Protein AF-A0A6J2VGI8-F1 (afdb_monomer_lite)

Organism: Chanos chanos (NCBI:txid29144)

Radius of gyration: 40.85 Å; chains: 1; bounding box: 92×42×126 Å

Secondary structure (DSSP, 8-state):
-----PPP-SS-----S--TTTSSS--S--------TT-HHHHHHHHT--GGGGGG-SS--EEEEEETTTTEEEEEEEEE-STTEEEEEETTEEEEEEEEEEEE--SSS-TT-S-EEEEEEEEE--GGGTTSPPPP-EEEESEEEEE-S-SSEEE------TT-SS--SS-HHHHHHHHHHHHHHHHHHHHHHT-GGG-SHHHHHHHHTTSPPTTTS-GGGHHHHHHHHHHHHTS--EEBPP-TTS---EE-GGGEEE---HHHHHHS-HHHHHHHHS-EEBPHHHHHHS-HHHHHHHTPEEPPHHHHHHHHHHHHHHHHHSTTTTSHHHHHHHHHHHHHHHHHHHT-SS-HHHHHHHHHHS--EEBTTS-EE-TTTS--EE-SS-TT---TT-HHHHHHTTBBPTTTTTSS-HHHHHHHHHHHHHTTPEE--HHHIIIIIIHHHHHHTGGGGS-HHHHHHHHHHHHHH--TTTTTT----EEEBTEEE-TTTS-----GGGT---HHHHSTT-TTTS-S--

InterPro domains:
  IPR052957 Auxin-regulated embryogenesis mediator [PTHR32387] (1-512)

Structure (mmCIF, N/CA/C/O backbone):
data_AF-A0A6J2VGI8-F1
#
_entry.id   AF-A0A6J2VGI8-F1
#
loop_
_atom_site.group_PDB
_atom_site.id
_atom_site.type_symbol
_atom_site.label_atom_id
_atom_site.label_alt_id
_atom_site.label_comp_id
_atom_site.label_asym_id
_atom_site.label_entity_id
_atom_site.label_seq_id
_atom_site.pdbx_PDB_ins_code
_atom_site.Cartn_x
_atom_site.Cartn_y
_atom_site.Cartn_z
_atom_site.occupancy
_atom_site.B_iso_or_equiv
_atom_site.auth_seq_id
_atom_site.auth_comp_id
_atom_site.auth_asym_id
_atom_site.auth_atom_id
_atom_site.pdbx_PDB_model_num
ATOM 1 N N . MET A 1 1 ? 33.008 16.713 -32.965 1.00 37.06 1 MET A N 1
ATOM 2 C CA . MET A 1 1 ? 33.249 15.259 -33.072 1.00 37.06 1 MET A CA 1
ATOM 3 C C . MET A 1 1 ? 33.773 14.981 -34.468 1.00 37.06 1 MET A C 1
ATOM 5 O O . MET A 1 1 ? 33.041 15.206 -35.422 1.00 37.06 1 MET A O 1
ATOM 9 N N . GLY A 1 2 ? 35.049 14.614 -34.609 1.00 40.81 2 GLY A N 1
ATOM 10 C CA . GLY A 1 2 ? 35.564 14.155 -35.898 1.00 40.81 2 GLY A CA 1
ATOM 11 C C . GLY A 1 2 ? 34.885 12.834 -36.244 1.00 40.81 2 GLY A C 1
ATOM 12 O O . GLY A 1 2 ? 34.924 11.906 -35.441 1.00 40.81 2 GLY A O 1
ATOM 13 N N . TYR A 1 3 ? 34.212 12.763 -37.388 1.00 45.50 3 TYR A N 1
ATOM 14 C CA . TYR A 1 3 ? 33.682 11.498 -37.880 1.00 45.50 3 TYR A CA 1
ATOM 15 C C . TYR A 1 3 ? 34.864 10.596 -38.240 1.00 45.50 3 TYR A C 1
ATOM 17 O O . TYR A 1 3 ? 35.732 10.992 -39.018 1.00 45.50 3 TYR A O 1
ATOM 25 N N . ILE A 1 4 ? 34.909 9.391 -37.673 1.00 58.66 4 ILE A N 1
ATOM 26 C CA . ILE A 1 4 ? 35.810 8.351 -38.167 1.00 58.66 4 ILE A CA 1
ATOM 27 C C . ILE A 1 4 ? 35.185 7.857 -39.468 1.00 58.66 4 ILE A C 1
ATOM 29 O O . ILE A 1 4 ? 34.190 7.137 -39.444 1.00 58.66 4 ILE A O 1
ATOM 33 N N . LEU A 1 5 ? 35.729 8.298 -40.600 1.00 62.12 5 LEU A N 1
ATOM 34 C CA . LEU A 1 5 ? 35.356 7.774 -41.908 1.00 62.12 5 LEU A CA 1
ATOM 35 C C . LEU A 1 5 ? 36.138 6.475 -42.130 1.00 62.12 5 LEU A C 1
ATOM 37 O O . LEU A 1 5 ? 37.365 6.526 -42.247 1.00 62.12 5 LEU A O 1
ATOM 41 N N . PRO A 1 6 ? 35.475 5.305 -42.143 1.00 68.44 6 PRO A N 1
ATOM 42 C CA . PRO A 1 6 ? 36.164 4.064 -42.440 1.00 68.44 6 PRO A CA 1
ATOM 43 C C . PRO A 1 6 ? 36.609 4.076 -43.904 1.00 68.44 6 PRO A C 1
ATOM 45 O O . PRO A 1 6 ? 35.840 4.420 -44.801 1.00 68.44 6 PRO A O 1
ATOM 48 N N . HIS A 1 7 ? 37.849 3.664 -44.147 1.00 71.25 7 HIS A N 1
ATOM 49 C CA . HIS A 1 7 ? 38.319 3.357 -45.490 1.00 71.25 7 HIS A CA 1
ATOM 50 C C . HIS A 1 7 ? 38.152 1.859 -45.728 1.00 71.25 7 HIS A C 1
ATOM 52 O O . HIS A 1 7 ? 38.711 1.045 -44.991 1.00 71.25 7 HIS A O 1
ATOM 58 N N . TRP A 1 8 ? 37.373 1.499 -46.747 1.00 73.75 8 TRP A N 1
ATOM 59 C CA . TRP A 1 8 ? 37.275 0.118 -47.203 1.00 73.75 8 TRP A CA 1
ATOM 60 C C . TRP A 1 8 ? 38.607 -0.290 -47.831 1.00 73.75 8 TRP A C 1
ATOM 62 O O . TRP A 1 8 ? 39.154 0.435 -48.661 1.00 73.75 8 TRP A O 1
ATOM 72 N N . VAL A 1 9 ? 39.143 -1.430 -47.406 1.00 72.25 9 VAL A N 1
ATOM 73 C CA . VAL A 1 9 ? 40.380 -1.998 -47.947 1.00 72.25 9 VAL A CA 1
ATOM 74 C C . VAL A 1 9 ? 39.981 -3.205 -48.792 1.00 72.25 9 VAL A C 1
ATOM 76 O O . VAL A 1 9 ? 39.314 -4.100 -48.280 1.00 72.25 9 VAL A O 1
ATOM 79 N N . GLU A 1 10 ? 40.333 -3.198 -50.080 1.00 60.44 10 GLU A N 1
ATOM 80 C CA . GLU A 1 10 ? 39.949 -4.246 -51.047 1.00 60.44 10 GLU A CA 1
ATOM 81 C C . GLU A 1 10 ? 40.722 -5.558 -50.845 1.00 60.44 10 GLU A C 1
ATOM 83 O O . GLU A 1 10 ? 40.227 -6.635 -51.168 1.00 60.44 10 GLU A O 1
ATOM 88 N N . GLU A 1 11 ? 41.923 -5.479 -50.274 1.00 61.22 11 GLU A N 1
ATOM 89 C CA . GLU A 1 11 ? 42.750 -6.641 -49.962 1.00 61.22 11 GLU A CA 1
ATOM 90 C C . GLU A 1 11 ? 42.474 -7.125 -48.535 1.00 61.22 11 GLU A C 1
ATOM 92 O O . GLU A 1 11 ? 42.557 -6.347 -47.576 1.00 61.22 11 GLU A O 1
ATOM 97 N N . GLU A 1 12 ? 42.207 -8.427 -48.373 1.00 56.72 12 GLU A N 1
ATOM 98 C CA . GLU A 1 12 ? 42.261 -9.084 -47.067 1.00 56.72 12 GLU A CA 1
ATOM 99 C C . GLU A 1 12 ? 43.681 -8.941 -46.512 1.00 56.72 12 GLU A C 1
ATOM 101 O O . GLU A 1 12 ? 44.559 -9.763 -46.768 1.00 56.72 12 GLU A O 1
ATOM 106 N N . ARG A 1 13 ? 43.938 -7.881 -45.740 1.00 54.84 13 ARG A N 1
ATOM 107 C CA . ARG A 1 13 ? 45.163 -7.805 -44.949 1.00 54.84 13 ARG A CA 1
ATOM 108 C C . ARG A 1 13 ? 45.086 -8.931 -43.924 1.00 54.84 13 ARG A C 1
ATOM 110 O O . ARG A 1 13 ? 44.183 -8.894 -43.080 1.00 54.84 13 ARG A O 1
ATOM 117 N N . PRO A 1 14 ? 45.995 -9.921 -43.957 1.00 52.78 14 PRO A N 1
ATOM 118 C CA . PRO A 1 14 ? 46.040 -10.918 -42.911 1.00 52.78 14 PRO A CA 1
ATOM 119 C C . PRO A 1 14 ? 46.369 -10.172 -41.621 1.00 52.78 14 PRO A C 1
ATOM 121 O O . PRO A 1 14 ? 47.486 -9.690 -41.432 1.00 52.78 14 PRO A O 1
ATOM 124 N N . LEU A 1 15 ? 45.375 -10.033 -40.741 1.00 53.75 15 LEU A N 1
ATOM 125 C CA . LEU A 1 15 ? 45.639 -9.712 -39.348 1.00 53.75 15 LEU A CA 1
ATOM 126 C C . LEU A 1 15 ? 46.616 -10.794 -38.893 1.00 53.75 15 LEU A C 1
ATOM 128 O O . LEU A 1 15 ? 46.275 -11.980 -38.953 1.00 53.75 15 LEU A O 1
ATOM 132 N N . GLN A 1 16 ? 47.851 -10.407 -38.549 1.00 50.97 16 GLN A N 1
ATOM 133 C CA . GLN A 1 16 ? 48.819 -11.349 -37.994 1.00 50.97 16 GLN A CA 1
ATOM 134 C C . GLN A 1 16 ? 48.104 -12.140 -36.898 1.00 50.97 16 GLN A C 1
ATOM 136 O O . GLN A 1 16 ? 47.260 -11.601 -36.189 1.00 50.97 16 GLN A O 1
ATOM 141 N N . ALA A 1 17 ? 48.316 -13.451 -36.862 1.00 50.34 17 ALA A N 1
ATOM 142 C CA . ALA A 1 17 ? 47.503 -14.378 -36.089 1.00 50.34 17 ALA A CA 1
ATOM 143 C C . ALA A 1 17 ? 47.626 -14.129 -34.571 1.00 50.34 17 ALA A C 1
ATOM 145 O O . ALA A 1 17 ? 48.386 -14.821 -33.901 1.00 50.34 17 ALA A O 1
ATOM 146 N N . VAL A 1 18 ? 46.899 -13.151 -34.019 1.00 53.88 18 VAL A N 1
ATOM 147 C CA . VAL A 1 18 ? 47.047 -12.767 -32.601 1.00 53.88 18 VAL A CA 1
ATOM 148 C C . VAL A 1 18 ? 45.954 -13.375 -31.708 1.00 53.88 18 VAL A C 1
ATOM 150 O O . VAL A 1 18 ? 46.166 -13.555 -30.514 1.00 53.88 18 VAL A O 1
ATOM 153 N N . ALA A 1 19 ? 44.846 -13.870 -32.275 1.00 55.66 19 ALA A N 1
ATOM 154 C CA . ALA A 1 19 ? 43.896 -14.713 -31.542 1.00 55.66 19 ALA A CA 1
ATOM 155 C C . ALA A 1 19 ? 43.343 -15.851 -32.419 1.00 55.66 19 ALA A C 1
ATOM 157 O O . ALA A 1 19 ? 42.628 -15.624 -33.400 1.00 55.66 19 ALA A O 1
ATOM 158 N N . LYS A 1 20 ? 43.634 -17.104 -32.037 1.00 57.78 20 LYS A N 1
ATOM 159 C CA . LYS A 1 20 ? 43.048 -18.320 -32.647 1.00 57.78 20 LYS A CA 1
ATOM 160 C C . LYS A 1 20 ? 41.512 -18.345 -32.567 1.00 57.78 20 LYS A C 1
ATOM 162 O O . LYS A 1 20 ? 40.869 -19.074 -33.314 1.00 57.78 20 LYS A O 1
ATOM 167 N N . GLU A 1 21 ? 40.933 -17.559 -31.665 1.00 57.75 21 GLU A N 1
ATOM 168 C CA . GLU A 1 21 ? 39.490 -17.449 -31.427 1.00 57.75 21 GLU A CA 1
ATOM 169 C C . GLU A 1 21 ? 38.782 -16.607 -32.500 1.00 57.75 21 GLU A C 1
ATOM 171 O O . GLU A 1 21 ? 37.702 -16.972 -32.951 1.00 57.75 21 GLU A O 1
ATOM 176 N N . ILE A 1 22 ? 39.421 -15.546 -33.008 1.00 61.28 22 ILE A N 1
ATOM 177 C CA . ILE A 1 22 ? 38.845 -14.664 -34.043 1.00 61.28 22 ILE A CA 1
ATOM 178 C C . ILE A 1 22 ? 38.941 -15.309 -35.433 1.00 61.28 22 ILE A C 1
ATOM 180 O O . ILE A 1 22 ? 38.117 -15.063 -36.308 1.00 61.28 22 ILE A O 1
ATOM 184 N N . THR A 1 23 ? 39.931 -16.170 -35.655 1.00 56.84 23 THR A N 1
ATOM 185 C CA . THR A 1 23 ? 40.162 -16.832 -36.951 1.00 56.84 23 THR A CA 1
ATOM 186 C C . THR A 1 23 ? 39.219 -18.005 -37.226 1.00 56.84 23 THR A C 1
ATOM 188 O O . THR A 1 23 ? 39.087 -18.402 -38.379 1.00 56.84 23 THR A O 1
ATOM 191 N N . ARG A 1 24 ? 38.541 -18.547 -36.204 1.00 55.66 24 ARG A N 1
ATOM 192 C CA . ARG A 1 24 ? 37.625 -19.696 -36.342 1.00 55.66 24 ARG A CA 1
ATOM 193 C C . ARG A 1 24 ? 36.223 -19.335 -36.834 1.00 55.66 24 ARG A C 1
ATOM 195 O O . ARG A 1 24 ? 35.546 -20.202 -37.376 1.00 55.66 24 ARG A O 1
ATOM 202 N N . ASN A 1 25 ? 35.802 -18.082 -36.675 1.00 59.34 25 ASN A N 1
ATOM 203 C CA . ASN A 1 25 ? 34.451 -17.648 -37.022 1.00 59.34 25 ASN A CA 1
ATOM 204 C C . ASN A 1 25 ? 34.425 -16.920 -38.375 1.00 59.34 25 ASN A C 1
ATOM 206 O O . ASN A 1 25 ? 35.329 -16.152 -38.708 1.00 59.34 25 ASN A O 1
ATOM 210 N N . SER A 1 26 ? 33.363 -17.133 -39.154 1.00 63.41 26 SER A N 1
ATOM 211 C CA . SER A 1 26 ? 33.058 -16.338 -40.346 1.00 63.41 26 SER A CA 1
ATOM 212 C C . SER A 1 26 ? 32.413 -15.016 -39.919 1.00 63.41 26 SER A C 1
ATOM 214 O O . SER A 1 26 ? 31.290 -15.011 -39.414 1.00 63.41 26 SER A O 1
ATOM 216 N N . TRP A 1 27 ? 33.114 -13.896 -40.102 1.00 66.00 27 TRP A N 1
ATOM 217 C CA . TRP A 1 27 ? 32.639 -12.568 -39.697 1.00 66.00 27 TRP A CA 1
ATOM 218 C C . TRP A 1 27 ? 32.083 -11.799 -40.890 1.00 66.00 27 TRP A C 1
ATOM 220 O O . TRP A 1 27 ? 32.706 -11.769 -41.947 1.00 66.00 27 TRP A O 1
ATOM 230 N N . THR A 1 28 ? 30.960 -11.109 -40.699 1.00 69.19 28 THR A N 1
ATOM 231 C CA . THR A 1 28 ? 30.359 -10.247 -41.729 1.00 69.19 28 THR A CA 1
ATOM 232 C C . THR A 1 28 ? 31.068 -8.902 -41.868 1.00 69.19 28 THR A C 1
ATOM 234 O O . THR A 1 28 ? 30.986 -8.263 -42.912 1.00 69.19 28 THR A O 1
ATOM 237 N N . THR A 1 29 ? 31.738 -8.419 -40.818 1.00 80.50 29 THR A N 1
ATOM 238 C CA . THR A 1 29 ? 32.459 -7.137 -40.819 1.00 80.50 29 THR A CA 1
ATOM 239 C C . THR A 1 29 ? 33.605 -7.192 -39.815 1.00 80.50 29 THR A C 1
ATOM 241 O O . THR A 1 29 ? 33.414 -7.638 -38.686 1.00 80.50 29 THR A O 1
ATOM 244 N N . LYS A 1 30 ? 34.793 -6.734 -40.221 1.00 79.12 30 LYS A N 1
ATOM 245 C CA . LYS A 1 30 ? 35.978 -6.613 -39.363 1.00 79.12 30 LYS A CA 1
ATOM 246 C C . LYS A 1 30 ? 36.476 -5.176 -39.423 1.00 79.12 30 LYS A C 1
ATOM 248 O O . LYS A 1 30 ? 36.698 -4.654 -40.510 1.00 79.12 30 LYS A O 1
ATOM 253 N N . ILE A 1 31 ? 36.653 -4.549 -38.263 1.00 80.81 31 ILE A N 1
ATOM 254 C CA . ILE A 1 31 ? 37.195 -3.193 -38.155 1.00 80.81 31 ILE A CA 1
ATOM 255 C C . ILE A 1 31 ? 38.553 -3.300 -37.466 1.00 80.81 31 ILE A C 1
ATOM 257 O O . ILE A 1 31 ? 38.641 -3.779 -36.339 1.00 80.81 31 ILE A O 1
ATOM 261 N N . SER A 1 32 ? 39.610 -2.873 -38.153 1.00 78.19 32 SER A N 1
ATOM 262 C CA . SER A 1 32 ? 40.948 -2.754 -37.573 1.00 78.19 32 SER A CA 1
ATOM 263 C C . SER A 1 32 ? 41.195 -1.293 -37.216 1.00 78.19 32 SER A C 1
ATOM 265 O O . SER A 1 32 ? 41.103 -0.421 -38.080 1.00 78.19 32 SER A O 1
ATOM 267 N N . LEU A 1 33 ? 41.474 -1.027 -35.940 1.00 78.12 33 LEU A N 1
ATOM 268 C CA . LEU A 1 33 ? 41.701 0.319 -35.416 1.00 78.12 33 LEU A CA 1
ATOM 269 C C . LEU A 1 33 ? 43.152 0.441 -34.931 1.00 78.12 33 LEU A C 1
ATOM 271 O O . LEU A 1 33 ? 43.426 0.185 -33.759 1.00 78.12 33 LEU A O 1
ATOM 275 N N . PRO A 1 34 ? 44.101 0.808 -35.811 1.00 76.81 34 PRO A N 1
ATOM 276 C CA . PRO A 1 34 ? 45.481 1.039 -35.406 1.00 76.81 34 PRO A CA 1
ATOM 277 C C . PRO A 1 34 ? 45.564 2.327 -34.577 1.00 76.81 34 PRO A C 1
ATOM 279 O O . PRO A 1 34 ? 45.467 3.436 -35.104 1.00 76.81 34 PRO A O 1
ATOM 282 N N . LEU A 1 35 ? 45.729 2.182 -33.264 1.00 73.31 35 LEU A N 1
ATOM 283 C CA . LEU A 1 35 ? 45.909 3.304 -32.344 1.00 73.31 35 LEU A CA 1
ATOM 284 C C . LEU A 1 35 ? 47.395 3.667 -32.231 1.00 73.31 35 LEU A C 1
ATOM 286 O O . LEU A 1 35 ? 48.260 2.793 -32.214 1.00 73.31 35 LEU A O 1
ATOM 290 N N . ARG A 1 36 ? 47.705 4.964 -32.109 1.00 76.06 36 ARG A N 1
ATOM 291 C CA . ARG A 1 36 ? 49.069 5.412 -31.787 1.00 76.06 36 ARG A CA 1
ATOM 292 C C . ARG A 1 36 ? 49.402 5.033 -30.342 1.00 76.06 36 ARG A C 1
ATOM 294 O O . ARG A 1 36 ? 48.524 5.005 -29.478 1.00 76.06 36 ARG A O 1
ATOM 301 N N . SER A 1 37 ? 50.679 4.805 -30.055 1.00 67.19 37 SER A N 1
ATOM 302 C CA . SER A 1 37 ? 51.168 4.403 -28.727 1.00 67.19 37 SER A CA 1
ATOM 303 C C . SER A 1 37 ? 50.783 5.383 -27.605 1.00 67.19 37 SER A C 1
ATOM 305 O O . SER A 1 37 ? 50.666 4.980 -26.453 1.00 67.19 37 SER A O 1
ATOM 307 N N . GLU A 1 38 ? 50.562 6.655 -27.947 1.00 66.94 38 GLU A N 1
ATOM 308 C CA . GLU A 1 38 ? 50.270 7.765 -27.027 1.00 66.94 38 GLU A CA 1
ATOM 309 C C . GLU A 1 38 ? 48.765 7.948 -26.727 1.00 66.94 38 GLU A C 1
ATOM 311 O O . GLU A 1 38 ? 48.397 8.662 -25.796 1.00 66.94 38 GLU A O 1
ATOM 316 N N . SER A 1 39 ? 47.868 7.284 -27.468 1.00 65.00 39 SER A N 1
ATOM 317 C CA . SER A 1 39 ? 46.403 7.420 -27.330 1.00 65.00 39 SER A CA 1
ATOM 318 C C . SER A 1 39 ? 45.805 6.513 -26.238 1.00 65.00 39 SER A C 1
ATOM 320 O O . SER A 1 39 ? 44.916 5.702 -26.492 1.00 65.00 39 SER A O 1
ATOM 322 N N . TYR A 1 40 ? 46.280 6.656 -24.996 1.00 62.22 40 TYR A N 1
ATOM 323 C CA . TYR A 1 40 ? 45.790 5.882 -23.841 1.00 62.22 40 TYR A CA 1
ATOM 324 C C . TYR A 1 40 ? 44.299 6.115 -23.546 1.00 62.22 40 TYR A C 1
ATOM 326 O O . TYR A 1 40 ? 43.589 5.172 -23.215 1.00 62.22 40 TYR A O 1
ATOM 334 N N . GLN A 1 41 ? 43.799 7.344 -23.724 1.00 59.97 41 GLN A N 1
ATOM 335 C CA . GLN A 1 41 ? 42.395 7.694 -23.456 1.00 59.97 41 GLN A CA 1
ATOM 336 C C . GLN A 1 41 ? 41.405 6.919 -24.343 1.00 59.97 41 GLN A C 1
ATOM 338 O O . GLN A 1 41 ? 40.325 6.556 -23.890 1.00 59.97 41 GLN A O 1
ATOM 343 N N . THR A 1 42 ? 41.785 6.605 -25.586 1.00 63.97 42 THR A N 1
ATOM 344 C CA . THR A 1 42 ? 40.937 5.861 -26.532 1.00 63.97 42 THR A CA 1
ATOM 345 C C . THR A 1 42 ? 40.766 4.391 -26.139 1.00 63.97 42 THR A C 1
ATOM 347 O O . THR A 1 42 ? 39.789 3.767 -26.541 1.00 63.97 42 THR A O 1
ATOM 350 N N . ARG A 1 43 ? 41.673 3.833 -25.324 1.00 62.78 43 ARG A N 1
ATOM 351 C CA . ARG A 1 43 ? 41.590 2.441 -24.846 1.00 62.78 43 ARG A CA 1
ATOM 352 C C . ARG A 1 43 ? 40.434 2.237 -23.865 1.00 62.78 43 ARG A C 1
ATOM 354 O O . ARG A 1 43 ? 39.750 1.218 -23.920 1.00 62.78 43 ARG A O 1
ATOM 361 N N . ASN A 1 44 ? 40.173 3.228 -23.016 1.00 63.44 44 ASN A N 1
ATOM 362 C CA . ASN A 1 44 ? 39.096 3.153 -22.027 1.00 63.44 44 ASN A CA 1
ATOM 363 C C . ASN A 1 44 ? 37.707 3.198 -22.684 1.00 63.44 44 ASN A C 1
ATOM 365 O O . ASN A 1 44 ? 36.802 2.526 -22.211 1.00 63.44 44 ASN A O 1
ATOM 369 N N . LEU A 1 45 ? 37.565 3.860 -23.840 1.00 70.69 45 LEU A N 1
ATOM 370 C CA . LEU A 1 45 ? 36.283 3.974 -24.553 1.00 70.69 45 LEU A CA 1
ATOM 371 C C . LEU A 1 45 ? 35.690 2.623 -24.994 1.00 70.69 45 LEU A C 1
ATOM 373 O O . LEU A 1 45 ? 34.480 2.516 -25.165 1.00 70.69 45 LEU A O 1
ATOM 377 N N . PHE A 1 46 ? 36.516 1.589 -25.194 1.00 73.50 46 PHE A N 1
ATOM 378 C CA . PHE A 1 46 ? 36.021 0.249 -25.539 1.00 73.50 46 PHE A CA 1
ATOM 379 C C . PHE A 1 46 ? 35.499 -0.527 -24.330 1.00 73.50 46 PHE A C 1
ATOM 381 O O . PHE A 1 46 ? 34.651 -1.400 -24.501 1.00 73.50 46 PHE A O 1
ATOM 388 N N . HIS A 1 47 ? 35.962 -0.187 -23.126 1.00 68.94 47 HIS A N 1
ATOM 389 C CA . HIS A 1 47 ? 35.427 -0.742 -21.884 1.00 68.94 47 HIS A CA 1
ATOM 390 C C . HIS A 1 47 ? 34.027 -0.185 -21.582 1.00 68.94 47 HIS A C 1
ATOM 392 O O . HIS A 1 47 ? 33.232 -0.849 -20.927 1.00 68.94 47 HIS A O 1
ATOM 398 N N . ASP A 1 48 ? 33.695 0.989 -22.127 1.00 71.50 48 ASP A N 1
ATOM 399 C CA . ASP A 1 48 ? 32.382 1.625 -21.974 1.00 71.50 48 ASP A CA 1
ATOM 400 C C . ASP A 1 48 ? 31.300 1.024 -22.900 1.00 71.50 48 ASP A C 1
ATOM 402 O O . ASP A 1 48 ? 30.127 1.407 -22.832 1.00 71.50 48 ASP A O 1
ATOM 406 N N . VAL A 1 49 ? 31.654 0.076 -23.783 1.00 80.69 49 VAL A N 1
ATOM 407 C CA . VAL A 1 49 ? 30.686 -0.601 -24.661 1.00 80.69 49 VAL A CA 1
ATOM 408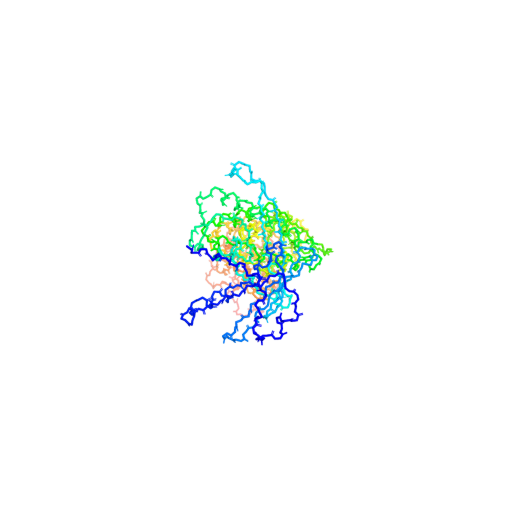 C C . VAL A 1 49 ? 29.865 -1.597 -23.844 1.00 80.69 49 VAL A C 1
ATOM 410 O O . VAL A 1 49 ? 30.267 -2.735 -23.615 1.00 80.69 49 VAL A O 1
ATOM 413 N N . HIS A 1 50 ? 28.682 -1.164 -23.419 1.00 83.00 50 HIS A N 1
ATOM 414 C CA . HIS A 1 50 ? 27.805 -1.970 -22.576 1.00 83.00 50 HIS A CA 1
ATOM 415 C C . HIS A 1 50 ? 27.063 -3.069 -23.376 1.00 83.00 50 HIS A C 1
ATOM 417 O O . HIS A 1 50 ? 26.491 -2.757 -24.428 1.00 83.00 50 HIS A O 1
ATOM 423 N N . PRO A 1 51 ? 26.960 -4.322 -22.876 1.00 87.94 51 PRO A N 1
ATOM 424 C CA . PRO A 1 51 ? 26.262 -5.419 -23.564 1.00 87.94 51 PRO A CA 1
ATOM 425 C C . PRO A 1 51 ? 24.804 -5.106 -23.940 1.00 87.94 51 PRO A C 1
ATOM 427 O O . PRO A 1 51 ? 24.326 -5.504 -25.006 1.00 87.94 51 PRO A O 1
ATOM 430 N N . SER A 1 52 ? 24.106 -4.323 -23.108 1.00 89.50 52 SER A N 1
ATOM 431 C CA . SER A 1 52 ? 22.718 -3.897 -23.358 1.00 89.50 52 SER A CA 1
ATOM 432 C C . SER A 1 52 ? 22.530 -3.047 -24.624 1.00 89.50 52 SER A C 1
ATOM 434 O O . SER A 1 52 ? 21.402 -2.909 -25.098 1.00 89.50 52 SER A O 1
ATOM 436 N N . LEU A 1 53 ? 23.612 -2.549 -25.241 1.00 89.06 53 LEU A N 1
ATOM 437 C CA . LEU A 1 53 ? 23.573 -1.935 -26.570 1.00 89.06 53 LEU A CA 1
ATOM 438 C C . LEU A 1 53 ? 22.914 -2.861 -27.599 1.00 89.06 53 LEU A C 1
ATOM 440 O O . LEU A 1 53 ? 22.130 -2.406 -28.432 1.00 89.06 53 LEU A O 1
ATOM 444 N N . LEU A 1 54 ? 23.194 -4.166 -27.526 1.00 92.62 54 LEU A N 1
ATOM 445 C CA . LEU A 1 54 ? 22.679 -5.134 -28.489 1.00 92.62 54 LEU A CA 1
ATOM 446 C C . LEU A 1 54 ? 21.153 -5.271 -28.447 1.00 92.62 54 LEU A C 1
ATOM 448 O O . LEU A 1 54 ? 20.581 -5.675 -29.456 1.00 92.62 54 LEU A O 1
ATOM 452 N N . LEU A 1 55 ? 20.486 -4.913 -27.341 1.00 93.25 55 LEU A N 1
ATOM 453 C CA . LEU A 1 55 ? 19.035 -5.073 -27.171 1.00 93.25 55 LEU A CA 1
ATOM 454 C C . LEU A 1 55 ? 18.234 -4.351 -28.262 1.00 93.25 55 LEU A C 1
ATOM 456 O O . LEU A 1 55 ? 17.228 -4.873 -28.747 1.00 93.25 55 LEU A O 1
ATOM 460 N N . PHE A 1 56 ? 18.709 -3.181 -28.689 1.00 91.69 56 PHE A N 1
ATOM 461 C CA . PHE A 1 56 ? 17.967 -2.286 -29.580 1.00 91.69 56 PHE A CA 1
ATOM 462 C C . PHE A 1 56 ? 18.476 -2.296 -31.022 1.00 91.69 56 PHE A C 1
ATOM 464 O O . PHE A 1 56 ? 17.846 -1.720 -31.900 1.00 91.69 56 PHE A O 1
ATOM 471 N N . LEU A 1 57 ? 19.587 -2.980 -31.311 1.00 90.19 57 LEU A N 1
ATOM 472 C CA . LEU A 1 57 ? 20.107 -3.068 -32.676 1.00 90.19 57 LEU A CA 1
ATOM 473 C C . LEU A 1 57 ? 19.282 -4.052 -33.509 1.00 90.19 57 LEU A C 1
ATOM 475 O O . LEU A 1 57 ? 18.851 -5.093 -33.026 1.00 90.19 57 LEU A O 1
ATOM 479 N N . HIS A 1 58 ? 19.065 -3.757 -34.790 1.00 85.75 58 HIS A N 1
ATOM 480 C CA . HIS A 1 58 ? 18.189 -4.584 -35.634 1.00 85.75 58 HIS A CA 1
ATOM 481 C C . HIS A 1 58 ? 18.960 -5.742 -36.284 1.00 85.75 58 HIS A C 1
ATOM 483 O O . HIS A 1 58 ? 18.472 -6.869 -36.371 1.00 85.75 58 HIS A O 1
ATOM 489 N N . ARG A 1 59 ? 20.189 -5.459 -36.738 1.00 87.44 59 ARG A N 1
ATOM 490 C CA . ARG A 1 59 ? 21.016 -6.392 -37.521 1.00 87.44 59 ARG A CA 1
ATOM 491 C C . ARG A 1 59 ? 22.196 -6.959 -36.743 1.00 87.44 59 ARG A C 1
ATOM 493 O O . ARG A 1 59 ? 22.527 -8.126 -36.917 1.00 87.44 59 ARG A O 1
ATOM 500 N N . LEU A 1 60 ? 22.822 -6.152 -35.888 1.00 89.25 60 LEU A N 1
ATOM 501 C CA . LEU A 1 60 ? 23.977 -6.584 -35.109 1.00 89.25 60 LEU A CA 1
ATOM 502 C C . LEU A 1 60 ? 23.518 -7.499 -33.966 1.00 89.25 60 LEU A C 1
ATOM 504 O O . LEU A 1 60 ? 22.652 -7.135 -33.167 1.00 89.25 60 LEU A O 1
ATOM 508 N N . ARG A 1 61 ? 24.072 -8.712 -33.932 1.00 90.06 61 ARG A N 1
ATOM 509 C CA . ARG A 1 61 ? 23.751 -9.744 -32.932 1.00 90.06 61 ARG A CA 1
ATOM 510 C C . ARG A 1 61 ? 24.936 -10.094 -32.048 1.00 90.06 61 ARG A C 1
ATOM 512 O O . ARG A 1 61 ? 24.719 -10.489 -30.915 1.00 90.06 61 ARG A O 1
ATOM 519 N N . SER A 1 62 ? 26.159 -9.939 -32.540 1.00 90.12 62 SER A N 1
ATOM 520 C CA . SER A 1 62 ? 27.372 -10.217 -31.780 1.00 90.12 62 SER A CA 1
ATOM 521 C C . SER A 1 62 ? 28.408 -9.137 -32.059 1.00 90.12 62 SER A C 1
ATOM 523 O O . SER A 1 62 ? 28.516 -8.650 -33.188 1.00 90.12 62 SER A O 1
ATOM 525 N N . VAL A 1 63 ? 29.135 -8.755 -31.016 1.00 89.00 63 VAL A N 1
ATOM 526 C CA . VAL A 1 63 ? 30.295 -7.869 -31.066 1.00 89.00 63 VAL A CA 1
ATOM 527 C C . VAL A 1 63 ? 31.415 -8.563 -30.310 1.00 89.00 63 VAL A C 1
ATOM 529 O O . VAL A 1 63 ? 31.241 -8.991 -29.171 1.00 89.00 63 VAL A O 1
ATOM 532 N N . THR A 1 64 ? 32.574 -8.642 -30.949 1.00 86.81 64 THR A N 1
ATOM 533 C CA . THR A 1 64 ? 33.790 -9.166 -30.340 1.00 86.81 64 THR A CA 1
ATOM 534 C C . THR A 1 64 ? 34.883 -8.123 -30.487 1.00 86.81 64 THR A C 1
ATOM 536 O O . THR A 1 64 ? 35.225 -7.720 -31.599 1.00 86.81 64 THR A O 1
ATOM 539 N N . ILE A 1 65 ? 35.405 -7.670 -29.353 1.00 86.38 65 ILE A N 1
ATOM 540 C CA . ILE A 1 65 ? 36.463 -6.672 -29.247 1.00 86.38 65 ILE A CA 1
ATOM 541 C C . ILE A 1 65 ? 37.701 -7.385 -28.727 1.00 86.38 65 ILE A C 1
ATOM 543 O O . ILE A 1 65 ? 37.676 -8.016 -27.673 1.00 86.38 65 ILE A O 1
ATOM 547 N N . TYR A 1 66 ? 38.791 -7.278 -29.476 1.00 83.06 66 TYR A N 1
ATOM 548 C CA . TYR A 1 66 ? 40.081 -7.819 -29.082 1.00 83.06 66 TYR A CA 1
ATOM 549 C C . TYR A 1 66 ? 41.086 -6.686 -28.912 1.00 83.06 66 TYR A C 1
ATOM 551 O O . TYR A 1 66 ? 41.349 -5.946 -29.862 1.00 83.06 66 TYR A O 1
ATOM 559 N N . SER A 1 67 ? 41.650 -6.567 -27.710 1.00 79.88 67 SER A N 1
ATOM 560 C CA . SER A 1 67 ? 42.761 -5.658 -27.428 1.00 79.88 67 SER A CA 1
ATOM 561 C C . SER A 1 67 ? 44.068 -6.440 -27.487 1.00 79.88 67 SER A C 1
ATOM 563 O O . SER A 1 67 ? 44.344 -7.270 -26.623 1.00 79.88 67 SER A O 1
ATOM 565 N N . GLU A 1 68 ? 44.902 -6.162 -28.490 1.00 74.88 68 GLU A N 1
ATOM 566 C CA . GLU A 1 68 ? 46.241 -6.757 -28.598 1.00 74.88 68 GLU A CA 1
ATOM 567 C C . GLU A 1 68 ? 47.163 -6.306 -27.454 1.00 74.88 68 GLU A C 1
ATOM 569 O O . GLU A 1 68 ? 48.000 -7.076 -26.984 1.00 74.88 68 GLU A O 1
ATOM 574 N N . THR A 1 69 ? 46.985 -5.071 -26.970 1.00 73.75 69 THR A N 1
ATOM 575 C CA . THR A 1 69 ? 47.802 -4.509 -25.883 1.00 73.75 69 THR A CA 1
ATOM 576 C C . THR A 1 69 ? 47.511 -5.202 -24.553 1.00 73.75 69 THR A C 1
ATOM 578 O O . THR A 1 69 ? 48.442 -5.599 -23.856 1.00 73.75 69 THR A O 1
ATOM 581 N N . ASP A 1 70 ? 46.229 -5.396 -24.236 1.00 74.44 70 ASP A N 1
ATOM 582 C CA . ASP A 1 70 ? 45.795 -5.991 -22.964 1.00 74.44 70 ASP A CA 1
ATOM 583 C C . ASP A 1 70 ? 45.670 -7.519 -23.051 1.00 74.44 70 ASP A C 1
ATOM 585 O O . ASP A 1 70 ? 45.470 -8.196 -22.044 1.00 74.44 70 ASP A O 1
ATOM 589 N N . LYS A 1 71 ? 45.785 -8.072 -24.269 1.00 78.00 71 LYS A N 1
ATOM 590 C CA . LYS A 1 71 ? 45.517 -9.479 -24.607 1.00 78.00 71 LYS A CA 1
ATOM 591 C C . LYS A 1 71 ? 44.155 -9.960 -24.098 1.00 78.00 71 LYS A C 1
ATOM 593 O O . LYS A 1 71 ? 43.999 -11.129 -23.752 1.00 78.00 71 LYS A O 1
ATOM 598 N N . GLN A 1 72 ? 43.174 -9.061 -24.066 1.00 80.19 72 GLN A N 1
ATOM 599 C CA . GLN A 1 72 ? 41.811 -9.349 -23.637 1.00 80.19 72 GLN A CA 1
ATOM 600 C C . GLN A 1 72 ? 40.871 -9.473 -24.833 1.00 80.19 72 GLN A C 1
ATOM 602 O O . GLN A 1 72 ? 40.953 -8.709 -25.799 1.00 80.19 72 GLN A O 1
ATOM 607 N N . LEU A 1 73 ? 39.961 -10.439 -24.731 1.00 83.38 73 LEU A N 1
ATOM 608 C CA . LEU A 1 73 ? 38.868 -10.655 -25.664 1.00 83.38 73 LEU A CA 1
ATOM 609 C C . LEU A 1 73 ? 37.551 -10.417 -24.928 1.00 83.38 73 LEU A C 1
ATOM 611 O O . LEU A 1 73 ? 37.200 -11.178 -24.031 1.00 83.38 73 LEU A O 1
ATOM 615 N N . VAL A 1 74 ? 36.813 -9.392 -25.339 1.00 86.31 74 VAL A N 1
ATOM 616 C CA . VAL A 1 74 ? 35.450 -9.138 -24.872 1.00 86.31 74 VAL A CA 1
ATOM 617 C C . VAL A 1 74 ? 34.495 -9.565 -25.972 1.00 86.31 74 VAL A C 1
ATOM 619 O O . VAL A 1 74 ? 34.562 -9.059 -27.090 1.00 86.31 74 VAL A O 1
ATOM 622 N N . THR A 1 75 ? 33.612 -10.510 -25.676 1.00 87.88 75 THR A N 1
ATOM 623 C CA . THR A 1 75 ? 32.546 -10.935 -26.587 1.00 87.88 75 THR A CA 1
ATOM 624 C C . THR A 1 75 ? 31.208 -10.661 -25.938 1.00 87.88 75 THR A C 1
ATOM 626 O O . THR A 1 75 ? 31.040 -10.908 -24.750 1.00 87.88 75 THR A O 1
ATOM 629 N N . MET A 1 76 ? 30.266 -10.165 -26.730 1.00 92.12 76 MET A N 1
ATOM 630 C CA . MET A 1 76 ? 28.872 -9.993 -26.350 1.00 92.12 76 MET A CA 1
ATOM 631 C C . MET A 1 76 ? 27.984 -10.479 -27.491 1.00 92.12 76 MET A C 1
ATOM 633 O O . MET A 1 76 ? 28.199 -10.112 -28.647 1.00 92.12 76 MET A O 1
ATOM 637 N N . THR A 1 77 ? 26.998 -11.312 -27.182 1.00 93.19 77 THR A N 1
ATOM 638 C CA . THR A 1 77 ? 26.104 -11.921 -28.168 1.00 93.19 77 THR A CA 1
ATOM 639 C C . THR A 1 77 ? 24.676 -11.901 -27.653 1.00 93.19 77 THR A C 1
ATOM 641 O O . THR A 1 77 ? 24.385 -12.414 -26.578 1.00 93.19 77 THR A O 1
ATOM 644 N N . ARG A 1 78 ? 23.768 -11.330 -28.444 1.00 95.31 78 ARG A N 1
ATOM 645 C CA . ARG A 1 78 ? 22.332 -11.330 -28.181 1.00 95.31 78 ARG A CA 1
ATOM 646 C C . ARG A 1 78 ? 21.666 -12.521 -28.861 1.00 95.31 78 ARG A C 1
ATOM 648 O O . ARG A 1 78 ? 21.819 -12.715 -30.070 1.00 95.31 78 ARG A O 1
ATOM 655 N N . ARG A 1 79 ? 20.849 -13.237 -28.096 1.00 94.62 79 ARG A N 1
ATOM 656 C CA . ARG A 1 79 ? 19.903 -14.254 -28.553 1.00 94.62 79 ARG A CA 1
ATOM 657 C C . ARG A 1 79 ? 18.480 -13.781 -28.261 1.00 94.62 79 ARG A C 1
ATOM 659 O O . ARG A 1 79 ? 18.176 -13.363 -27.147 1.00 94.62 79 ARG A O 1
ATOM 666 N N . ASP A 1 80 ? 17.617 -13.852 -29.267 1.00 93.88 80 ASP A N 1
ATOM 667 C CA . ASP A 1 80 ? 16.212 -13.477 -29.126 1.00 93.88 80 ASP A CA 1
ATOM 668 C C . ASP A 1 80 ? 15.418 -14.732 -28.770 1.00 93.88 80 ASP A C 1
ATOM 670 O O . ASP A 1 80 ? 15.417 -15.709 -29.522 1.00 93.88 80 ASP A O 1
ATOM 674 N N . LEU A 1 81 ? 14.781 -14.718 -27.604 1.00 92.50 81 LEU A N 1
ATOM 675 C CA . LEU A 1 81 ? 13.940 -15.799 -27.113 1.00 92.50 81 LEU A CA 1
ATOM 676 C C . LEU A 1 81 ? 12.459 -15.457 -27.359 1.00 92.50 81 LEU A C 1
ATOM 678 O O . LEU A 1 81 ? 12.101 -14.387 -27.854 1.00 92.50 81 LEU A O 1
ATOM 682 N N . SER A 1 82 ? 11.569 -16.393 -27.033 1.00 89.12 82 SER A N 1
ATOM 683 C CA . SER A 1 82 ? 10.119 -16.175 -27.119 1.00 89.12 82 SER A CA 1
ATOM 684 C C . SER A 1 82 ? 9.617 -15.133 -26.105 1.00 89.12 82 SER A C 1
ATOM 686 O O . SER A 1 82 ? 10.303 -14.845 -25.127 1.00 89.12 82 SER A O 1
ATOM 688 N N . HIS A 1 83 ? 8.389 -14.636 -26.297 1.00 89.25 83 HIS A N 1
ATOM 689 C CA . HIS A 1 83 ? 7.674 -13.785 -25.328 1.00 89.25 83 HIS A CA 1
ATOM 690 C C . HIS A 1 83 ? 8.418 -12.494 -24.939 1.00 89.25 83 HIS A C 1
ATOM 692 O O . HIS A 1 83 ? 8.383 -12.069 -23.788 1.00 89.25 83 HIS A O 1
ATOM 698 N N . ASN A 1 84 ? 9.071 -11.849 -25.912 1.00 92.38 84 ASN A N 1
ATOM 699 C CA . ASN A 1 84 ? 9.795 -10.583 -25.733 1.00 92.38 84 ASN A CA 1
ATOM 700 C C . ASN A 1 84 ? 11.027 -10.668 -24.814 1.00 92.38 84 ASN A C 1
ATOM 702 O O . ASN A 1 84 ? 11.521 -9.637 -24.353 1.00 92.38 84 ASN A O 1
ATOM 706 N N . ILE A 1 85 ? 11.547 -11.873 -24.564 1.00 94.38 85 ILE A N 1
ATOM 707 C CA . ILE A 1 85 ? 12.780 -12.058 -23.800 1.00 94.38 85 ILE A CA 1
ATOM 708 C C . ILE A 1 85 ? 13.993 -12.011 -24.728 1.00 94.38 85 ILE A C 1
ATOM 710 O O . ILE A 1 85 ? 14.074 -12.730 -25.720 1.00 94.38 85 ILE A O 1
ATOM 714 N N . LEU A 1 86 ? 14.970 -11.184 -24.376 1.00 94.88 86 LEU A N 1
ATOM 715 C CA . LEU A 1 86 ? 16.288 -11.131 -24.994 1.00 94.88 86 LEU A CA 1
ATOM 716 C C . LEU A 1 86 ? 17.331 -11.601 -23.986 1.00 94.88 86 LEU A C 1
ATOM 718 O O . LEU A 1 86 ? 17.324 -11.175 -22.833 1.00 94.88 86 LEU A O 1
ATOM 722 N N . GLU A 1 87 ? 18.243 -12.453 -24.429 1.00 95.06 87 GLU A N 1
ATOM 723 C CA . GLU A 1 87 ? 19.387 -12.896 -23.643 1.00 95.06 87 GLU A CA 1
ATOM 724 C C . GLU A 1 87 ? 20.661 -12.300 -24.235 1.00 95.06 87 GLU A C 1
ATOM 726 O O . GLU A 1 87 ? 20.899 -12.412 -25.438 1.00 95.06 87 GLU A O 1
ATOM 731 N N . VAL A 1 88 ? 21.470 -11.647 -23.408 1.00 94.56 88 VAL A N 1
ATOM 732 C CA . VAL A 1 88 ? 22.771 -11.104 -23.793 1.00 94.56 88 VAL A CA 1
ATOM 733 C C . VAL A 1 88 ? 23.840 -11.849 -23.012 1.00 94.56 88 VAL A C 1
ATOM 735 O O . VAL A 1 88 ? 23.995 -11.668 -21.809 1.00 94.56 88 VAL A O 1
ATOM 738 N N . GLU A 1 89 ? 24.570 -12.703 -23.714 1.00 93.38 89 GLU A N 1
ATOM 739 C CA . GLU A 1 89 ? 25.726 -13.422 -23.190 1.00 93.38 89 GLU A CA 1
ATOM 740 C C . GLU A 1 89 ? 26.974 -12.569 -23.404 1.00 93.38 89 GLU A C 1
ATOM 742 O O . GLU A 1 89 ? 27.258 -12.165 -24.533 1.00 93.38 89 GLU A O 1
ATOM 747 N N . HIS A 1 90 ? 27.701 -12.272 -22.331 1.00 90.69 90 HIS A N 1
ATOM 748 C CA . HIS A 1 90 ? 28.955 -11.526 -22.356 1.00 90.69 90 HIS A CA 1
ATOM 749 C C . HIS A 1 90 ? 30.019 -12.208 -21.487 1.00 90.69 90 HIS A C 1
ATOM 751 O O . HIS A 1 90 ? 29.770 -13.230 -20.854 1.00 90.69 90 HIS A O 1
ATOM 757 N N . THR A 1 91 ? 31.235 -11.662 -21.463 1.00 84.62 91 THR A N 1
ATOM 758 C CA . THR A 1 91 ? 32.379 -12.265 -20.755 1.00 84.62 91 THR A CA 1
ATOM 759 C C . THR A 1 91 ? 32.163 -12.498 -19.264 1.00 84.62 91 THR A C 1
ATOM 761 O O . THR A 1 91 ? 32.763 -13.416 -18.712 1.00 84.62 91 THR A O 1
ATOM 764 N N . ASP A 1 92 ? 31.310 -11.699 -18.623 1.00 83.62 92 ASP A N 1
ATOM 765 C CA . ASP A 1 92 ? 31.086 -11.743 -17.173 1.00 83.62 92 ASP A CA 1
ATOM 766 C C . ASP A 1 92 ? 29.816 -12.512 -16.785 1.00 83.62 92 ASP A C 1
ATOM 768 O O . ASP A 1 92 ? 29.536 -12.678 -15.598 1.00 83.62 92 ASP A O 1
ATOM 772 N N . GLY A 1 93 ? 29.040 -12.991 -17.763 1.00 88.62 93 GLY A N 1
ATOM 773 C CA . GLY A 1 93 ? 27.824 -13.751 -17.507 1.00 88.62 93 GLY A CA 1
ATOM 774 C C . GLY A 1 93 ? 26.760 -13.613 -18.588 1.00 88.62 93 GLY A C 1
ATOM 775 O O . GLY A 1 93 ? 27.017 -13.245 -19.733 1.00 88.62 93 GLY A O 1
ATOM 776 N N . VAL A 1 94 ? 25.534 -13.955 -18.203 1.00 91.62 94 VAL A N 1
ATOM 777 C CA . VAL A 1 94 ? 24.359 -13.925 -19.071 1.00 91.62 94 VAL A CA 1
ATOM 778 C C . VAL A 1 94 ? 23.305 -13.037 -18.430 1.00 91.62 94 VAL A C 1
ATOM 780 O O . VAL A 1 94 ? 22.916 -13.255 -17.284 1.00 91.62 94 VAL A O 1
ATOM 783 N N . GLU A 1 95 ? 22.817 -12.055 -19.179 1.00 92.12 95 GLU A N 1
ATOM 784 C CA . GLU A 1 95 ? 21.732 -11.182 -18.746 1.00 92.12 95 GLU A CA 1
ATOM 785 C C . GLU A 1 95 ? 20.468 -11.451 -19.554 1.00 92.12 95 GLU A C 1
ATOM 787 O O . GLU A 1 95 ? 20.497 -11.491 -20.785 1.00 92.12 95 GLU A O 1
ATOM 792 N N . ARG A 1 96 ? 19.331 -11.567 -18.868 1.00 93.31 96 ARG A N 1
ATOM 793 C CA . ARG A 1 96 ? 18.017 -11.697 -19.500 1.00 93.31 96 ARG A CA 1
ATOM 794 C C . ARG A 1 96 ? 17.253 -10.388 -19.369 1.00 93.31 96 ARG A C 1
ATOM 796 O O . ARG A 1 96 ? 17.292 -9.738 -18.329 1.00 93.31 96 ARG A O 1
ATOM 803 N N . TRP A 1 97 ? 16.542 -10.006 -20.419 1.00 94.88 97 TRP A N 1
ATOM 804 C CA . TRP A 1 97 ? 15.826 -8.739 -20.504 1.00 94.88 97 TRP A CA 1
ATOM 805 C C . TRP A 1 97 ? 14.447 -8.960 -21.113 1.00 94.88 97 TRP A C 1
ATOM 807 O O . TRP A 1 97 ? 14.342 -9.547 -22.185 1.00 94.88 97 TRP A O 1
ATOM 817 N N . 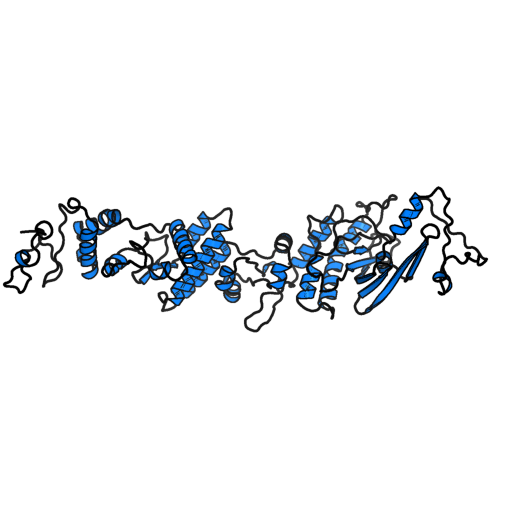LEU A 1 98 ? 13.395 -8.448 -20.478 1.00 95.19 98 LEU A N 1
ATOM 818 C CA . LEU A 1 98 ? 12.103 -8.277 -21.140 1.00 95.19 98 LEU A CA 1
ATOM 819 C C . LEU A 1 98 ? 12.148 -6.967 -21.927 1.00 95.19 98 LEU A C 1
ATOM 821 O O . LEU A 1 98 ? 12.289 -5.903 -21.321 1.00 95.19 98 LEU A O 1
ATOM 825 N N . VAL A 1 99 ? 12.021 -7.027 -23.253 1.00 96.44 99 VAL A N 1
ATOM 826 C CA . VAL A 1 99 ? 12.097 -5.847 -24.127 1.00 96.44 99 VAL A CA 1
ATOM 827 C C . VAL A 1 99 ? 10.791 -5.639 -24.870 1.00 96.44 99 VAL A C 1
ATOM 829 O O . VAL A 1 99 ? 10.423 -6.410 -25.749 1.00 96.44 99 VAL A O 1
ATOM 832 N N . VAL A 1 100 ? 10.103 -4.553 -24.536 1.00 97.00 100 VAL A N 1
ATOM 833 C CA . VAL A 1 100 ? 8.806 -4.197 -25.111 1.00 97.00 100 VAL A CA 1
ATOM 834 C C . VAL A 1 100 ? 8.989 -2.992 -26.018 1.00 97.00 100 VAL A C 1
ATOM 836 O O . VAL A 1 100 ? 9.514 -1.962 -25.598 1.00 97.00 100 VAL A O 1
ATOM 839 N N . LYS A 1 101 ? 8.559 -3.130 -27.271 1.00 95.75 101 LYS A N 1
ATOM 840 C CA . LYS A 1 101 ? 8.748 -2.136 -28.330 1.00 95.75 101 LYS A CA 1
ATOM 841 C C . LYS A 1 101 ? 7.409 -1.650 -28.857 1.00 95.75 101 LYS A C 1
ATOM 843 O O . LYS A 1 101 ? 6.447 -2.413 -28.921 1.00 95.75 101 LYS A O 1
ATOM 848 N N . ARG A 1 102 ? 7.355 -0.393 -29.283 1.00 96.44 102 ARG A N 1
ATOM 849 C CA . ARG A 1 102 ? 6.197 0.191 -29.958 1.00 96.44 102 ARG A CA 1
ATOM 850 C C . ARG A 1 102 ? 6.657 1.135 -31.056 1.00 96.44 102 ARG A C 1
ATOM 852 O O . ARG A 1 102 ? 7.465 2.028 -30.816 1.00 96.44 102 ARG A O 1
ATOM 859 N N . ILE A 1 103 ? 6.096 0.947 -32.247 1.00 96.00 103 ILE A N 1
ATOM 860 C CA . ILE A 1 103 ? 6.239 1.897 -33.348 1.00 96.00 103 ILE A CA 1
ATOM 861 C C . ILE A 1 103 ? 5.242 3.033 -33.117 1.00 96.00 103 ILE A C 1
ATOM 863 O O . ILE A 1 103 ? 4.049 2.795 -32.912 1.00 96.00 103 ILE A O 1
ATOM 867 N N . LEU A 1 104 ? 5.745 4.260 -33.121 1.00 94.38 104 LEU A N 1
ATOM 868 C CA . LEU A 1 104 ? 4.989 5.487 -32.930 1.00 94.38 104 LEU A CA 1
ATOM 869 C C . LEU A 1 104 ? 4.934 6.264 -34.244 1.00 94.38 104 LEU A C 1
ATOM 871 O O . LEU A 1 104 ? 5.919 6.325 -34.979 1.00 94.38 104 LEU A O 1
ATOM 875 N N . TYR A 1 105 ? 3.792 6.894 -34.507 1.00 92.12 105 TYR A N 1
ATOM 876 C CA . TYR A 1 105 ? 3.543 7.658 -35.728 1.00 92.12 105 TYR A CA 1
ATOM 877 C C . TYR A 1 105 ? 3.294 9.130 -35.369 1.00 92.12 105 TYR A C 1
ATOM 879 O O . TYR A 1 105 ? 2.217 9.458 -34.854 1.00 92.12 105 TYR A O 1
ATOM 887 N N . PRO A 1 106 ? 4.271 10.027 -35.587 1.00 88.19 106 PRO A N 1
ATOM 888 C CA . PRO A 1 106 ? 4.147 11.429 -35.214 1.00 88.19 106 PRO A CA 1
ATOM 889 C C . PRO A 1 106 ? 3.143 12.154 -36.115 1.00 88.19 106 PRO A C 1
ATOM 891 O O . PRO A 1 106 ? 3.227 12.130 -37.341 1.00 88.19 106 PRO A O 1
ATOM 894 N N . LYS A 1 107 ? 2.198 12.880 -35.515 1.00 80.31 107 LYS A N 1
ATOM 895 C CA . LYS A 1 107 ? 1.256 13.722 -36.265 1.00 80.31 107 LYS A CA 1
ATOM 896 C C . LYS A 1 107 ? 1.807 15.146 -36.365 1.00 80.31 107 LYS A C 1
ATOM 898 O O . LYS A 1 107 ? 1.542 15.958 -35.487 1.00 80.31 107 LYS A O 1
ATOM 903 N N . LYS A 1 108 ? 2.531 15.448 -37.452 1.00 74.50 108 LYS A N 1
ATOM 904 C CA . LYS A 1 108 ? 3.034 16.800 -37.803 1.00 74.50 108 LYS A CA 1
ATOM 905 C C . LYS A 1 108 ? 4.067 17.408 -36.834 1.00 74.50 108 LYS A C 1
ATOM 907 O O . LYS A 1 108 ? 4.102 18.621 -36.666 1.00 74.50 108 LYS A O 1
ATOM 912 N N . ILE A 1 109 ? 4.893 16.585 -36.188 1.00 78.25 109 ILE A N 1
ATOM 913 C CA . ILE A 1 109 ? 5.944 17.070 -35.267 1.00 78.25 109 ILE A CA 1
ATOM 914 C C . ILE A 1 109 ? 7.280 17.265 -36.000 1.00 78.25 109 ILE A C 1
ATOM 916 O O . ILE A 1 109 ? 8.018 18.196 -35.695 1.00 78.25 109 ILE A O 1
ATOM 920 N N . LYS A 1 110 ? 7.571 16.411 -36.988 1.00 80.81 110 LYS A N 1
ATOM 921 C CA . LYS A 1 110 ? 8.784 16.442 -37.813 1.00 80.81 110 LYS A CA 1
ATOM 922 C C . LYS A 1 110 ? 8.389 16.056 -39.240 1.00 80.81 110 LYS A C 1
ATOM 924 O O . LYS A 1 110 ? 7.724 15.039 -39.417 1.00 80.81 110 LYS A O 1
ATOM 929 N N . GLU A 1 111 ? 8.715 16.893 -40.223 1.00 67.69 111 GLU A N 1
ATOM 930 C CA . GLU A 1 111 ? 8.181 16.769 -41.594 1.00 67.69 111 GLU A CA 1
ATOM 931 C C . GLU A 1 111 ? 8.730 15.544 -42.351 1.00 67.69 111 GLU A C 1
ATOM 933 O O . GLU A 1 111 ? 8.021 14.983 -43.181 1.00 67.69 111 GLU A O 1
ATOM 938 N N . ASP A 1 112 ? 9.920 15.058 -41.980 1.00 79.56 112 ASP A N 1
ATOM 939 C CA . ASP A 1 112 ? 10.625 13.967 -42.676 1.00 79.56 112 ASP A CA 1
ATOM 940 C C . ASP A 1 112 ? 10.612 12.616 -41.932 1.00 79.56 112 ASP A C 1
ATOM 942 O O . ASP A 1 112 ? 11.382 11.713 -42.263 1.00 79.56 112 ASP A O 1
ATOM 946 N N . VAL A 1 113 ? 9.779 12.455 -40.896 1.00 84.75 113 VAL A N 1
ATOM 947 C CA . VAL A 1 113 ? 9.737 11.220 -40.090 1.00 84.75 113 VAL A CA 1
ATOM 948 C C . VAL A 1 113 ? 8.347 10.597 -40.121 1.00 84.75 113 VAL A C 1
ATOM 950 O O . VAL A 1 113 ? 7.412 11.108 -39.512 1.00 84.75 113 VAL A O 1
ATOM 953 N N . GLU A 1 114 ? 8.224 9.454 -40.801 1.00 87.88 114 GLU A N 1
ATOM 954 C CA . GLU A 1 114 ? 6.971 8.690 -40.889 1.00 87.88 114 GLU A CA 1
ATOM 955 C C . GLU A 1 114 ? 6.667 7.923 -39.595 1.00 87.88 114 GLU A C 1
ATOM 957 O O . GLU A 1 114 ? 5.520 7.863 -39.150 1.00 87.88 114 GLU A O 1
ATOM 962 N N . SER A 1 115 ? 7.691 7.330 -38.978 1.00 91.44 115 SER A N 1
ATOM 963 C CA . SER A 1 115 ? 7.556 6.576 -37.732 1.00 91.44 115 SER A CA 1
ATOM 964 C C . SER A 1 115 ? 8.866 6.527 -36.949 1.00 91.44 115 SER A C 1
ATOM 966 O O . SER A 1 115 ? 9.942 6.775 -37.491 1.00 91.44 115 SER A O 1
ATOM 968 N N . THR A 1 116 ? 8.770 6.208 -35.661 1.00 94.06 116 THR A N 1
ATOM 969 C CA . THR A 1 116 ? 9.919 6.008 -34.770 1.00 94.06 116 THR A CA 1
ATOM 970 C C . THR A 1 116 ? 9.655 4.851 -33.806 1.00 94.06 116 THR A C 1
ATOM 972 O O . THR A 1 116 ? 8.502 4.551 -33.496 1.00 94.06 116 THR A O 1
ATOM 975 N N . GLU A 1 117 ? 10.706 4.174 -33.344 1.00 95.38 117 GLU A N 1
ATOM 976 C CA . GLU A 1 117 ? 10.605 3.077 -32.374 1.00 95.38 117 GLU A CA 1
ATOM 977 C C . GLU A 1 117 ? 10.904 3.594 -30.962 1.00 95.38 117 GLU A C 1
ATOM 979 O O . GLU A 1 117 ? 11.962 4.175 -30.711 1.00 95.38 117 GLU A O 1
ATOM 984 N N . LEU A 1 118 ? 9.975 3.341 -30.040 1.00 97.44 118 LEU A N 1
ATOM 985 C CA . LEU A 1 1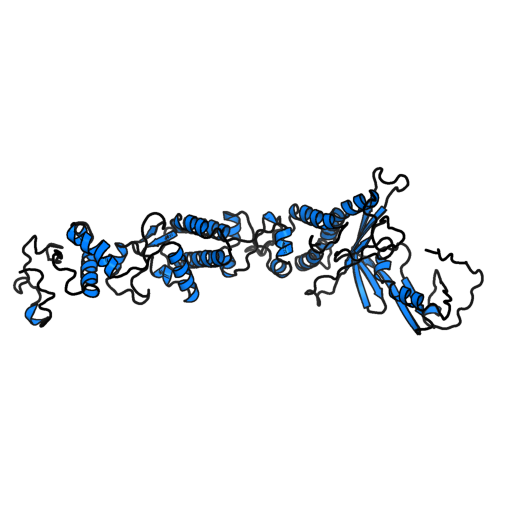18 ? 10.175 3.491 -28.603 1.00 97.44 118 LEU A CA 1
ATOM 986 C C . LEU A 1 118 ? 10.253 2.098 -27.974 1.00 97.44 118 LEU A C 1
ATOM 988 O O . LEU A 1 118 ? 9.361 1.270 -28.179 1.00 97.44 118 LEU A O 1
ATOM 992 N N . ALA A 1 119 ? 11.286 1.850 -27.175 1.00 97.44 119 ALA A N 1
ATOM 993 C CA . ALA A 1 119 ? 11.489 0.574 -26.503 1.00 97.44 119 ALA A CA 1
ATOM 994 C C . ALA A 1 119 ? 11.789 0.746 -25.012 1.00 97.44 119 ALA A C 1
ATOM 996 O O . ALA A 1 119 ? 12.535 1.640 -24.609 1.00 97.44 119 ALA A O 1
ATOM 997 N N . LEU A 1 120 ? 11.238 -0.155 -24.198 1.00 98.06 120 LEU A N 1
ATOM 998 C CA . LEU A 1 120 ? 11.563 -0.307 -22.782 1.00 98.06 120 LEU A CA 1
ATOM 999 C C . LEU A 1 120 ? 12.201 -1.674 -22.554 1.00 98.06 120 LEU A C 1
ATOM 1001 O O . LEU A 1 120 ? 11.668 -2.675 -23.032 1.00 98.06 120 LEU A O 1
ATOM 1005 N N . ALA A 1 121 ? 13.306 -1.730 -21.811 1.00 97.00 121 ALA A N 1
ATOM 1006 C CA . ALA A 1 121 ? 13.938 -2.994 -21.434 1.00 97.00 121 ALA A CA 1
ATOM 1007 C C . ALA A 1 121 ? 14.078 -3.136 -19.915 1.00 97.00 121 ALA A C 1
ATOM 1009 O O . ALA A 1 121 ? 14.689 -2.297 -19.249 1.00 97.00 121 ALA A O 1
ATOM 1010 N N . PHE A 1 122 ? 13.540 -4.229 -19.382 1.00 95.50 122 PHE A N 1
ATOM 1011 C CA . PHE A 1 122 ? 13.535 -4.565 -17.962 1.00 95.50 122 PHE A CA 1
ATOM 1012 C C . PHE A 1 122 ? 14.484 -5.735 -17.727 1.00 95.50 122 PHE A C 1
ATOM 1014 O O . PHE A 1 122 ? 14.276 -6.817 -18.276 1.00 95.50 122 PHE A O 1
ATOM 1021 N N . GLN A 1 123 ? 15.533 -5.520 -16.935 1.00 93.06 123 GLN A N 1
ATOM 1022 C CA . GLN A 1 123 ? 16.484 -6.580 -16.607 1.00 93.06 123 GLN A CA 1
ATOM 1023 C C . GLN A 1 123 ? 15.791 -7.618 -15.725 1.00 93.06 123 GLN A C 1
ATOM 1025 O O . GLN A 1 123 ? 15.265 -7.267 -14.673 1.00 93.06 123 GLN A O 1
ATOM 1030 N N . LEU A 1 124 ? 15.810 -8.879 -16.141 1.00 89.44 124 LEU A N 1
ATOM 1031 C CA . LEU A 1 124 ? 15.271 -10.009 -15.398 1.00 89.44 124 LEU A CA 1
ATOM 1032 C C . LEU A 1 124 ? 16.395 -10.635 -14.574 1.00 89.44 124 LEU A C 1
ATOM 1034 O O . LEU A 1 124 ? 17.490 -10.874 -15.082 1.00 89.44 124 LEU A O 1
ATOM 1038 N N . ARG A 1 125 ? 16.130 -10.894 -13.295 1.00 78.06 125 ARG A N 1
ATOM 1039 C CA . ARG A 1 125 ? 17.072 -11.553 -12.383 1.00 78.06 125 ARG A CA 1
ATOM 1040 C C . ARG A 1 125 ? 16.509 -12.889 -11.931 1.00 78.06 125 ARG A C 1
ATOM 1042 O O . ARG A 1 125 ? 15.296 -13.030 -11.789 1.00 78.06 125 ARG A O 1
ATOM 1049 N N . ASP A 1 126 ? 17.400 -13.837 -11.666 1.00 63.72 126 ASP A N 1
ATOM 1050 C CA . ASP A 1 126 ? 17.009 -15.128 -11.116 1.00 63.72 126 ASP A CA 1
ATOM 1051 C C . ASP A 1 126 ? 16.380 -14.977 -9.728 1.00 63.72 126 ASP A C 1
ATOM 1053 O O . ASP A 1 126 ? 16.812 -14.177 -8.890 1.00 63.72 126 ASP A O 1
ATOM 1057 N N . ALA A 1 127 ? 15.358 -15.795 -9.478 1.00 50.28 127 ALA A N 1
ATOM 1058 C CA . ALA A 1 127 ? 14.527 -15.756 -8.276 1.00 50.28 127 ALA A CA 1
ATOM 1059 C C . ALA A 1 127 ? 15.302 -15.966 -6.957 1.00 50.28 127 ALA A C 1
ATOM 1061 O O . ALA A 1 127 ? 14.771 -15.675 -5.888 1.00 50.28 127 ALA A O 1
ATOM 1062 N N . SER A 1 128 ? 16.550 -16.444 -7.005 1.00 47.09 128 SER A N 1
ATOM 1063 C CA . SER A 1 128 ? 17.420 -16.606 -5.831 1.00 47.09 128 SER A CA 1
ATOM 1064 C C . SER A 1 128 ? 17.953 -15.280 -5.269 1.00 47.09 128 SER A C 1
ATOM 1066 O O . SER A 1 128 ? 18.383 -15.248 -4.120 1.00 47.09 128 SER A O 1
ATOM 1068 N N . VAL A 1 129 ? 17.896 -14.183 -6.039 1.00 49.69 129 VAL A N 1
ATOM 1069 C CA . VAL A 1 129 ? 18.401 -12.843 -5.662 1.00 49.69 129 VAL A CA 1
ATOM 1070 C C . VAL A 1 129 ? 17.248 -11.832 -5.492 1.00 49.69 129 VAL A C 1
ATOM 1072 O O . VAL A 1 129 ? 17.426 -10.622 -5.646 1.00 49.69 129 VAL A O 1
ATOM 1075 N N . SER A 1 130 ? 16.040 -12.333 -5.199 1.00 50.81 130 SER A N 1
ATOM 1076 C CA . SER A 1 130 ? 14.754 -11.609 -5.236 1.00 50.81 130 SER A CA 1
ATOM 1077 C C . SER A 1 130 ? 14.624 -10.411 -4.277 1.00 50.81 130 SER A C 1
ATOM 1079 O O . SER A 1 130 ? 13.672 -9.641 -4.416 1.00 50.81 130 SER A O 1
ATOM 1081 N N . ASP A 1 131 ? 15.553 -10.218 -3.340 1.00 53.00 131 ASP A N 1
ATOM 1082 C CA . ASP A 1 131 ? 15.443 -9.186 -2.296 1.00 53.00 131 ASP A CA 1
ATOM 1083 C C . ASP A 1 131 ? 16.122 -7.854 -2.658 1.00 53.00 131 ASP A C 1
ATOM 1085 O O . ASP A 1 131 ? 16.081 -6.893 -1.889 1.00 53.00 131 ASP A O 1
ATOM 1089 N N . MET A 1 132 ? 16.752 -7.759 -3.835 1.00 63.50 132 MET A N 1
ATOM 1090 C CA . MET A 1 132 ? 17.470 -6.553 -4.253 1.00 63.50 132 MET A CA 1
ATOM 1091 C C . MET A 1 132 ? 16.715 -5.760 -5.322 1.00 63.50 132 MET A C 1
ATOM 1093 O O . MET A 1 132 ? 16.497 -6.224 -6.440 1.00 63.50 132 MET A O 1
ATOM 1097 N N . LYS A 1 133 ? 16.400 -4.503 -4.987 1.00 74.50 133 LYS A N 1
ATOM 1098 C CA . LYS A 1 133 ? 15.739 -3.530 -5.869 1.00 74.50 133 LYS A CA 1
ATOM 1099 C C . LYS A 1 133 ? 16.535 -3.377 -7.192 1.00 74.50 133 LYS A C 1
ATOM 1101 O O . LYS A 1 133 ? 17.744 -3.136 -7.115 1.00 74.50 133 LYS A O 1
ATOM 1106 N N . PRO A 1 134 ? 15.915 -3.419 -8.396 1.00 85.38 134 PRO A N 1
ATOM 1107 C CA . PRO A 1 134 ? 16.636 -3.439 -9.681 1.00 85.38 134 PRO A CA 1
ATOM 1108 C C . PRO A 1 134 ? 17.593 -2.255 -9.857 1.00 85.38 134 PRO A C 1
ATOM 1110 O O . PRO A 1 134 ? 17.291 -1.165 -9.391 1.00 85.38 134 PRO A O 1
ATOM 1113 N N . GLN A 1 135 ? 18.746 -2.409 -10.501 1.00 89.12 135 GLN A N 1
ATOM 1114 C CA . GLN A 1 135 ? 19.704 -1.298 -10.629 1.00 89.12 135 GLN A CA 1
ATOM 1115 C C . GLN A 1 135 ? 19.180 -0.171 -11.526 1.00 89.12 135 GLN A C 1
ATOM 1117 O O . GLN A 1 135 ? 18.344 -0.393 -12.400 1.00 89.12 135 GLN A O 1
ATOM 1122 N N . LYS A 1 136 ? 19.676 1.053 -11.302 1.00 92.19 136 LYS A N 1
ATOM 1123 C CA . LYS A 1 136 ? 19.347 2.182 -12.174 1.00 92.19 136 LYS A CA 1
ATOM 1124 C C . LYS A 1 136 ? 20.008 1.989 -13.541 1.00 92.19 136 LYS A C 1
ATOM 1126 O O . LYS A 1 136 ? 21.188 1.663 -13.596 1.00 92.19 136 LYS A O 1
ATOM 1131 N N . GLN A 1 137 ? 19.271 2.259 -14.608 1.00 93.25 137 GLN A N 1
ATOM 1132 C CA . GLN A 1 137 ? 19.666 2.014 -15.991 1.00 93.25 137 GLN A CA 1
ATOM 1133 C C . GLN A 1 137 ? 19.820 3.331 -16.772 1.00 93.25 137 GLN A C 1
ATOM 1135 O O . GLN A 1 137 ? 19.138 4.314 -16.458 1.00 93.25 137 GLN A O 1
ATOM 1140 N N . PRO A 1 138 ? 20.708 3.384 -17.781 1.00 91.62 138 PRO A N 1
ATOM 1141 C CA . PRO A 1 138 ? 20.836 4.552 -18.640 1.00 91.62 138 PRO A CA 1
ATOM 1142 C C . PRO A 1 138 ? 19.681 4.652 -19.645 1.00 91.62 138 PRO A C 1
ATOM 1144 O O . PRO A 1 138 ? 19.036 3.662 -19.997 1.00 91.62 138 PRO A O 1
ATOM 1147 N N . VAL A 1 139 ? 19.437 5.871 -20.127 1.00 92.94 139 VAL A N 1
ATOM 1148 C CA . VAL A 1 139 ? 18.556 6.129 -21.278 1.00 92.94 139 VAL A CA 1
ATOM 1149 C C . VAL A 1 139 ? 19.381 6.033 -22.560 1.00 92.94 139 VAL A C 1
ATOM 1151 O O . VAL A 1 139 ? 20.559 6.366 -22.556 1.00 92.94 139 VAL A O 1
ATOM 1154 N N . PHE A 1 140 ? 18.790 5.569 -23.656 1.00 92.25 140 PHE A N 1
ATOM 1155 C CA . PHE A 1 140 ? 19.473 5.315 -24.920 1.00 92.25 140 PHE A CA 1
ATOM 1156 C C . PHE A 1 140 ? 18.932 6.204 -26.035 1.00 92.25 140 PHE A C 1
ATOM 1158 O O . PHE A 1 140 ? 17.721 6.326 -26.224 1.00 92.25 140 PHE A O 1
ATOM 1165 N N . ALA A 1 141 ? 19.865 6.723 -26.830 1.00 90.19 141 ALA A N 1
ATOM 1166 C CA . ALA A 1 141 ? 19.636 7.280 -28.159 1.00 90.19 141 ALA A CA 1
ATOM 1167 C C . ALA A 1 141 ? 20.654 6.630 -29.106 1.00 90.19 141 ALA A C 1
ATOM 1169 O O . ALA A 1 141 ? 21.739 7.167 -29.363 1.00 90.19 141 ALA A O 1
ATOM 1170 N N . PHE A 1 142 ? 20.340 5.397 -29.516 1.00 83.38 142 PHE A N 1
ATOM 1171 C CA . PHE A 1 142 ? 21.244 4.394 -30.105 1.00 83.38 142 PHE A CA 1
ATOM 1172 C C . PHE A 1 142 ? 22.380 3.938 -29.176 1.00 83.38 142 PHE A C 1
ATOM 1174 O O . PHE A 1 142 ? 22.539 2.742 -28.967 1.00 83.38 142 PHE A O 1
ATOM 1181 N N . LEU A 1 143 ? 23.133 4.870 -28.592 1.00 85.44 143 LEU A N 1
ATOM 1182 C CA . LEU A 1 143 ? 24.145 4.624 -27.564 1.00 85.44 143 LEU A CA 1
ATOM 1183 C C . LEU A 1 143 ? 23.616 5.030 -26.177 1.00 85.44 143 LEU A C 1
ATOM 1185 O O . LEU A 1 143 ? 22.720 5.885 -26.109 1.00 85.44 143 LEU A O 1
ATOM 1189 N N . PRO A 1 144 ? 24.167 4.459 -25.089 1.00 85.94 144 PRO A N 1
ATOM 1190 C CA . PRO A 1 144 ? 23.845 4.882 -23.731 1.00 85.94 144 PRO A CA 1
ATOM 1191 C C . PRO A 1 144 ? 24.122 6.378 -23.519 1.00 85.94 144 PRO A C 1
ATOM 1193 O O . PRO A 1 144 ? 25.144 6.904 -23.960 1.00 85.94 144 PRO A O 1
ATOM 1196 N N . LEU A 1 145 ? 23.203 7.048 -22.833 1.00 87.62 145 LEU A N 1
ATOM 1197 C CA . LEU A 1 145 ? 23.332 8.400 -22.290 1.00 87.62 145 LEU A CA 1
ATOM 1198 C C . LEU A 1 145 ? 23.487 8.315 -20.759 1.00 87.62 145 LEU A C 1
ATOM 1200 O O . LEU A 1 145 ? 23.732 7.250 -20.188 1.00 87.62 145 LEU A O 1
ATOM 1204 N N . CYS A 1 146 ? 23.297 9.441 -20.072 1.00 84.19 146 CYS A N 1
ATOM 1205 C CA . CYS A 1 146 ? 23.275 9.507 -18.615 1.00 84.19 146 CYS A CA 1
ATOM 1206 C C . CYS A 1 146 ? 22.124 8.707 -17.976 1.00 84.19 146 CYS A C 1
ATOM 1208 O O . CYS A 1 146 ? 21.110 8.366 -18.592 1.00 84.19 146 CYS A O 1
ATOM 1210 N N . ASN A 1 147 ? 22.286 8.440 -16.682 1.00 88.19 147 ASN A N 1
ATOM 1211 C CA . ASN A 1 147 ? 21.270 7.819 -15.847 1.00 88.19 147 ASN A CA 1
ATOM 1212 C C . ASN A 1 147 ? 20.290 8.875 -15.319 1.00 88.19 147 ASN A C 1
ATOM 1214 O O . ASN A 1 147 ? 20.692 9.794 -14.609 1.00 88.19 147 ASN A O 1
ATOM 1218 N N . PHE A 1 148 ? 19.003 8.716 -15.630 1.00 90.75 148 PHE A N 1
ATOM 1219 C CA . PHE A 1 148 ? 17.941 9.643 -15.213 1.00 90.75 148 PHE A CA 1
ATOM 1220 C C . PHE A 1 148 ? 17.113 9.137 -14.023 1.00 90.75 148 PHE A C 1
ATOM 1222 O O . PHE A 1 148 ? 16.091 9.731 -13.690 1.00 90.75 148 PHE A O 1
ATOM 1229 N N . GLY A 1 149 ? 17.543 8.049 -13.376 1.00 92.62 149 GLY A N 1
ATOM 1230 C CA . GLY A 1 149 ? 16.895 7.476 -12.193 1.00 92.62 149 GLY A CA 1
ATOM 1231 C C . GLY A 1 149 ? 16.002 6.265 -12.467 1.00 92.62 149 GLY A C 1
ATOM 1232 O O . GLY A 1 149 ? 15.596 5.597 -11.516 1.00 92.62 149 GLY A O 1
ATOM 1233 N N . PHE A 1 150 ? 15.726 5.945 -13.733 1.00 95.06 150 PHE A N 1
ATOM 1234 C CA . PHE A 1 150 ? 14.938 4.769 -14.102 1.00 95.06 150 PHE A CA 1
ATOM 1235 C C . PHE A 1 150 ? 15.659 3.473 -13.759 1.00 95.06 150 PHE A C 1
ATOM 1237 O O . PHE A 1 150 ? 16.883 3.403 -13.767 1.00 95.06 150 PHE A O 1
ATOM 1244 N N . ARG A 1 151 ? 14.882 2.427 -13.484 1.00 94.50 151 ARG A N 1
ATOM 1245 C CA . ARG A 1 151 ? 15.383 1.077 -13.174 1.00 94.50 151 ARG A CA 1
ATOM 1246 C C . ARG A 1 151 ? 15.211 0.103 -14.343 1.00 94.50 151 ARG A C 1
ATOM 1248 O O . ARG A 1 151 ? 15.389 -1.099 -14.199 1.00 94.50 151 ARG A O 1
ATOM 1255 N N . PHE A 1 152 ? 14.840 0.653 -15.491 1.00 95.94 152 PHE A N 1
ATOM 1256 C CA . PHE A 1 152 ? 14.663 0.004 -16.779 1.00 95.94 152 PHE A CA 1
ATOM 1257 C C . PHE A 1 152 ? 15.250 0.931 -17.843 1.00 95.94 152 PHE A C 1
ATOM 1259 O O . PHE A 1 152 ? 15.328 2.146 -17.637 1.00 95.94 152 PHE A O 1
ATOM 1266 N N . ILE A 1 153 ? 15.688 0.366 -18.962 1.00 96.38 153 ILE A N 1
ATOM 1267 C CA . ILE A 1 153 ? 16.228 1.149 -20.070 1.00 96.38 153 ILE A CA 1
ATOM 1268 C C . ILE A 1 153 ? 15.067 1.742 -20.863 1.00 96.38 153 ILE A C 1
ATOM 1270 O O . ILE A 1 153 ? 14.096 1.047 -21.156 1.00 96.38 153 ILE A O 1
ATOM 1274 N N . ILE A 1 154 ? 15.203 3.007 -21.249 1.00 96.81 154 ILE A N 1
ATOM 1275 C CA . ILE A 1 154 ? 14.354 3.659 -22.247 1.00 96.81 154 ILE A CA 1
ATOM 1276 C C . ILE A 1 154 ? 15.219 3.883 -23.478 1.00 96.81 154 ILE A C 1
ATOM 1278 O O . ILE A 1 154 ? 16.247 4.546 -23.370 1.00 96.81 154 ILE A O 1
ATOM 1282 N N . GLN A 1 155 ? 14.806 3.374 -24.631 1.00 95.50 155 GLN A N 1
ATOM 1283 C CA . GLN A 1 155 ? 15.429 3.678 -25.913 1.00 95.50 155 GLN A CA 1
ATOM 1284 C C . GLN A 1 155 ? 14.424 4.396 -26.807 1.00 95.50 155 GLN A C 1
ATOM 1286 O O . GLN A 1 155 ? 13.315 3.910 -27.011 1.00 95.50 155 GLN A O 1
ATOM 1291 N N . ALA A 1 156 ? 14.833 5.541 -27.347 1.00 95.12 156 ALA A N 1
ATOM 1292 C CA . ALA A 1 156 ? 14.097 6.254 -28.383 1.00 95.12 156 ALA A CA 1
ATOM 1293 C C . ALA A 1 156 ? 15.063 7.062 -29.259 1.00 95.12 156 ALA A C 1
ATOM 1295 O O . ALA A 1 156 ? 16.234 7.240 -28.914 1.00 95.12 156 ALA A O 1
ATOM 1296 N N . ASP A 1 157 ? 14.571 7.572 -30.383 1.00 93.06 157 ASP A N 1
ATOM 1297 C CA . ASP A 1 157 ? 15.307 8.496 -31.249 1.00 93.06 157 ASP A CA 1
ATOM 1298 C C . ASP A 1 157 ? 15.270 9.928 -30.685 1.00 93.06 157 ASP A C 1
ATOM 1300 O O . ASP A 1 157 ? 14.603 10.803 -31.229 1.00 93.06 157 ASP A O 1
ATOM 1304 N N . PHE A 1 158 ? 15.896 10.156 -29.526 1.00 94.00 158 PHE A N 1
ATOM 1305 C CA . PHE A 1 158 ? 15.921 11.479 -28.896 1.00 94.00 158 PHE A CA 1
ATOM 1306 C C . PHE A 1 158 ? 16.867 12.441 -29.628 1.00 94.00 158 PHE A C 1
ATOM 1308 O O . PHE A 1 158 ? 18.015 12.094 -29.913 1.00 94.00 158 PHE A O 1
ATOM 1315 N N . ASP A 1 159 ? 16.433 13.688 -29.820 1.00 92.31 159 ASP A N 1
ATOM 1316 C CA . ASP A 1 159 ? 17.321 14.777 -30.223 1.00 92.31 159 ASP A CA 1
ATOM 1317 C C . ASP A 1 159 ? 18.282 15.086 -29.058 1.00 92.31 159 ASP A C 1
ATOM 1319 O O . ASP A 1 159 ? 17.860 15.345 -27.924 1.00 92.31 159 ASP A O 1
ATOM 1323 N N . ILE A 1 160 ? 19.588 15.038 -29.319 1.00 90.69 160 ILE A N 1
ATOM 1324 C CA . ILE A 1 160 ? 20.636 15.219 -28.306 1.00 90.69 160 ILE A CA 1
ATOM 1325 C C . ILE A 1 160 ? 21.616 16.328 -28.716 1.00 90.69 160 ILE A C 1
ATOM 1327 O O . ILE A 1 160 ? 21.926 16.467 -29.901 1.00 90.69 160 ILE A O 1
ATOM 1331 N N . PRO A 1 161 ? 22.154 17.103 -27.755 1.00 85.00 161 PRO A N 1
ATOM 1332 C CA . PRO A 1 161 ? 23.200 18.079 -28.021 1.00 85.00 161 PRO A CA 1
ATOM 1333 C C . PRO A 1 161 ? 24.504 17.390 -28.444 1.00 85.00 161 PRO A C 1
ATOM 1335 O O . PRO A 1 161 ? 24.746 16.220 -28.142 1.00 85.00 161 PRO A O 1
ATOM 1338 N N . SER A 1 162 ? 25.406 18.152 -29.068 1.00 78.94 162 SER A N 1
ATOM 1339 C CA . SER A 1 162 ? 26.697 17.655 -29.569 1.00 78.94 162 SER A CA 1
ATOM 1340 C C . SER A 1 162 ? 27.574 16.965 -28.516 1.00 78.94 162 SER A C 1
ATOM 1342 O O . SER A 1 162 ? 28.382 16.113 -28.882 1.00 78.94 162 SER A O 1
ATOM 1344 N N . SER A 1 163 ? 27.439 17.321 -27.231 1.00 77.88 163 SER A N 1
ATOM 1345 C CA . SER A 1 163 ? 28.167 16.671 -26.131 1.00 77.88 163 SER A CA 1
ATOM 1346 C C . SER A 1 163 ? 27.668 15.254 -25.837 1.00 77.88 163 SER A C 1
ATOM 1348 O O . SER A 1 163 ? 28.420 14.457 -25.292 1.00 77.88 163 SER A O 1
ATOM 1350 N N . ARG A 1 164 ? 26.418 14.923 -26.206 1.00 78.94 164 ARG A N 1
ATOM 1351 C CA . ARG A 1 164 ? 25.714 13.670 -25.867 1.00 78.94 164 ARG A CA 1
ATOM 1352 C C . ARG A 1 164 ? 25.609 13.378 -24.363 1.00 78.94 164 ARG A C 1
ATOM 1354 O O . ARG A 1 164 ? 25.306 12.256 -23.974 1.00 78.94 164 ARG A O 1
ATOM 1361 N N . GLU A 1 165 ? 25.812 14.387 -23.521 1.00 75.19 165 GLU A N 1
ATOM 1362 C CA . GLU A 1 165 ? 25.740 14.254 -22.059 1.00 75.19 165 GLU A CA 1
ATOM 1363 C C . GLU A 1 165 ? 24.305 14.378 -21.518 1.00 75.19 165 GLU A C 1
ATOM 1365 O O . GLU A 1 165 ? 24.035 14.027 -20.372 1.00 75.19 165 GLU A O 1
ATOM 1370 N N . ASN A 1 166 ? 23.362 14.893 -22.311 1.00 80.56 166 ASN A N 1
ATOM 1371 C CA . ASN A 1 166 ? 21.969 15.075 -21.898 1.00 80.56 166 ASN A CA 1
ATOM 1372 C C . ASN A 1 166 ? 21.016 14.968 -23.102 1.00 80.56 166 ASN A C 1
ATOM 1374 O O . ASN A 1 166 ? 21.446 14.661 -24.210 1.00 80.56 166 ASN A O 1
ATOM 1378 N N . ILE A 1 167 ? 19.730 15.216 -22.875 1.00 87.62 167 ILE A N 1
ATOM 1379 C CA . ILE A 1 167 ? 18.677 15.283 -23.894 1.00 87.62 167 ILE A CA 1
ATOM 1380 C C . ILE A 1 167 ? 18.299 16.748 -24.120 1.00 87.62 167 ILE A C 1
ATOM 1382 O O . ILE A 1 167 ? 18.286 17.535 -23.167 1.00 87.62 167 ILE A O 1
ATOM 1386 N N . ASP A 1 168 ? 17.986 17.114 -25.365 1.00 88.56 168 ASP A N 1
ATOM 1387 C CA . ASP A 1 168 ? 17.444 18.439 -25.674 1.00 88.56 168 ASP A CA 1
ATOM 1388 C C . ASP A 1 168 ? 16.025 18.578 -25.095 1.00 88.56 168 ASP A C 1
ATOM 1390 O O . ASP A 1 168 ? 15.092 17.880 -25.498 1.00 88.56 168 ASP A O 1
ATOM 1394 N N . ARG A 1 169 ? 15.868 19.463 -24.106 1.00 86.81 169 ARG A N 1
ATOM 1395 C CA . ARG A 1 169 ? 14.618 19.643 -23.351 1.00 86.81 169 ARG A CA 1
ATOM 1396 C C . ARG A 1 169 ? 13.592 20.478 -24.116 1.00 86.81 169 ARG A C 1
ATOM 1398 O O . ARG A 1 169 ? 12.391 20.318 -23.885 1.00 86.81 169 ARG A O 1
ATOM 1405 N N . ASP A 1 170 ? 14.065 21.339 -25.010 1.00 87.69 170 ASP A N 1
ATOM 1406 C CA . ASP A 1 170 ? 13.238 22.290 -25.750 1.00 87.69 170 ASP A CA 1
ATOM 1407 C C . ASP A 1 170 ? 12.711 21.682 -27.059 1.00 87.69 170 ASP A C 1
ATOM 1409 O O . ASP A 1 170 ? 11.755 22.194 -27.643 1.00 87.69 170 ASP A O 1
ATOM 1413 N N . SER A 1 171 ? 13.262 20.536 -27.479 1.00 91.81 171 SER A N 1
ATOM 1414 C CA . SER A 1 171 ? 12.756 19.762 -28.614 1.00 91.81 171 SER A CA 1
ATOM 1415 C C . SER A 1 171 ? 11.319 19.272 -28.373 1.00 91.81 171 SER A C 1
ATOM 1417 O O . SER A 1 171 ? 11.038 18.457 -27.485 1.00 91.81 171 SER A O 1
ATOM 1419 N N . SER A 1 172 ? 10.395 19.726 -29.226 1.00 92.56 172 SER A N 1
ATOM 1420 C CA . SER A 1 172 ? 9.002 19.260 -29.263 1.00 92.56 172 SER A CA 1
ATOM 1421 C C . SER A 1 172 ? 8.903 17.758 -29.549 1.00 92.56 172 SER A C 1
ATOM 1423 O O . SER A 1 172 ? 8.025 17.079 -29.013 1.00 92.56 172 SER A O 1
ATOM 1425 N N . TRP A 1 173 ? 9.843 17.227 -30.334 1.00 94.12 173 TRP A N 1
ATOM 1426 C CA . TRP A 1 173 ? 9.974 15.805 -30.626 1.00 94.12 173 TRP A CA 1
ATOM 1427 C C . TRP A 1 173 ? 10.265 14.991 -29.363 1.00 94.12 173 TRP A C 1
ATOM 1429 O O . TRP A 1 173 ? 9.540 14.043 -29.055 1.00 94.12 173 TRP A O 1
ATOM 1439 N N . ASN A 1 174 ? 11.249 15.414 -28.567 1.00 95.00 174 ASN A N 1
ATOM 1440 C CA . ASN A 1 174 ? 11.580 14.749 -27.309 1.00 95.00 174 ASN A CA 1
ATOM 1441 C C . ASN A 1 174 ? 10.430 14.830 -26.305 1.00 95.00 174 ASN A C 1
ATOM 1443 O O . ASN A 1 174 ? 10.129 13.846 -25.623 1.00 95.00 174 ASN A O 1
ATOM 1447 N N . GLN A 1 175 ? 9.772 15.988 -26.200 1.00 94.50 175 GLN A N 1
ATOM 1448 C CA . GLN A 1 175 ? 8.626 16.164 -25.306 1.00 94.50 175 GLN A CA 1
ATOM 1449 C C . GLN A 1 175 ? 7.471 15.223 -25.664 1.00 94.50 175 GLN A C 1
ATOM 1451 O O . GLN A 1 175 ? 6.853 14.658 -24.755 1.00 94.50 175 GLN A O 1
ATOM 1456 N N . TRP A 1 176 ? 7.220 15.018 -26.961 1.00 95.31 176 TRP A N 1
ATOM 1457 C CA . TRP A 1 176 ? 6.245 14.048 -27.447 1.00 95.31 176 TRP A CA 1
ATOM 1458 C C . TRP A 1 176 ? 6.671 12.606 -27.154 1.00 95.31 176 TRP A C 1
ATOM 1460 O O . TRP A 1 176 ? 5.913 11.893 -26.499 1.00 95.31 176 TRP A O 1
ATOM 1470 N N . LEU A 1 177 ? 7.891 12.193 -27.519 1.00 96.12 177 LEU A N 1
ATOM 1471 C CA . LEU A 1 177 ? 8.413 10.852 -27.208 1.00 96.12 177 LEU A CA 1
ATOM 1472 C C . LEU A 1 177 ? 8.288 10.526 -25.717 1.00 96.12 177 LEU A C 1
ATOM 1474 O O . LEU A 1 177 ? 7.822 9.454 -25.336 1.00 96.12 177 LEU A O 1
ATOM 1478 N N . ARG A 1 178 ? 8.644 11.487 -24.858 1.00 96.19 178 ARG A N 1
ATOM 1479 C CA . ARG A 1 178 ? 8.513 11.365 -23.406 1.00 96.19 178 ARG A CA 1
ATOM 1480 C C . ARG A 1 178 ? 7.070 11.092 -22.972 1.00 96.19 178 ARG A C 1
ATOM 1482 O O . ARG A 1 178 ? 6.864 10.315 -22.043 1.00 96.19 178 ARG A O 1
ATOM 1489 N N . SER A 1 179 ? 6.088 11.722 -23.618 1.00 95.94 179 SER A N 1
ATOM 1490 C CA . SER A 1 179 ? 4.664 11.552 -23.297 1.00 95.94 179 SER A CA 1
ATOM 1491 C C . SER A 1 179 ? 4.107 10.169 -23.663 1.00 95.94 179 SER A C 1
ATOM 1493 O O . SER A 1 179 ? 3.113 9.742 -23.081 1.00 95.94 179 SER A O 1
ATOM 1495 N N . GLU A 1 180 ? 4.779 9.436 -24.555 1.00 97.12 180 GLU A N 1
ATOM 1496 C CA . GLU A 1 180 ? 4.394 8.079 -24.973 1.00 97.12 180 GLU A CA 1
ATOM 1497 C C . GLU A 1 180 ? 4.946 6.987 -24.031 1.00 97.12 180 GLU A C 1
ATOM 1499 O O . GLU A 1 180 ? 4.411 5.875 -23.966 1.00 97.12 180 GLU A O 1
ATOM 1504 N N . ILE A 1 181 ? 5.981 7.303 -23.238 1.00 98.00 181 ILE A N 1
ATOM 1505 C CA . ILE A 1 181 ? 6.637 6.361 -22.311 1.00 98.00 181 ILE A CA 1
ATOM 1506 C C . ILE A 1 181 ? 5.660 5.738 -21.296 1.00 98.00 181 ILE A C 1
ATOM 1508 O O . ILE A 1 181 ? 5.683 4.513 -21.150 1.00 98.00 181 ILE A O 1
ATOM 1512 N N . PRO A 1 182 ? 4.781 6.495 -20.603 1.00 97.81 182 PRO A N 1
ATOM 1513 C CA . PRO A 1 182 ? 3.873 5.915 -19.611 1.00 97.81 182 PRO A CA 1
ATOM 1514 C C . PRO A 1 182 ? 2.925 4.853 -20.180 1.00 97.81 182 PRO A C 1
ATOM 1516 O O . PRO A 1 182 ? 2.656 3.845 -19.527 1.00 97.81 182 PRO A O 1
ATOM 1519 N N . GLN A 1 183 ? 2.445 5.049 -21.412 1.00 97.12 183 GLN A N 1
ATOM 1520 C CA . GLN A 1 183 ? 1.553 4.098 -22.079 1.00 97.12 183 GLN A CA 1
ATOM 1521 C C . GLN A 1 183 ? 2.283 2.812 -22.473 1.00 97.12 183 GLN A C 1
ATOM 1523 O O . GLN A 1 183 ? 1.712 1.722 -22.403 1.00 97.12 183 GLN A O 1
ATOM 1528 N N . LEU A 1 184 ? 3.552 2.920 -22.875 1.00 97.81 184 LEU A N 1
ATOM 1529 C CA . LEU A 1 184 ? 4.377 1.746 -23.141 1.00 97.81 184 LEU A CA 1
ATOM 1530 C C . LEU A 1 184 ? 4.737 1.002 -21.848 1.00 97.81 184 LEU A C 1
ATOM 1532 O O . LEU A 1 184 ? 4.751 -0.225 -21.847 1.00 97.81 184 LEU A O 1
ATOM 1536 N N . PHE A 1 185 ? 4.951 1.718 -20.740 1.00 97.94 185 PHE A N 1
ATOM 1537 C CA . PHE A 1 185 ? 5.197 1.107 -19.432 1.00 97.94 185 PHE A CA 1
ATOM 1538 C C . PHE A 1 185 ? 4.007 0.260 -18.960 1.00 97.94 185 PHE A C 1
ATOM 1540 O O . PHE A 1 185 ? 4.198 -0.874 -18.528 1.00 97.94 185 PHE A O 1
ATOM 1547 N N . LEU A 1 186 ? 2.773 0.763 -19.088 1.00 95.94 186 LEU A N 1
ATOM 1548 C CA . LEU A 1 186 ? 1.577 -0.028 -18.773 1.00 95.94 186 LEU A CA 1
ATOM 1549 C C . LEU A 1 186 ? 1.456 -1.276 -19.649 1.00 95.94 186 LEU A C 1
ATOM 1551 O O . LEU A 1 186 ? 1.143 -2.349 -19.147 1.00 95.94 186 LEU A O 1
ATOM 1555 N N . HIS A 1 187 ? 1.735 -1.145 -20.944 1.00 96.00 187 HIS A N 1
ATOM 1556 C CA . HIS A 1 187 ? 1.726 -2.293 -21.845 1.00 96.00 187 HIS A CA 1
ATOM 1557 C C . HIS A 1 187 ? 2.808 -3.319 -21.484 1.00 96.00 187 HIS A C 1
ATOM 1559 O O . HIS A 1 187 ? 2.577 -4.523 -21.588 1.00 96.00 187 HIS A O 1
ATOM 1565 N N . ALA A 1 188 ? 3.967 -2.860 -21.009 1.00 95.69 188 ALA A N 1
ATOM 1566 C CA . ALA A 1 188 ? 4.995 -3.747 -20.490 1.00 95.69 188 ALA A CA 1
ATOM 1567 C C . ALA A 1 188 ? 4.544 -4.469 -19.214 1.00 95.69 188 ALA A C 1
ATOM 1569 O O . ALA A 1 188 ? 4.840 -5.650 -19.070 1.00 95.69 188 ALA A O 1
ATOM 1570 N N . MET A 1 189 ? 3.779 -3.810 -18.337 1.00 93.81 189 MET A N 1
ATOM 1571 C CA . MET A 1 189 ? 3.172 -4.451 -17.163 1.00 93.81 189 MET A CA 1
ATOM 1572 C C . MET A 1 189 ? 2.208 -5.574 -17.556 1.00 93.81 189 MET A C 1
ATOM 1574 O O . MET A 1 189 ? 2.235 -6.643 -16.947 1.00 93.81 189 MET A O 1
ATOM 1578 N N . ASP A 1 190 ? 1.383 -5.348 -18.579 1.00 92.06 190 ASP A N 1
ATOM 1579 C CA . ASP A 1 190 ? 0.453 -6.359 -19.097 1.00 92.06 190 ASP A CA 1
ATOM 1580 C C . ASP A 1 190 ? 1.212 -7.536 -19.713 1.00 92.06 190 ASP A C 1
ATOM 1582 O O . ASP A 1 190 ? 1.009 -8.682 -19.318 1.00 92.06 190 ASP A O 1
ATOM 1586 N N . THR A 1 191 ? 2.195 -7.236 -20.567 1.00 92.31 191 THR A N 1
ATOM 1587 C CA . THR A 1 191 ? 3.090 -8.239 -21.167 1.00 92.31 191 THR A CA 1
ATOM 1588 C C . THR A 1 191 ? 3.794 -9.078 -20.098 1.00 92.31 191 THR A C 1
ATOM 1590 O O . THR A 1 191 ? 3.944 -10.287 -20.248 1.00 92.31 191 THR A O 1
ATOM 1593 N N . PHE A 1 192 ? 4.234 -8.442 -19.010 1.00 90.81 192 PHE A N 1
ATOM 1594 C CA . PHE A 1 192 ? 4.895 -9.116 -17.900 1.00 90.81 192 PHE A CA 1
ATOM 1595 C C . PHE A 1 192 ? 3.920 -10.010 -17.117 1.00 90.81 192 PHE A C 1
ATOM 1597 O O . PHE A 1 192 ? 4.266 -11.135 -16.770 1.00 90.81 192 PHE A O 1
ATOM 1604 N N . SER A 1 193 ? 2.699 -9.531 -16.863 1.00 87.00 193 SER A N 1
ATOM 1605 C CA . SER A 1 193 ? 1.677 -10.259 -16.094 1.00 87.00 193 SER A CA 1
ATOM 1606 C C . SER A 1 193 ? 1.162 -11.505 -16.823 1.00 87.00 193 SER A C 1
ATOM 1608 O O . SER A 1 193 ? 0.820 -12.499 -16.186 1.00 87.00 193 SER A O 1
ATOM 1610 N N . GLU A 1 194 ? 1.137 -11.464 -18.156 1.00 88.62 194 GLU A N 1
ATOM 1611 C CA . GLU A 1 194 ? 0.757 -12.582 -19.028 1.00 88.62 194 GLU A CA 1
ATOM 1612 C C . GLU A 1 194 ? 1.918 -13.560 -19.289 1.00 88.62 194 GLU A C 1
ATOM 1614 O O . GLU A 1 194 ? 1.715 -14.635 -19.857 1.00 88.62 194 GLU A O 1
ATOM 1619 N N . HIS A 1 195 ? 3.145 -13.218 -18.877 1.00 89.00 195 HIS A N 1
ATOM 1620 C CA . HIS A 1 195 ? 4.326 -14.017 -19.176 1.00 89.00 195 HIS A CA 1
ATOM 1621 C C . HIS A 1 195 ? 4.333 -15.341 -18.384 1.00 89.00 195 HIS A C 1
ATOM 1623 O O . HIS A 1 195 ? 4.237 -15.312 -17.154 1.00 89.00 195 HIS A O 1
ATOM 1629 N N . PRO A 1 196 ? 4.557 -16.508 -19.024 1.00 86.56 196 PRO A N 1
ATOM 1630 C CA . PRO A 1 196 ? 4.519 -17.806 -18.343 1.00 86.56 196 PRO A CA 1
ATOM 1631 C C . PRO A 1 196 ? 5.472 -17.912 -17.142 1.00 86.56 196 PRO A C 1
ATOM 1633 O O . PRO A 1 196 ? 5.070 -18.381 -16.079 1.00 86.56 196 PRO A O 1
ATOM 1636 N N . GLU A 1 197 ? 6.712 -17.423 -17.283 1.00 83.44 197 GLU A N 1
ATOM 1637 C CA . GLU A 1 197 ? 7.738 -17.471 -16.220 1.00 83.44 197 GLU A CA 1
ATOM 1638 C C . GLU A 1 197 ? 7.448 -16.546 -15.027 1.00 83.44 197 GLU A C 1
ATOM 1640 O O . GLU A 1 197 ? 7.973 -16.771 -13.938 1.00 83.44 197 GLU A O 1
ATOM 1645 N N . PHE A 1 198 ? 6.630 -15.508 -15.220 1.00 81.88 198 PHE A N 1
ATOM 1646 C CA . PHE A 1 198 ? 6.383 -14.472 -14.213 1.00 81.88 198 PHE A CA 1
ATOM 1647 C C . PHE A 1 198 ? 4.900 -14.329 -13.868 1.00 81.88 198 PHE A C 1
ATOM 1649 O O . PHE A 1 198 ? 4.478 -13.328 -13.291 1.00 81.88 198 PHE A O 1
ATOM 1656 N N . SER A 1 199 ? 4.108 -15.343 -14.199 1.00 77.50 199 SER A N 1
ATOM 1657 C CA . SER A 1 199 ? 2.687 -15.357 -13.897 1.00 77.50 199 SER A CA 1
ATOM 1658 C C . SER A 1 199 ? 2.442 -15.368 -12.380 1.00 77.50 199 SER A C 1
ATOM 1660 O O . SER A 1 199 ? 3.180 -15.965 -11.588 1.00 77.50 199 SER A O 1
ATOM 1662 N N . GLY A 1 200 ? 1.392 -14.665 -11.957 1.00 83.81 200 GLY A N 1
ATOM 1663 C CA . GLY A 1 200 ? 0.973 -14.589 -10.558 1.00 83.81 200 GLY A CA 1
ATOM 1664 C C . GLY A 1 200 ? 1.686 -13.523 -9.715 1.00 83.81 200 GLY A C 1
ATOM 1665 O O . GLY A 1 200 ? 2.321 -12.590 -10.205 1.00 83.81 200 GLY A O 1
ATOM 1666 N N . LEU A 1 201 ? 1.540 -13.648 -8.392 1.00 83.94 201 LEU A N 1
ATOM 1667 C CA . LEU A 1 201 ? 1.862 -12.579 -7.437 1.00 83.94 201 LEU A CA 1
ATOM 1668 C C . LEU A 1 201 ? 3.356 -12.252 -7.345 1.00 83.94 201 LEU A C 1
ATOM 1670 O O . LEU A 1 201 ? 3.715 -11.089 -7.179 1.00 83.94 201 LEU A O 1
ATOM 1674 N N . LYS A 1 202 ? 4.236 -13.256 -7.459 1.00 83.81 202 LYS A N 1
ATOM 1675 C CA . LYS A 1 202 ? 5.693 -13.046 -7.376 1.00 83.81 202 LYS A CA 1
ATOM 1676 C C . LYS A 1 202 ? 6.200 -12.183 -8.525 1.00 83.81 202 LYS A C 1
ATOM 1678 O O . LYS A 1 202 ? 6.979 -11.261 -8.295 1.00 83.81 202 LYS A O 1
ATOM 1683 N N . GLY A 1 203 ? 5.733 -12.460 -9.741 1.00 85.88 203 GLY A N 1
ATOM 1684 C CA . GLY A 1 203 ? 6.089 -11.656 -10.898 1.00 85.88 203 GLY A CA 1
ATOM 1685 C C . GLY A 1 203 ? 5.547 -10.238 -10.784 1.00 85.88 203 GLY A C 1
ATOM 1686 O O . GLY A 1 203 ? 6.301 -9.290 -10.987 1.00 85.88 203 GLY A O 1
ATOM 1687 N N . LEU A 1 204 ? 4.292 -10.071 -10.359 1.00 88.50 204 LEU A N 1
ATOM 1688 C CA . LEU A 1 204 ? 3.751 -8.737 -10.108 1.00 88.50 204 LEU A CA 1
ATOM 1689 C C . LEU A 1 204 ? 4.602 -7.969 -9.082 1.00 88.50 204 LEU A C 1
ATOM 1691 O O . LEU A 1 204 ? 5.028 -6.854 -9.371 1.00 88.50 204 LEU A O 1
ATOM 1695 N N . CYS A 1 205 ? 4.930 -8.570 -7.929 1.00 87.38 205 CYS A N 1
ATOM 1696 C CA . CYS A 1 205 ? 5.825 -7.957 -6.938 1.00 87.38 205 CYS A CA 1
ATOM 1697 C C . CYS A 1 205 ? 7.149 -7.507 -7.555 1.00 87.38 205 CYS A C 1
ATOM 1699 O O . CYS A 1 205 ? 7.628 -6.421 -7.240 1.00 87.38 205 CYS A O 1
ATOM 1701 N N . TYR A 1 206 ? 7.736 -8.332 -8.422 1.00 87.50 206 TYR A N 1
ATOM 1702 C CA . TYR A 1 206 ? 8.977 -8.005 -9.109 1.00 87.50 206 TYR A CA 1
ATOM 1703 C C . TYR A 1 206 ? 8.805 -6.815 -10.058 1.00 87.50 206 TYR A C 1
ATOM 1705 O O . TYR A 1 206 ? 9.568 -5.851 -9.979 1.00 87.50 206 TYR A O 1
ATOM 1713 N N . PHE A 1 207 ? 7.763 -6.827 -10.895 1.00 91.62 207 PHE A N 1
ATOM 1714 C CA . PHE A 1 207 ? 7.518 -5.759 -11.859 1.00 91.62 207 PHE A CA 1
ATOM 1715 C C . PHE A 1 207 ? 7.272 -4.403 -11.182 1.00 91.62 207 PHE A C 1
ATOM 1717 O O . PHE A 1 207 ? 7.784 -3.373 -11.623 1.00 91.62 207 PHE A O 1
ATOM 1724 N N . LEU A 1 208 ? 6.539 -4.386 -10.066 1.00 91.38 208 LEU A N 1
ATOM 1725 C CA . LEU A 1 208 ? 6.237 -3.151 -9.337 1.00 91.38 208 LEU A CA 1
ATOM 1726 C C . LEU A 1 208 ? 7.491 -2.447 -8.790 1.00 91.38 208 LEU A C 1
ATOM 1728 O O . LEU A 1 208 ? 7.459 -1.235 -8.571 1.00 91.38 208 LEU A O 1
ATOM 1732 N N . GLN A 1 209 ? 8.621 -3.151 -8.645 1.00 90.12 209 GLN A N 1
ATOM 1733 C CA . GLN A 1 209 ? 9.897 -2.533 -8.266 1.00 90.12 209 GLN A CA 1
ATOM 1734 C C . GLN A 1 209 ? 10.473 -1.621 -9.360 1.00 90.12 209 GLN A C 1
ATOM 1736 O O . GLN A 1 209 ? 11.329 -0.786 -9.060 1.00 90.12 209 GLN A O 1
ATOM 1741 N N . PHE A 1 210 ? 10.009 -1.748 -10.609 1.00 93.31 210 PHE A N 1
ATOM 1742 C CA . PHE A 1 210 ? 10.392 -0.871 -11.717 1.00 93.31 210 PHE A CA 1
ATOM 1743 C C . PHE A 1 210 ? 9.591 0.430 -11.774 1.00 93.31 210 PHE A C 1
ATOM 1745 O O . PHE A 1 210 ? 9.960 1.308 -12.558 1.00 93.31 210 PHE A O 1
ATOM 1752 N N . ILE A 1 211 ? 8.530 0.589 -10.967 1.00 94.12 211 ILE A N 1
ATOM 1753 C CA . ILE A 1 211 ? 7.752 1.833 -10.954 1.00 94.12 211 ILE A CA 1
ATOM 1754 C C . ILE A 1 211 ? 8.670 2.988 -10.520 1.00 94.12 211 ILE A C 1
ATOM 1756 O O . ILE A 1 211 ? 9.204 2.969 -9.404 1.00 94.12 211 ILE A O 1
ATOM 1760 N N . PRO A 1 212 ? 8.864 4.005 -11.377 1.00 93.19 212 PRO A N 1
ATOM 1761 C CA . PRO A 1 212 ? 9.743 5.120 -11.062 1.00 93.19 212 PRO A CA 1
ATOM 1762 C C . PRO A 1 212 ? 9.131 6.002 -9.968 1.00 93.19 212 PRO A C 1
ATOM 1764 O O . PRO A 1 212 ? 7.973 6.411 -10.060 1.00 93.19 212 PRO A O 1
ATOM 1767 N N . GLN A 1 213 ? 9.917 6.332 -8.940 1.00 88.69 213 GLN A N 1
ATOM 1768 C CA . GLN A 1 213 ? 9.481 7.263 -7.896 1.00 88.69 213 GLN A CA 1
ATOM 1769 C C . GLN A 1 213 ? 9.750 8.713 -8.329 1.00 88.69 213 GLN A C 1
ATOM 1771 O O . GLN A 1 213 ? 10.855 8.995 -8.796 1.00 88.69 213 GLN A O 1
ATOM 1776 N N . PRO A 1 214 ? 8.811 9.661 -8.132 1.00 87.88 214 PRO A N 1
ATOM 1777 C CA . PRO A 1 214 ? 8.996 11.052 -8.557 1.00 87.88 214 PRO A CA 1
ATOM 1778 C C . PRO A 1 214 ? 10.225 11.745 -7.953 1.00 87.88 214 PRO A C 1
ATOM 1780 O O . PRO A 1 214 ? 10.771 12.656 -8.565 1.00 87.88 214 PRO A O 1
ATOM 1783 N N . SER A 1 215 ? 10.675 11.306 -6.773 1.00 87.12 215 SER A N 1
ATOM 1784 C CA . SER A 1 215 ? 11.890 11.795 -6.109 1.00 87.12 215 SER A CA 1
ATOM 1785 C C . SER A 1 215 ? 13.190 11.206 -6.670 1.00 87.12 215 SER A C 1
ATOM 1787 O O . SER A 1 215 ? 14.253 11.779 -6.453 1.00 87.12 215 SER A O 1
ATOM 1789 N N . GLU A 1 216 ? 13.132 10.064 -7.364 1.00 88.81 216 GLU A N 1
ATOM 1790 C CA . GLU A 1 216 ? 14.305 9.398 -7.947 1.00 88.81 216 GLU A CA 1
ATOM 1791 C C . GLU A 1 216 ? 14.589 9.871 -9.384 1.00 88.81 216 GLU A C 1
ATOM 1793 O O . GLU A 1 216 ? 15.733 9.754 -9.832 1.00 88.81 216 GLU A O 1
ATOM 1798 N N . ILE A 1 217 ? 13.573 10.379 -10.100 1.00 92.25 217 ILE A N 1
ATOM 1799 C CA . ILE A 1 217 ? 13.670 10.747 -11.520 1.00 92.25 217 ILE A CA 1
ATOM 1800 C C . ILE A 1 217 ? 14.108 12.197 -11.715 1.00 92.25 217 ILE A C 1
ATOM 1802 O O . ILE A 1 217 ? 13.510 13.134 -11.180 1.00 92.25 217 ILE A O 1
ATOM 1806 N N . LEU A 1 218 ? 15.127 12.369 -12.555 1.00 88.06 218 LEU A N 1
ATOM 1807 C CA . LEU A 1 218 ? 15.793 13.644 -12.792 1.00 88.06 218 LEU A CA 1
ATOM 1808 C C . LEU A 1 218 ? 15.162 14.447 -13.941 1.00 88.06 218 LEU A C 1
ATOM 1810 O O . LEU A 1 218 ? 14.785 13.902 -14.983 1.00 88.06 218 LEU A O 1
ATOM 1814 N N . ASP A 1 219 ? 15.139 15.769 -13.754 1.00 85.12 219 ASP A N 1
ATOM 1815 C CA . ASP A 1 219 ? 14.964 16.791 -14.788 1.00 85.12 219 ASP A CA 1
ATOM 1816 C C . ASP A 1 219 ? 13.821 16.523 -15.787 1.00 85.12 219 ASP A C 1
ATOM 1818 O O . ASP A 1 219 ? 12.636 16.549 -15.448 1.00 85.12 219 ASP A O 1
ATOM 1822 N N . PHE A 1 220 ? 14.193 16.279 -17.048 1.00 92.12 220 PHE A N 1
ATOM 1823 C CA . PHE A 1 220 ? 13.317 16.161 -18.202 1.00 92.12 220 PHE A CA 1
ATOM 1824 C C . PHE A 1 220 ? 12.293 15.041 -18.042 1.00 92.12 220 PHE A C 1
ATOM 1826 O O . PHE A 1 220 ? 11.161 15.174 -18.497 1.00 92.12 220 PHE A O 1
ATOM 1833 N N . PHE A 1 221 ? 12.648 13.950 -17.369 1.00 94.44 221 PHE A N 1
ATOM 1834 C CA . PHE A 1 221 ? 11.787 12.779 -17.270 1.00 94.44 221 PHE A CA 1
ATOM 1835 C C . PHE A 1 221 ? 10.867 12.774 -16.052 1.00 94.44 221 PHE A C 1
ATOM 1837 O O . PHE A 1 221 ? 10.028 11.880 -15.950 1.00 94.44 221 PHE A O 1
ATOM 1844 N N . ASN A 1 222 ? 10.953 13.762 -15.156 1.00 92.44 222 ASN A N 1
ATOM 1845 C CA . ASN A 1 222 ? 10.136 13.789 -13.940 1.00 92.44 222 ASN A CA 1
ATOM 1846 C C . ASN A 1 222 ? 8.621 13.591 -14.206 1.00 92.44 222 ASN A C 1
ATOM 1848 O O . ASN A 1 222 ? 7.997 12.776 -13.519 1.00 92.44 222 ASN A O 1
ATOM 1852 N N . PRO A 1 223 ? 8.019 14.196 -15.258 1.00 95.12 223 PRO A N 1
ATOM 1853 C CA . PRO A 1 223 ? 6.602 13.983 -15.563 1.00 95.12 223 PRO A CA 1
ATOM 1854 C C . PRO A 1 223 ? 6.224 12.540 -15.905 1.00 95.12 223 PRO A C 1
ATOM 1856 O O . PRO A 1 223 ? 5.082 12.158 -15.664 1.00 95.12 223 PRO A O 1
ATOM 1859 N N . VAL A 1 224 ? 7.159 11.724 -16.406 1.00 96.56 224 VAL A N 1
ATOM 1860 C CA . VAL A 1 224 ? 6.906 10.311 -16.737 1.00 96.56 224 VAL A CA 1
ATOM 1861 C C . VAL A 1 224 ? 6.522 9.529 -15.485 1.00 96.56 224 VAL A C 1
ATOM 1863 O O . VAL A 1 224 ? 5.551 8.778 -15.516 1.00 96.56 224 VAL A O 1
ATOM 1866 N N . ALA A 1 225 ? 7.226 9.739 -14.366 1.00 94.94 225 ALA A N 1
ATOM 1867 C CA . ALA A 1 225 ? 6.917 9.054 -13.112 1.00 94.94 225 ALA A CA 1
ATOM 1868 C C . ALA A 1 225 ? 5.513 9.398 -12.608 1.00 94.94 225 ALA A C 1
ATOM 1870 O O . ALA A 1 225 ? 4.723 8.509 -12.290 1.00 94.94 225 ALA A O 1
ATOM 1871 N N . ASN A 1 226 ? 5.175 10.690 -12.616 1.00 94.38 226 ASN A N 1
ATOM 1872 C CA . ASN A 1 226 ? 3.853 11.158 -12.212 1.00 94.38 226 ASN A CA 1
ATOM 1873 C C . ASN A 1 226 ? 2.757 10.591 -13.122 1.00 94.38 226 ASN A C 1
ATOM 1875 O O . ASN A 1 226 ? 1.747 10.107 -12.623 1.00 94.38 226 ASN A O 1
ATOM 1879 N N . GLN A 1 227 ? 2.960 10.592 -14.441 1.00 96.69 227 GLN A N 1
ATOM 1880 C CA . GLN A 1 227 ? 1.986 10.056 -15.393 1.00 96.69 227 GLN A CA 1
ATOM 1881 C C . GLN A 1 227 ? 1.799 8.541 -15.248 1.00 96.69 227 GLN A C 1
ATOM 1883 O O . GLN A 1 227 ? 0.659 8.087 -15.238 1.00 96.69 227 GLN A O 1
ATOM 1888 N N . ILE A 1 228 ? 2.874 7.764 -15.057 1.00 97.25 228 ILE A N 1
ATOM 1889 C CA . ILE A 1 228 ? 2.775 6.319 -14.781 1.00 97.25 228 ILE A CA 1
ATOM 1890 C C . ILE A 1 228 ? 1.936 6.077 -13.523 1.00 97.25 228 ILE A C 1
ATOM 1892 O O . ILE A 1 228 ? 0.997 5.287 -13.555 1.00 97.25 228 ILE A O 1
ATOM 1896 N N . ILE A 1 229 ? 2.221 6.790 -12.431 1.00 95.25 229 ILE A N 1
ATOM 1897 C CA . ILE A 1 229 ? 1.480 6.647 -11.171 1.00 95.25 229 ILE A CA 1
ATOM 1898 C C . ILE A 1 229 ? 0.003 7.030 -11.344 1.00 95.25 229 ILE A C 1
ATOM 1900 O O . ILE A 1 229 ? -0.869 6.333 -10.831 1.00 95.25 229 ILE A O 1
ATOM 1904 N N . GLN A 1 230 ? -0.297 8.104 -12.080 1.00 95.44 230 GLN A N 1
ATOM 1905 C CA . GLN A 1 230 ? -1.679 8.515 -12.357 1.00 95.44 230 GLN A CA 1
ATOM 1906 C C . GLN A 1 230 ? -2.443 7.479 -13.185 1.00 95.44 230 GLN A C 1
ATOM 1908 O O . GLN A 1 230 ? -3.604 7.199 -12.904 1.00 95.44 230 GLN A O 1
ATOM 1913 N N . LEU A 1 231 ? -1.794 6.867 -14.174 1.00 96.62 231 LEU A N 1
ATOM 1914 C CA . LEU A 1 231 ? -2.409 5.807 -14.966 1.00 96.62 231 LEU A CA 1
ATOM 1915 C C . LEU A 1 231 ? -2.643 4.537 -14.133 1.00 96.62 231 LEU A C 1
ATOM 1917 O O . LEU A 1 231 ? -3.705 3.926 -14.228 1.00 96.62 231 LEU A O 1
ATOM 1921 N N . LEU A 1 232 ? -1.690 4.173 -13.268 1.00 95.38 232 LEU A N 1
ATOM 1922 C CA . LEU A 1 232 ? -1.823 3.035 -12.354 1.00 95.38 232 LEU A CA 1
ATOM 1923 C C . LEU A 1 232 ? -2.942 3.240 -11.323 1.00 95.38 232 LEU A C 1
ATOM 1925 O O . LEU A 1 232 ? -3.654 2.290 -11.013 1.00 95.38 232 LEU A O 1
ATOM 1929 N N . LYS A 1 233 ? -3.165 4.471 -10.847 1.00 95.00 233 LYS A N 1
ATOM 1930 C CA . LYS A 1 233 ? -4.308 4.810 -9.975 1.00 95.00 233 LYS A CA 1
ATOM 1931 C C . LYS A 1 233 ? -5.662 4.452 -10.581 1.00 95.00 233 LYS A C 1
ATOM 1933 O O . LYS A 1 233 ? -6.574 4.088 -9.847 1.00 95.00 233 LYS A O 1
ATOM 1938 N N . GLY A 1 234 ? -5.790 4.566 -11.902 1.00 94.00 234 GLY A N 1
ATOM 1939 C CA . GLY A 1 234 ? -7.020 4.264 -12.632 1.00 94.00 234 GLY A CA 1
ATOM 1940 C C . GLY A 1 234 ? -7.185 2.797 -13.033 1.00 94.00 234 GLY A C 1
ATOM 1941 O O . GLY A 1 234 ? -8.199 2.462 -13.640 1.00 94.00 234 GLY A O 1
ATOM 1942 N N . LYS A 1 235 ? -6.214 1.923 -12.734 1.00 93.50 235 LYS A N 1
ATOM 1943 C CA . LYS A 1 235 ? -6.221 0.519 -13.162 1.00 93.50 235 LYS A CA 1
ATOM 1944 C C . LYS A 1 235 ? -6.371 -0.423 -11.960 1.00 93.50 235 LYS A C 1
ATOM 1946 O O . LYS A 1 235 ? -5.627 -0.284 -10.992 1.00 93.50 235 LYS A O 1
ATOM 1951 N N . PRO A 1 236 ? -7.298 -1.396 -11.990 1.00 94.00 236 PRO A N 1
ATOM 1952 C CA . PRO A 1 236 ? -7.405 -2.392 -10.931 1.00 94.00 236 PRO A CA 1
ATOM 1953 C C . PRO A 1 236 ? -6.319 -3.457 -11.115 1.00 94.00 236 PRO A C 1
ATOM 1955 O O . PRO A 1 236 ? -6.475 -4.385 -11.902 1.00 94.00 236 PRO A O 1
ATOM 1958 N N . PHE A 1 237 ? -5.186 -3.294 -10.431 1.00 93.25 237 PHE A N 1
ATOM 1959 C CA . PHE A 1 237 ? -4.052 -4.225 -10.524 1.00 93.25 237 PHE A CA 1
ATOM 1960 C C . PHE A 1 237 ? -3.510 -4.664 -9.160 1.00 93.25 237 PHE A C 1
ATOM 1962 O O . PHE A 1 237 ? -2.595 -5.485 -9.116 1.00 93.25 237 PHE A O 1
ATOM 1969 N N . LEU A 1 238 ? -4.036 -4.139 -8.045 1.00 94.12 238 LEU A N 1
ATOM 1970 C CA . LEU A 1 238 ? -3.554 -4.524 -6.723 1.00 94.12 238 LEU A CA 1
ATOM 1971 C C . LEU A 1 238 ? -4.315 -5.750 -6.203 1.00 94.12 238 LEU A C 1
ATOM 1973 O O . LEU A 1 238 ? -5.529 -5.657 -6.015 1.00 94.12 238 LEU A O 1
ATOM 1977 N N . PRO A 1 239 ? -3.626 -6.874 -5.941 1.00 93.31 239 PRO A N 1
ATOM 1978 C CA . PRO A 1 239 ? -4.223 -8.057 -5.342 1.00 93.31 239 PRO A CA 1
ATOM 1979 C C . PRO A 1 239 ? -4.586 -7.808 -3.876 1.00 93.31 239 PRO A C 1
ATOM 1981 O O . PRO A 1 239 ? -3.778 -7.294 -3.091 1.00 93.31 239 PRO A O 1
ATOM 1984 N N . THR A 1 240 ? -5.790 -8.211 -3.492 1.00 93.44 240 THR A N 1
ATOM 1985 C CA . THR A 1 240 ? -6.238 -8.206 -2.100 1.00 93.44 240 THR A CA 1
ATOM 1986 C C . THR A 1 240 ? -5.721 -9.431 -1.349 1.00 93.44 240 THR A C 1
ATOM 1988 O O . THR A 1 240 ? -5.278 -10.414 -1.944 1.00 93.44 240 THR A O 1
ATOM 1991 N N . LYS A 1 241 ? -5.771 -9.383 -0.017 1.00 90.88 241 LYS A N 1
ATOM 1992 C CA . LYS A 1 241 ? -5.622 -10.563 0.836 1.00 90.88 241 LYS A CA 1
ATOM 1993 C C . LYS A 1 241 ? -6.635 -11.626 0.397 1.00 90.88 241 LYS A C 1
ATOM 1995 O O . LYS A 1 241 ? -7.750 -11.278 0.007 1.00 90.88 241 LYS A O 1
ATOM 2000 N N . GLU A 1 242 ? -6.206 -12.883 0.445 1.00 89.38 242 GLU A N 1
ATOM 2001 C CA . GLU A 1 242 ? -7.042 -14.037 0.118 1.00 89.38 242 GLU A CA 1
ATOM 2002 C C . GLU A 1 242 ? -8.330 -14.023 0.953 1.00 89.38 242 GLU A C 1
ATOM 2004 O O . GLU A 1 242 ? -8.295 -13.738 2.158 1.00 89.38 242 GLU A O 1
ATOM 2009 N N . ASP A 1 243 ? -9.460 -14.290 0.296 1.00 83.69 243 ASP A N 1
ATOM 2010 C CA . ASP A 1 243 ? -10.732 -14.525 0.976 1.00 83.69 243 ASP A CA 1
ATOM 2011 C C . ASP A 1 243 ? -10.734 -15.893 1.690 1.00 83.69 243 ASP A C 1
ATOM 2013 O O . ASP A 1 243 ? -9.759 -16.649 1.662 1.00 83.69 243 ASP A O 1
ATOM 2017 N N . THR A 1 244 ? -11.838 -16.224 2.359 1.00 80.25 244 THR A N 1
ATOM 2018 C CA . THR A 1 244 ? -12.018 -17.519 3.035 1.00 80.25 244 THR A CA 1
ATOM 2019 C C . THR A 1 244 ? -11.943 -18.721 2.086 1.00 80.25 244 THR A C 1
ATOM 2021 O O . THR A 1 244 ? -11.646 -19.825 2.541 1.00 80.25 244 THR A O 1
ATOM 2024 N N . ASP A 1 245 ? -12.157 -18.506 0.785 1.00 81.81 245 ASP A N 1
ATOM 2025 C CA . ASP A 1 245 ? -12.085 -19.511 -0.276 1.00 81.81 245 ASP A CA 1
ATOM 2026 C C . ASP A 1 245 ? -10.706 -19.537 -0.976 1.00 81.81 245 ASP A C 1
ATOM 2028 O O . ASP A 1 245 ? -10.512 -20.282 -1.940 1.00 81.81 245 ASP A O 1
ATOM 2032 N N . GLY A 1 246 ? -9.738 -18.728 -0.523 1.00 83.00 246 GLY A N 1
ATOM 2033 C CA . GLY A 1 246 ? -8.401 -18.620 -1.115 1.00 83.00 246 GLY A CA 1
ATOM 2034 C C . GLY A 1 246 ? -8.346 -17.825 -2.427 1.00 83.00 246 GLY A C 1
ATOM 2035 O O . GLY A 1 246 ? -7.366 -17.919 -3.169 1.00 83.00 246 GLY A O 1
ATOM 2036 N N . ARG A 1 247 ? -9.388 -17.061 -2.766 1.00 85.12 247 ARG A N 1
ATOM 2037 C CA . ARG A 1 247 ? -9.444 -16.244 -3.985 1.00 85.12 247 ARG A CA 1
ATOM 2038 C C . ARG A 1 247 ? -8.802 -14.882 -3.756 1.00 85.12 247 ARG A C 1
ATOM 2040 O O . ARG A 1 247 ? -9.012 -14.229 -2.735 1.00 85.12 247 ARG A O 1
ATOM 2047 N N . VAL A 1 248 ? -8.053 -14.434 -4.760 1.00 89.00 248 VAL A N 1
ATOM 2048 C CA . VAL A 1 248 ? -7.426 -13.110 -4.801 1.00 89.00 248 VAL A CA 1
ATOM 2049 C C . VAL A 1 248 ? -8.175 -12.243 -5.803 1.00 89.00 248 VAL A C 1
ATOM 2051 O O . VAL A 1 248 ? -8.254 -12.576 -6.986 1.00 89.00 248 VAL A O 1
ATOM 2054 N N . GLU A 1 249 ? -8.712 -11.119 -5.336 1.00 91.56 249 GLU A N 1
ATOM 2055 C CA . GLU A 1 249 ? -9.367 -10.122 -6.180 1.00 91.56 249 GLU A CA 1
ATOM 2056 C C . GLU A 1 249 ? -8.386 -8.991 -6.515 1.00 91.56 249 GLU A C 1
ATOM 2058 O O . GLU A 1 249 ? -7.549 -8.615 -5.694 1.00 91.56 249 GLU A O 1
ATOM 2063 N N . PHE A 1 250 ? -8.485 -8.425 -7.718 1.00 92.69 250 PHE A N 1
ATOM 2064 C CA . PHE A 1 250 ? -7.688 -7.269 -8.125 1.00 92.69 250 PHE A CA 1
ATOM 2065 C C . PHE A 1 250 ? -8.532 -6.000 -8.049 1.00 92.69 250 PHE A C 1
ATOM 2067 O O . PHE A 1 250 ? -9.548 -5.882 -8.733 1.00 92.69 250 PHE A O 1
ATOM 2074 N N . LYS A 1 251 ? -8.097 -5.037 -7.233 1.00 95.06 251 LYS A N 1
ATOM 2075 C CA . LYS A 1 251 ? -8.813 -3.776 -6.997 1.00 95.06 251 LYS A CA 1
ATOM 2076 C C . LYS A 1 251 ? -7.984 -2.553 -7.361 1.00 95.06 251 LYS A C 1
ATOM 2078 O O . LYS A 1 251 ? -6.771 -2.627 -7.589 1.00 95.06 251 LYS A O 1
ATOM 2083 N N . LEU A 1 252 ? -8.669 -1.412 -7.448 1.00 96.19 252 LEU A N 1
ATOM 2084 C CA . LEU A 1 252 ? -8.029 -0.109 -7.614 1.00 96.19 252 LEU A CA 1
ATOM 2085 C C . LEU A 1 252 ? -7.188 0.225 -6.376 1.00 96.19 252 LEU A C 1
ATOM 2087 O O . LEU A 1 252 ? -7.601 -0.112 -5.266 1.00 96.19 252 LEU A O 1
ATOM 2091 N N . PRO A 1 253 ? -6.072 0.961 -6.520 1.00 95.75 253 PRO A N 1
ATOM 2092 C CA . PRO A 1 253 ? -5.296 1.419 -5.372 1.00 95.75 253 PRO A CA 1
ATOM 2093 C C . PRO A 1 253 ? -6.118 2.116 -4.283 1.00 95.75 253 PRO A C 1
ATOM 2095 O O . PRO A 1 253 ? -5.930 1.825 -3.108 1.00 95.75 253 PRO A O 1
ATOM 2098 N N . SER A 1 254 ? -7.098 2.942 -4.662 1.00 94.81 254 SER A N 1
ATOM 2099 C CA . SER A 1 254 ? -7.988 3.645 -3.726 1.00 94.81 254 SER A CA 1
ATOM 2100 C C . SER A 1 254 ? -8.952 2.743 -2.947 1.00 94.81 254 SER A C 1
ATOM 2102 O O . SER A 1 254 ? -9.535 3.189 -1.966 1.00 94.81 254 SER A O 1
ATOM 2104 N N . GLN A 1 255 ? -9.139 1.494 -3.378 1.00 95.31 255 GLN A N 1
ATOM 2105 C CA . GLN A 1 255 ? -10.018 0.507 -2.741 1.00 95.31 255 GLN A CA 1
ATOM 2106 C C . GLN A 1 255 ? -9.243 -0.479 -1.858 1.00 95.31 255 GLN A C 1
ATOM 2108 O O . GLN A 1 255 ? -9.823 -1.406 -1.288 1.00 95.31 255 GLN A O 1
ATOM 2113 N N . VAL A 1 256 ? -7.923 -0.317 -1.765 1.00 96.00 256 VAL A N 1
ATOM 2114 C CA . VAL A 1 256 ? -7.043 -1.221 -1.032 1.00 96.00 256 VAL A CA 1
ATOM 2115 C C . VAL A 1 256 ? -6.456 -0.505 0.175 1.00 96.00 256 VAL A C 1
ATOM 2117 O O . VAL A 1 256 ? -6.053 0.655 0.087 1.00 96.00 256 VAL A O 1
ATOM 2120 N N . ALA A 1 257 ? -6.393 -1.214 1.300 1.00 94.94 257 ALA A N 1
ATOM 2121 C CA . ALA A 1 257 ? -5.861 -0.714 2.552 1.00 94.94 257 ALA A CA 1
ATOM 2122 C C . ALA A 1 257 ? -4.627 -1.491 3.026 1.00 94.94 257 ALA A C 1
ATOM 2124 O O . ALA A 1 257 ? -4.531 -2.710 2.870 1.00 94.94 257 ALA A O 1
ATOM 2125 N N . VAL A 1 258 ? -3.708 -0.786 3.683 1.00 93.56 258 VAL A N 1
ATOM 2126 C CA . VAL A 1 258 ? -2.578 -1.370 4.416 1.00 93.56 258 VAL A CA 1
ATOM 2127 C C . VAL A 1 258 ? -2.645 -1.014 5.894 1.00 93.56 258 VAL A C 1
ATOM 2129 O O . VAL A 1 258 ? -2.920 0.124 6.280 1.00 93.56 258 VAL A O 1
ATOM 2132 N N . CYS A 1 259 ? -2.338 -2.007 6.725 1.00 90.56 259 CYS A N 1
ATOM 2133 C CA . CYS A 1 259 ? -2.202 -1.877 8.168 1.00 90.56 259 CYS A CA 1
ATOM 2134 C C . CYS A 1 259 ? -1.006 -2.712 8.620 1.00 90.56 259 CYS A C 1
ATOM 2136 O O . CYS A 1 259 ? -0.859 -3.847 8.180 1.00 90.56 259 CYS A O 1
ATOM 2138 N N . GLN A 1 260 ? -0.129 -2.165 9.459 1.00 85.50 260 GLN A N 1
ATOM 2139 C CA . GLN A 1 260 ? 1.034 -2.906 9.968 1.00 85.50 260 GLN A CA 1
ATOM 2140 C C . GLN A 1 260 ? 0.747 -3.605 11.301 1.00 85.50 260 GLN A C 1
ATOM 2142 O O . GLN A 1 260 ? 1.491 -4.505 11.676 1.00 85.50 260 GLN A O 1
ATOM 2147 N N . ASP A 1 261 ? -0.314 -3.207 12.011 1.00 89.88 261 ASP A N 1
ATOM 2148 C CA . ASP A 1 261 ? -0.648 -3.788 13.308 1.00 89.88 261 ASP A CA 1
ATOM 2149 C C . ASP A 1 261 ? -1.373 -5.135 13.118 1.00 89.88 261 ASP A C 1
ATOM 2151 O O . ASP A 1 261 ? -2.480 -5.165 12.567 1.00 89.88 261 ASP A O 1
ATOM 2155 N N . PRO A 1 262 ? -0.779 -6.256 13.567 1.00 89.38 262 PRO A N 1
ATOM 2156 C CA . PRO A 1 262 ? -1.368 -7.578 13.392 1.00 89.38 262 PRO A CA 1
ATOM 2157 C C . PRO A 1 262 ? -2.663 -7.751 14.192 1.00 89.38 262 PRO A C 1
ATOM 2159 O O . PRO A 1 262 ? -3.545 -8.482 13.752 1.00 89.38 262 PRO A O 1
ATOM 2162 N N . LEU A 1 263 ? -2.814 -7.065 15.333 1.00 90.50 263 LEU A N 1
ATOM 2163 C CA . LEU A 1 263 ? -4.041 -7.135 16.125 1.00 90.50 263 LEU A CA 1
ATOM 2164 C C . LEU A 1 263 ? -5.194 -6.448 15.391 1.00 90.50 263 LEU A C 1
ATOM 2166 O O . LEU A 1 263 ? -6.303 -6.967 15.386 1.00 90.50 263 LEU A O 1
ATOM 2170 N N . ILE A 1 264 ? -4.938 -5.310 14.739 1.00 91.56 264 ILE A N 1
ATOM 2171 C CA . ILE A 1 264 ? -5.967 -4.622 13.948 1.00 91.56 264 ILE A CA 1
ATOM 2172 C C . ILE A 1 264 ? -6.433 -5.517 12.796 1.00 91.56 264 ILE A C 1
ATOM 2174 O O . ILE A 1 264 ? -7.633 -5.620 12.580 1.00 91.56 264 ILE A O 1
ATOM 2178 N N . GLN A 1 265 ? -5.521 -6.210 12.108 1.00 90.31 265 GLN A N 1
ATOM 2179 C CA . GLN A 1 265 ? -5.894 -7.145 11.038 1.00 90.31 265 GLN A CA 1
ATOM 2180 C C . GLN A 1 265 ? -6.618 -8.415 11.526 1.00 90.31 265 GLN A C 1
ATOM 2182 O O . GLN A 1 265 ? -7.352 -9.021 10.747 1.00 90.31 265 GLN A O 1
ATOM 2187 N N . ASP A 1 266 ? -6.366 -8.858 12.763 1.00 90.25 266 ASP A N 1
ATOM 2188 C CA . ASP A 1 266 ? -7.060 -9.996 13.394 1.00 90.25 266 ASP A CA 1
ATOM 2189 C C . ASP A 1 266 ? -8.497 -9.625 13.772 1.00 90.25 266 ASP A C 1
ATOM 2191 O O . ASP A 1 266 ? -9.435 -10.383 13.545 1.00 90.25 266 ASP A O 1
ATOM 2195 N N . VAL A 1 267 ? -8.667 -8.439 14.358 1.00 91.19 267 VAL A N 1
ATOM 2196 C CA . VAL A 1 267 ? -9.938 -7.993 14.939 1.00 91.19 267 VAL A CA 1
ATOM 2197 C C . VAL A 1 267 ? -10.857 -7.377 13.894 1.00 91.19 267 VAL A C 1
ATOM 2199 O O . VAL A 1 267 ? -12.059 -7.637 13.914 1.00 91.19 267 VAL A O 1
ATOM 2202 N N . ILE A 1 268 ? -10.302 -6.551 13.007 1.00 91.81 268 ILE A N 1
ATOM 2203 C CA . ILE A 1 268 ? -11.007 -5.968 11.870 1.00 91.81 268 ILE A CA 1
ATOM 2204 C C . ILE A 1 268 ? -10.680 -6.841 10.665 1.00 91.81 268 ILE A C 1
ATOM 2206 O O . ILE A 1 268 ? -9.648 -6.682 10.013 1.00 91.81 268 ILE A O 1
ATOM 2210 N N . GLY A 1 269 ? -11.555 -7.810 10.399 1.00 89.88 269 GLY A N 1
ATOM 2211 C CA . GLY A 1 269 ? -11.391 -8.725 9.278 1.00 89.88 269 GLY A CA 1
ATOM 2212 C C . GLY A 1 269 ? -11.567 -8.035 7.923 1.00 89.88 269 GLY A C 1
ATOM 2213 O O . GLY A 1 269 ? -12.046 -6.903 7.821 1.00 89.88 269 GLY A O 1
ATOM 2214 N N . GLY A 1 270 ? -11.219 -8.746 6.845 1.00 88.50 270 GLY A N 1
ATOM 2215 C CA . GLY A 1 270 ? -11.425 -8.248 5.479 1.00 88.50 270 GLY A CA 1
ATOM 2216 C C . GLY A 1 270 ? -12.897 -7.969 5.157 1.00 88.50 270 GLY A C 1
ATOM 2217 O O . GLY A 1 270 ? -13.197 -6.996 4.468 1.00 88.50 270 GLY A O 1
ATOM 2218 N N . GLU A 1 271 ? -13.813 -8.772 5.703 1.00 89.25 271 GLU A N 1
ATOM 2219 C CA . GLU A 1 271 ? -15.256 -8.568 5.545 1.00 89.25 271 GLU A CA 1
ATOM 2220 C C . GLU A 1 271 ? -15.745 -7.299 6.240 1.00 89.25 271 GLU A C 1
ATOM 2222 O O . GLU A 1 271 ? -16.474 -6.522 5.630 1.00 89.25 271 GLU A O 1
ATOM 2227 N N . ASP A 1 272 ? -15.320 -7.061 7.482 1.00 91.25 272 ASP A N 1
ATOM 2228 C CA . ASP A 1 272 ? -15.730 -5.886 8.256 1.00 91.25 272 ASP A CA 1
ATOM 2229 C C . ASP A 1 272 ? -15.181 -4.602 7.624 1.00 91.25 272 ASP A C 1
ATOM 2231 O O . ASP A 1 272 ? -15.894 -3.605 7.485 1.00 91.25 272 ASP A O 1
ATOM 2235 N N . LEU A 1 273 ? -13.932 -4.645 7.150 1.00 92.06 273 LEU A N 1
ATOM 2236 C CA . LEU A 1 273 ? -13.324 -3.532 6.430 1.00 92.06 273 LEU A CA 1
ATOM 2237 C C . LEU A 1 273 ? -14.069 -3.222 5.119 1.00 92.06 273 LEU A C 1
ATOM 2239 O O . LEU A 1 273 ? -14.350 -2.058 4.818 1.00 92.06 273 LEU A O 1
ATOM 2243 N N . SER A 1 274 ? -14.426 -4.261 4.363 1.00 91.56 274 SER A N 1
ATOM 2244 C CA . SER A 1 274 ? -15.188 -4.126 3.121 1.00 91.56 274 SER A CA 1
ATOM 2245 C C . SER A 1 274 ? -16.594 -3.587 3.390 1.00 91.56 274 SER A C 1
ATOM 2247 O O . SER A 1 274 ? -17.019 -2.626 2.754 1.00 91.56 274 SER A O 1
ATOM 2249 N N . ARG A 1 275 ? -17.291 -4.134 4.394 1.00 92.25 275 ARG A N 1
ATOM 2250 C CA . ARG A 1 275 ? -18.668 -3.769 4.753 1.00 92.25 275 ARG A CA 1
ATOM 2251 C C . ARG A 1 275 ? -18.792 -2.315 5.204 1.00 92.25 275 ARG A C 1
ATOM 2253 O O . ARG A 1 275 ? -19.768 -1.657 4.852 1.00 92.25 275 ARG A O 1
ATOM 2260 N N . HIS A 1 276 ? -17.835 -1.818 5.988 1.00 92.31 276 HIS A N 1
ATOM 2261 C CA . HIS A 1 276 ? -17.950 -0.504 6.626 1.00 92.31 276 HIS A CA 1
ATOM 2262 C C . HIS A 1 276 ? -17.182 0.612 5.913 1.00 92.31 276 HIS A C 1
ATOM 2264 O O . HIS A 1 276 ? -17.587 1.768 6.024 1.00 92.31 276 HIS A O 1
ATOM 2270 N N . LEU A 1 277 ? -16.114 0.298 5.169 1.00 92.19 277 LEU A N 1
ATOM 2271 C CA . LEU A 1 277 ? -15.291 1.300 4.476 1.00 92.19 277 LEU A CA 1
ATOM 2272 C C . LEU A 1 277 ? -15.179 1.080 2.959 1.00 92.19 277 LEU A C 1
ATOM 2274 O O . LEU A 1 277 ? -14.581 1.913 2.284 1.00 92.19 277 LEU A O 1
ATOM 2278 N N . ASN A 1 278 ? -15.750 0.005 2.398 1.00 93.00 278 ASN A N 1
ATOM 2279 C CA . ASN A 1 278 ? -15.548 -0.406 0.998 1.00 93.00 278 ASN A CA 1
ATOM 2280 C C . ASN A 1 278 ? -14.062 -0.591 0.630 1.00 93.00 278 ASN A C 1
ATOM 2282 O O . ASN A 1 278 ? -13.659 -0.366 -0.513 1.00 93.00 278 ASN A O 1
ATOM 2286 N N . LEU A 1 279 ? -13.246 -0.998 1.607 1.00 94.62 279 LEU A N 1
ATOM 2287 C CA . LEU A 1 279 ? -11.814 -1.240 1.447 1.00 94.62 279 LEU A CA 1
ATOM 2288 C C . LEU A 1 279 ? -11.487 -2.725 1.619 1.00 94.62 279 LEU A C 1
ATOM 2290 O O . LEU A 1 279 ? -12.182 -3.466 2.307 1.00 94.62 279 LEU A O 1
ATOM 2294 N N . SER A 1 280 ? -10.396 -3.176 1.011 1.00 94.69 280 SER A N 1
ATOM 2295 C CA . SER A 1 280 ? -9.889 -4.544 1.170 1.00 94.69 280 SER A CA 1
ATOM 2296 C C . SER A 1 280 ? -8.409 -4.528 1.523 1.00 94.69 280 SER A C 1
ATOM 2298 O O . SER A 1 280 ? -7.663 -3.693 1.020 1.00 94.69 280 SER A O 1
ATOM 2300 N N . TYR A 1 281 ? -7.960 -5.434 2.389 1.00 94.75 281 TYR A N 1
ATOM 2301 C CA . TYR A 1 281 ? -6.543 -5.497 2.751 1.00 94.75 281 TYR A CA 1
ATOM 2302 C C . TYR A 1 281 ? -5.675 -5.860 1.543 1.00 94.75 281 TYR A C 1
ATOM 2304 O O . TYR A 1 281 ? -6.043 -6.738 0.764 1.00 94.75 281 TYR A O 1
ATOM 2312 N N . LEU A 1 282 ? -4.520 -5.207 1.400 1.00 94.56 282 LEU A N 1
ATOM 2313 C CA . LEU A 1 282 ? -3.507 -5.559 0.403 1.00 94.56 282 LEU A CA 1
ATOM 2314 C C . LEU A 1 282 ? -2.961 -6.966 0.673 1.00 94.56 282 LEU A C 1
ATOM 2316 O O . LEU A 1 282 ? -2.778 -7.361 1.826 1.00 94.56 282 LEU A O 1
ATOM 2320 N N . HIS A 1 283 ? -2.646 -7.707 -0.388 1.00 92.94 283 HIS A N 1
ATOM 2321 C CA . HIS A 1 283 ? -2.010 -9.010 -0.251 1.00 92.94 283 HIS A CA 1
ATOM 2322 C C . HIS A 1 283 ? -0.668 -8.913 0.523 1.00 92.94 283 HIS A C 1
ATOM 2324 O O . HIS A 1 283 ? 0.188 -8.102 0.142 1.00 92.94 283 HIS A O 1
ATOM 2330 N N . PRO A 1 284 ? -0.416 -9.756 1.551 1.00 89.06 284 PRO A N 1
ATOM 2331 C CA . PRO A 1 284 ? 0.765 -9.646 2.419 1.00 89.06 284 PRO A CA 1
ATOM 2332 C C . PRO A 1 284 ? 2.109 -9.628 1.677 1.00 89.06 284 PRO A C 1
ATOM 2334 O O . PRO A 1 284 ? 2.996 -8.853 2.025 1.00 89.06 284 PRO A O 1
ATOM 2337 N N . MET A 1 285 ? 2.244 -10.419 0.604 1.00 86.38 285 MET A N 1
ATOM 2338 C CA . MET A 1 285 ? 3.465 -10.437 -0.219 1.00 86.38 285 MET A CA 1
ATOM 2339 C C . MET A 1 285 ? 3.794 -9.085 -0.869 1.00 86.38 285 MET A C 1
ATOM 2341 O O . MET A 1 285 ? 4.967 -8.746 -1.019 1.00 86.38 285 MET A O 1
ATOM 2345 N N . LEU A 1 286 ? 2.781 -8.312 -1.279 1.00 86.75 286 LEU A N 1
ATOM 2346 C CA . LEU A 1 286 ? 3.004 -6.981 -1.850 1.00 86.75 286 LEU A CA 1
ATOM 2347 C C . LEU A 1 286 ? 3.277 -5.964 -0.748 1.00 86.75 286 LEU A C 1
ATOM 2349 O O . LEU A 1 286 ? 4.117 -5.085 -0.927 1.00 86.75 286 LEU A O 1
ATOM 2353 N N . GLN A 1 287 ? 2.605 -6.102 0.398 1.00 85.69 287 GLN A N 1
ATOM 2354 C CA . GLN A 1 287 ? 2.852 -5.249 1.556 1.00 85.69 287 GLN A CA 1
ATOM 2355 C C . GLN A 1 287 ? 4.314 -5.332 2.022 1.00 85.69 287 GLN A C 1
ATOM 2357 O O . GLN A 1 287 ? 4.872 -4.313 2.418 1.00 85.69 287 GLN A O 1
ATOM 2362 N N . SER A 1 288 ? 4.950 -6.507 1.937 1.00 85.00 288 SER A N 1
ATOM 2363 C CA . SER A 1 288 ? 6.377 -6.666 2.245 1.00 85.00 288 SER A CA 1
ATOM 2364 C C . SER A 1 288 ? 7.315 -6.197 1.127 1.00 85.00 288 SER A C 1
ATOM 2366 O O . SER A 1 288 ? 8.428 -5.768 1.414 1.00 85.00 288 SER A O 1
ATOM 2368 N N . ALA A 1 289 ? 6.899 -6.290 -0.140 1.00 83.62 289 ALA A N 1
ATOM 2369 C CA . ALA A 1 289 ? 7.759 -5.984 -1.287 1.00 83.62 289 ALA A CA 1
ATOM 2370 C C . ALA A 1 289 ? 7.818 -4.485 -1.641 1.00 83.62 289 ALA A C 1
ATOM 2372 O O . ALA A 1 289 ? 8.800 -4.022 -2.223 1.00 83.62 289 ALA A O 1
ATOM 2373 N N . LEU A 1 290 ? 6.765 -3.720 -1.336 1.00 85.81 290 LEU A N 1
ATOM 2374 C CA . LEU A 1 290 ? 6.624 -2.324 -1.760 1.00 85.81 290 LEU A CA 1
ATOM 2375 C C . LEU A 1 290 ? 6.992 -1.339 -0.647 1.00 85.81 290 LEU A C 1
ATOM 2377 O O . LEU A 1 290 ? 6.714 -1.554 0.529 1.00 85.81 290 LEU A O 1
ATOM 2381 N N . THR A 1 291 ? 7.574 -0.197 -1.022 1.00 87.56 291 THR A N 1
ATOM 2382 C CA . THR A 1 291 ? 7.890 0.868 -0.061 1.00 87.56 291 THR A CA 1
ATOM 2383 C C . THR A 1 291 ? 6.647 1.683 0.301 1.00 87.56 291 THR A C 1
ATOM 2385 O O . THR A 1 291 ? 5.804 1.968 -0.551 1.00 87.56 291 THR A O 1
ATOM 2388 N N . ASN A 1 292 ? 6.581 2.177 1.543 1.00 87.81 292 ASN A N 1
ATOM 2389 C CA . ASN A 1 292 ? 5.497 3.064 1.999 1.00 87.81 292 ASN A CA 1
ATOM 2390 C C . ASN A 1 292 ? 5.341 4.317 1.117 1.00 87.81 292 ASN A C 1
ATOM 2392 O O . ASN A 1 292 ? 4.226 4.789 0.901 1.00 87.81 292 ASN A O 1
ATOM 2396 N N . SER A 1 293 ? 6.450 4.839 0.576 1.00 89.62 293 SER A N 1
ATOM 2397 C CA . SER A 1 293 ? 6.434 5.970 -0.359 1.00 89.62 293 SER A CA 1
ATOM 2398 C C . SER A 1 293 ? 5.667 5.655 -1.643 1.00 89.62 293 SER A C 1
ATOM 2400 O O . SER A 1 293 ? 4.893 6.485 -2.110 1.00 89.62 293 SER A O 1
ATOM 2402 N N . LEU A 1 294 ? 5.844 4.451 -2.195 1.00 89.88 294 LEU A N 1
ATOM 2403 C CA . LEU A 1 294 ? 5.179 4.026 -3.420 1.00 89.88 294 LEU A CA 1
ATOM 2404 C C . LEU A 1 294 ? 3.701 3.720 -3.166 1.00 89.88 294 LEU A C 1
ATOM 2406 O O . LEU A 1 294 ? 2.863 4.151 -3.949 1.00 89.88 294 LEU A O 1
ATOM 2410 N N . LEU A 1 295 ? 3.377 3.044 -2.059 1.00 92.25 295 LEU A N 1
ATOM 2411 C CA . LEU A 1 295 ? 1.987 2.783 -1.662 1.00 92.25 295 LEU A CA 1
ATOM 2412 C C . LEU A 1 295 ? 1.195 4.091 -1.514 1.00 92.25 295 LEU A C 1
ATOM 2414 O O . LEU A 1 295 ? 0.114 4.228 -2.085 1.00 92.25 295 LEU A O 1
ATOM 2418 N N . SER A 1 296 ? 1.778 5.084 -0.836 1.00 91.62 296 SER A N 1
ATOM 2419 C CA . SER A 1 296 ? 1.195 6.425 -0.717 1.00 91.62 296 SER A CA 1
ATOM 2420 C C . SER A 1 296 ? 1.064 7.118 -2.078 1.00 91.62 296 SER A C 1
ATOM 2422 O O . SER A 1 296 ? 0.004 7.646 -2.413 1.00 91.62 296 SER A O 1
ATOM 2424 N N . ALA A 1 297 ? 2.102 7.053 -2.920 1.00 91.81 297 ALA A N 1
ATOM 2425 C CA . ALA A 1 297 ? 2.068 7.656 -4.248 1.00 91.81 297 ALA A CA 1
ATOM 2426 C C . ALA A 1 297 ? 0.981 7.042 -5.144 1.00 91.81 297 ALA A C 1
ATOM 2428 O O . ALA A 1 297 ? 0.304 7.787 -5.853 1.00 91.81 297 ALA A O 1
ATOM 2429 N N . LEU A 1 298 ? 0.770 5.722 -5.070 1.00 92.81 298 LEU A N 1
ATOM 2430 C CA . LEU A 1 298 ? -0.305 4.989 -5.748 1.00 92.81 298 LEU A CA 1
ATOM 2431 C C . LEU A 1 298 ? -1.694 5.293 -5.174 1.00 92.81 298 LEU A C 1
ATOM 2433 O O . LEU A 1 298 ? -2.681 5.000 -5.832 1.00 92.81 298 LEU A O 1
ATOM 2437 N N . GLY A 1 299 ? -1.797 5.922 -4.003 1.00 92.19 299 GLY A N 1
ATOM 2438 C CA . GLY A 1 299 ? -3.077 6.202 -3.353 1.00 92.19 299 GLY A CA 1
ATOM 2439 C C . GLY A 1 299 ? -3.673 4.995 -2.632 1.00 92.19 299 GLY A C 1
ATOM 2440 O O . GLY A 1 299 ? -4.888 4.944 -2.470 1.00 92.19 299 GLY A O 1
ATOM 2441 N N . VAL A 1 300 ? -2.836 4.038 -2.214 1.00 94.69 300 VAL A N 1
ATOM 2442 C CA . VAL A 1 300 ? -3.259 2.951 -1.322 1.00 94.69 300 VAL A CA 1
ATOM 2443 C C . VAL A 1 300 ? -3.575 3.539 0.045 1.00 94.69 300 VAL A C 1
ATOM 2445 O O . VAL A 1 300 ? -2.773 4.285 0.613 1.00 94.69 300 VAL A O 1
ATOM 2448 N N . HIS A 1 301 ? -4.747 3.203 0.575 1.00 93.56 301 HIS A N 1
ATOM 2449 C CA . HIS A 1 301 ? -5.225 3.757 1.830 1.00 93.56 301 HIS A CA 1
ATOM 2450 C C . HIS A 1 301 ? -4.431 3.185 3.008 1.00 93.56 301 HIS A C 1
ATOM 2452 O O . HIS A 1 301 ? -4.303 1.973 3.172 1.00 93.56 301 HIS A O 1
ATOM 2458 N N . ARG A 1 302 ? -3.881 4.043 3.864 1.00 92.38 302 ARG A N 1
ATOM 2459 C CA . ARG A 1 302 ? -3.297 3.599 5.133 1.00 92.38 302 ARG A CA 1
ATOM 2460 C C . ARG A 1 302 ? -4.375 3.707 6.196 1.00 92.38 302 ARG A C 1
ATOM 2462 O O . ARG A 1 302 ? -4.886 4.805 6.390 1.00 92.38 302 ARG A O 1
ATOM 2469 N N . LEU A 1 303 ? -4.682 2.604 6.883 1.00 91.38 303 LEU A N 1
ATOM 2470 C CA . LEU A 1 303 ? -5.655 2.651 7.975 1.00 91.38 303 LEU A CA 1
ATOM 2471 C C . LEU A 1 303 ? -5.179 3.621 9.056 1.00 91.38 303 LEU A C 1
ATOM 2473 O O . LEU A 1 303 ? -4.098 3.450 9.625 1.00 91.38 303 LEU A O 1
ATOM 2477 N N . ARG A 1 304 ? -6.003 4.638 9.287 1.00 90.00 304 ARG A N 1
ATOM 2478 C CA . ARG A 1 304 ? -5.850 5.686 10.293 1.00 90.00 304 ARG A CA 1
ATOM 2479 C C . ARG A 1 304 ? -6.721 5.400 11.511 1.00 90.00 304 ARG A C 1
ATOM 2481 O O . ARG A 1 304 ? -7.629 4.569 11.452 1.00 90.00 304 ARG A O 1
ATOM 2488 N N . ALA A 1 305 ? -6.481 6.103 12.612 1.00 89.31 305 ALA A N 1
ATOM 2489 C CA . ALA A 1 305 ? -7.274 5.958 13.829 1.00 89.31 305 ALA A CA 1
ATOM 2490 C C . ALA A 1 305 ? -8.745 6.320 13.595 1.00 89.31 305 ALA A C 1
ATOM 2492 O O . ALA A 1 305 ? -9.621 5.650 14.137 1.00 89.31 305 ALA A O 1
ATOM 2493 N N . ALA A 1 306 ? -9.026 7.290 12.719 1.00 88.81 306 ALA A N 1
ATOM 2494 C CA . ALA A 1 306 ? -10.382 7.594 12.259 1.00 88.81 306 ALA A CA 1
ATOM 2495 C C . ALA A 1 306 ? -11.081 6.379 11.621 1.00 88.81 306 ALA A C 1
ATOM 2497 O O . ALA A 1 306 ? -12.234 6.093 11.939 1.00 88.81 306 ALA A O 1
ATOM 2498 N N . ASP A 1 307 ? -10.375 5.635 10.765 1.00 91.06 307 ASP A N 1
ATOM 2499 C CA . ASP A 1 307 ? -10.924 4.465 10.070 1.00 91.06 307 ASP A CA 1
ATOM 2500 C C . ASP A 1 307 ? -11.179 3.317 11.051 1.00 91.06 307 ASP A C 1
ATOM 2502 O O . ASP A 1 307 ? -12.253 2.716 11.059 1.00 91.06 307 ASP A O 1
ATOM 2506 N N . VAL A 1 308 ? -10.199 3.045 11.921 1.00 91.81 308 VAL A N 1
ATOM 2507 C CA . VAL A 1 308 ? -10.300 2.028 12.977 1.00 91.81 308 VAL A CA 1
ATOM 2508 C C . VAL A 1 308 ? -11.450 2.358 13.923 1.00 91.81 308 VAL A C 1
ATOM 2510 O O . VAL A 1 308 ? -12.231 1.467 14.258 1.00 91.81 308 VAL A O 1
ATOM 2513 N N . SER A 1 309 ? -11.599 3.631 14.295 1.00 88.88 309 SER A N 1
ATOM 2514 C CA . SER A 1 309 ? -12.702 4.104 15.130 1.00 88.88 309 SER A CA 1
ATOM 2515 C C . SER A 1 309 ? -14.033 3.893 14.426 1.00 88.88 309 SER A C 1
ATOM 2517 O O . SER A 1 309 ? -14.907 3.252 14.997 1.00 88.88 309 SER A O 1
ATOM 2519 N N . ALA A 1 310 ? -14.181 4.330 13.172 1.00 89.06 310 ALA A N 1
ATOM 2520 C CA . ALA A 1 310 ? -15.419 4.177 12.409 1.00 89.06 310 ALA A CA 1
ATOM 2521 C C . ALA A 1 310 ? -15.867 2.709 12.292 1.00 89.06 310 ALA A C 1
ATOM 2523 O O . ALA A 1 310 ? -17.035 2.399 12.544 1.00 89.06 310 ALA A O 1
ATOM 2524 N N . VAL A 1 311 ? -14.942 1.795 11.979 1.00 91.62 311 VAL A N 1
ATOM 2525 C CA . VAL A 1 311 ? -15.245 0.356 11.908 1.00 91.62 311 VAL A CA 1
ATOM 2526 C C . VAL A 1 311 ? -15.573 -0.202 13.291 1.00 91.62 311 VAL A C 1
ATOM 2528 O O . VAL A 1 311 ? -16.566 -0.908 13.446 1.00 91.62 311 VAL A O 1
ATOM 2531 N N . SER A 1 312 ? -14.804 0.167 14.319 1.00 89.31 312 SER A N 1
ATOM 2532 C CA . SER A 1 312 ? -15.074 -0.255 15.700 1.00 89.31 312 SER A CA 1
ATOM 2533 C C . SER A 1 312 ? -16.460 0.189 16.162 1.00 89.31 312 SER A C 1
ATOM 2535 O O . SER A 1 312 ? -17.191 -0.599 16.750 1.00 89.31 312 SER A O 1
ATOM 2537 N N . CYS A 1 313 ? -16.869 1.417 15.837 1.00 85.88 313 CYS A N 1
ATOM 2538 C CA . CYS A 1 313 ? -18.202 1.933 16.139 1.00 85.88 313 CYS A CA 1
ATOM 2539 C C . CYS A 1 313 ? -19.300 1.084 15.504 1.00 85.88 313 CYS A C 1
ATOM 2541 O O . CYS A 1 313 ? -20.315 0.806 16.141 1.00 85.88 313 CYS A O 1
ATOM 2543 N N . ALA A 1 314 ? -19.120 0.708 14.237 1.00 87.94 314 ALA A N 1
ATOM 2544 C CA . ALA A 1 314 ? -20.091 -0.100 13.519 1.00 87.94 314 ALA A CA 1
ATOM 2545 C C . ALA A 1 314 ? -20.197 -1.505 14.128 1.00 87.94 314 ALA A C 1
ATOM 2547 O O . ALA A 1 314 ? -21.298 -1.937 14.465 1.00 87.94 314 ALA A O 1
ATOM 2548 N N . LEU A 1 315 ? -19.059 -2.151 14.395 1.00 88.69 315 LEU A N 1
ATOM 2549 C CA . LEU A 1 315 ? -19.010 -3.470 15.029 1.00 88.69 315 LEU A CA 1
ATOM 2550 C C . LEU A 1 315 ? -19.623 -3.468 16.432 1.00 88.69 315 LEU A C 1
ATOM 2552 O O . LEU A 1 315 ? -20.341 -4.393 16.800 1.00 88.69 315 LEU A O 1
ATOM 2556 N N . VAL A 1 316 ? -19.391 -2.419 17.219 1.00 85.38 316 VAL A N 1
ATOM 2557 C CA . VAL A 1 316 ? -20.001 -2.285 18.547 1.00 85.38 316 VAL A CA 1
ATOM 2558 C C . VAL A 1 316 ? -21.516 -2.100 18.457 1.00 85.38 316 VAL A C 1
ATOM 2560 O O . VAL A 1 316 ? -22.246 -2.697 19.246 1.00 85.38 316 VAL A O 1
ATOM 2563 N N . LYS A 1 317 ? -22.014 -1.326 17.486 1.00 83.94 317 LYS A N 1
ATOM 2564 C CA . LYS A 1 317 ? -23.460 -1.180 17.255 1.00 83.94 317 LYS A CA 1
ATOM 2565 C C . LYS A 1 317 ? -24.111 -2.508 16.865 1.00 83.94 317 LYS A C 1
ATOM 2567 O O . LYS A 1 317 ? -25.209 -2.791 17.335 1.00 83.94 317 LYS A O 1
ATOM 2572 N N . GLU A 1 318 ? -23.442 -3.326 16.056 1.00 85.19 318 GLU A N 1
ATOM 2573 C CA . GLU A 1 318 ? -23.902 -4.681 15.721 1.00 85.19 318 GLU A CA 1
ATOM 2574 C C . GLU A 1 318 ? -23.916 -5.591 16.957 1.00 85.19 318 GLU A C 1
ATOM 2576 O O . GLU A 1 318 ? -24.901 -6.286 17.211 1.00 85.19 318 GLU A O 1
ATOM 2581 N N . LEU A 1 319 ? -22.867 -5.533 17.784 1.00 83.44 319 LEU A N 1
ATOM 2582 C CA . LEU A 1 319 ? -22.816 -6.264 19.051 1.00 83.44 319 LEU A CA 1
ATOM 2583 C C . LEU A 1 319 ? -23.955 -5.847 19.989 1.00 83.44 319 LEU A C 1
ATOM 2585 O O . LEU A 1 319 ? -24.583 -6.715 20.592 1.00 83.44 319 LEU A O 1
ATOM 2589 N N . ALA A 1 320 ? -24.262 -4.552 20.091 1.00 78.12 320 ALA A N 1
ATOM 2590 C CA . ALA A 1 320 ? -25.337 -4.033 20.939 1.00 78.12 320 ALA A CA 1
ATOM 2591 C C . ALA A 1 320 ? -26.740 -4.481 20.486 1.00 78.12 320 ALA A C 1
ATOM 2593 O O . ALA A 1 320 ? -27.656 -4.548 21.302 1.00 78.12 320 ALA A O 1
ATOM 2594 N N . GLN A 1 321 ? -26.917 -4.808 19.202 1.00 78.06 321 GLN A N 1
ATOM 2595 C CA . GLN A 1 321 ? -28.161 -5.380 18.674 1.00 78.06 321 GLN A CA 1
ATOM 2596 C C . GLN A 1 321 ? -28.282 -6.888 18.945 1.00 78.06 321 GLN A C 1
ATOM 2598 O O . GLN A 1 321 ? -29.380 -7.441 18.864 1.00 78.06 321 GLN A O 1
ATOM 2603 N N . SER A 1 322 ? -27.179 -7.565 19.278 1.00 75.19 322 SER A N 1
ATOM 2604 C CA . SER A 1 322 ? -27.197 -8.978 19.652 1.00 75.19 322 SER A CA 1
ATOM 2605 C C . SER A 1 322 ? -27.727 -9.161 21.080 1.00 75.19 322 SER A C 1
ATOM 2607 O O . SER A 1 322 ? -27.382 -8.418 21.996 1.00 75.19 322 SER A O 1
ATOM 2609 N N . SER A 1 323 ? -28.548 -10.188 21.305 1.00 65.06 323 SER A N 1
ATOM 2610 C CA . SER A 1 323 ? -29.223 -10.428 22.589 1.00 65.06 323 SER A CA 1
ATOM 2611 C C . SER A 1 323 ? -28.286 -10.750 23.770 1.00 65.06 323 SER A C 1
ATOM 2613 O O . SER A 1 323 ? -28.749 -10.768 24.905 1.00 65.06 323 SER A O 1
ATOM 2615 N N . ASN A 1 324 ? -26.982 -10.965 23.532 1.00 76.88 324 ASN A N 1
ATOM 2616 C CA . ASN A 1 324 ? -25.992 -11.397 24.532 1.00 76.88 324 ASN A CA 1
ATOM 2617 C C . ASN A 1 324 ? -24.732 -10.496 24.577 1.00 76.88 324 ASN A C 1
ATOM 2619 O O . ASN A 1 324 ? -23.605 -11.000 24.537 1.00 76.88 324 ASN A O 1
ATOM 2623 N N . PHE A 1 325 ? -24.884 -9.168 24.669 1.00 77.25 325 PHE A N 1
ATOM 2624 C CA . PHE A 1 325 ? -23.749 -8.222 24.722 1.00 77.25 325 PHE A CA 1
ATOM 2625 C C . PHE A 1 325 ? -22.734 -8.528 25.842 1.00 77.25 325 PHE A C 1
ATOM 2627 O O . PHE A 1 325 ? -21.530 -8.445 25.625 1.00 77.25 325 PHE A O 1
ATOM 2634 N N . HIS A 1 326 ? -23.213 -8.972 27.008 1.00 78.81 326 HIS A N 1
ATOM 2635 C CA . HIS A 1 326 ? -22.397 -9.267 28.200 1.00 78.81 326 HIS A CA 1
ATOM 2636 C C . HIS A 1 326 ? -21.732 -10.651 28.202 1.00 78.81 326 HIS A C 1
ATOM 2638 O O . HIS A 1 326 ? -21.184 -11.078 29.215 1.00 78.81 326 HIS A O 1
ATOM 2644 N N . SER A 1 327 ? -21.790 -11.397 27.096 1.00 85.25 327 SER A N 1
ATOM 2645 C CA . SER A 1 327 ? -21.077 -12.676 27.013 1.00 85.25 327 SER A CA 1
ATOM 2646 C C . SER A 1 327 ? -19.558 -12.468 27.054 1.00 85.25 327 SER A C 1
ATOM 2648 O O . SER A 1 327 ? -19.040 -11.482 26.530 1.00 85.25 327 SER A O 1
ATOM 2650 N N . ALA A 1 328 ? -18.828 -13.420 27.646 1.00 84.38 328 ALA A N 1
ATOM 2651 C CA . ALA A 1 328 ? -17.370 -13.342 27.771 1.00 84.38 328 ALA A CA 1
ATOM 2652 C C . ALA A 1 328 ? -16.665 -13.150 26.412 1.00 84.38 328 ALA A C 1
ATOM 2654 O O . ALA A 1 328 ? -15.696 -12.397 26.320 1.00 84.38 328 ALA A O 1
ATOM 2655 N N . ASP A 1 329 ? -17.185 -13.770 25.348 1.00 86.81 329 ASP A N 1
ATOM 2656 C CA . ASP A 1 329 ? -16.643 -13.641 23.992 1.00 86.81 329 ASP A CA 1
ATOM 2657 C C . ASP A 1 329 ? -16.857 -12.236 23.409 1.00 86.81 329 ASP A C 1
ATOM 2659 O O . ASP A 1 329 ? -15.940 -11.665 22.814 1.00 86.81 329 ASP A O 1
ATOM 2663 N N . ASN A 1 330 ? -18.033 -11.639 23.632 1.00 86.44 330 ASN A N 1
ATOM 2664 C CA . ASN A 1 330 ? -18.334 -10.280 23.179 1.00 86.44 330 ASN A CA 1
ATOM 2665 C C . ASN A 1 330 ? -17.542 -9.230 23.963 1.00 86.44 330 ASN A C 1
ATOM 2667 O O . ASN A 1 330 ? -16.999 -8.310 23.352 1.00 86.44 330 ASN A O 1
ATOM 2671 N N . LEU A 1 331 ? -17.395 -9.401 25.281 1.00 88.31 331 LEU A N 1
ATOM 2672 C CA . LEU A 1 331 ? -16.534 -8.549 26.107 1.00 88.31 331 LEU A CA 1
ATOM 2673 C C . LEU A 1 331 ? -15.075 -8.628 25.649 1.00 88.31 331 LEU A C 1
ATOM 2675 O O . LEU A 1 331 ? -14.416 -7.600 25.506 1.00 88.31 331 LEU A O 1
ATOM 2679 N N . LYS A 1 332 ? -14.585 -9.830 25.325 1.00 91.12 332 LYS A N 1
ATOM 2680 C CA . LYS A 1 332 ? -13.238 -10.021 24.778 1.00 91.12 332 LYS A CA 1
ATOM 2681 C C . LYS A 1 332 ? -13.071 -9.358 23.410 1.00 91.12 332 LYS A C 1
ATOM 2683 O O . LYS A 1 332 ? -12.045 -8.723 23.164 1.00 91.12 332 LYS A O 1
ATOM 2688 N N . LYS A 1 333 ? -14.063 -9.470 22.518 1.00 90.25 333 LYS A N 1
ATOM 2689 C CA . LYS A 1 333 ? -14.053 -8.792 21.209 1.00 90.25 333 LYS A CA 1
ATOM 2690 C C . LYS A 1 333 ? -14.064 -7.269 21.373 1.00 90.25 333 LYS A C 1
ATOM 2692 O O . LYS A 1 333 ? -13.273 -6.591 20.722 1.00 90.25 333 LYS A O 1
ATOM 2697 N N . LEU A 1 334 ? -14.886 -6.740 22.281 1.00 91.00 334 LEU A N 1
ATOM 2698 C CA . LEU A 1 334 ? -14.933 -5.315 22.612 1.00 91.00 334 LEU A CA 1
ATOM 2699 C C . LEU A 1 334 ? -13.598 -4.820 23.181 1.00 91.00 334 LEU A C 1
ATOM 2701 O O . LEU A 1 334 ? -13.081 -3.807 22.720 1.00 91.00 334 LEU A O 1
ATOM 2705 N N . ALA A 1 335 ? -13.000 -5.546 24.126 1.00 91.69 335 ALA A N 1
ATOM 2706 C CA . ALA A 1 335 ? -11.695 -5.190 24.675 1.00 91.69 335 ALA A CA 1
ATOM 2707 C C . ALA A 1 335 ? -10.620 -5.157 23.585 1.00 91.69 335 ALA A C 1
ATOM 2709 O O . ALA A 1 335 ? -9.864 -4.192 23.498 1.00 91.69 335 ALA A O 1
ATOM 2710 N N . LYS A 1 336 ? -10.587 -6.161 22.698 1.00 93.38 336 LYS A N 1
ATOM 2711 C CA . LYS A 1 336 ? -9.682 -6.162 21.543 1.00 93.38 336 LYS A CA 1
ATOM 2712 C C . LYS A 1 336 ? -9.901 -4.940 20.636 1.00 93.38 336 LYS A C 1
ATOM 2714 O O . LYS A 1 336 ? -8.921 -4.314 20.243 1.00 93.38 336 LYS A O 1
ATOM 2719 N N . LEU A 1 337 ? -11.152 -4.560 20.351 1.00 92.31 337 LEU A N 1
ATOM 2720 C CA . LEU A 1 337 ? -11.475 -3.349 19.579 1.00 92.31 337 LEU A CA 1
ATOM 2721 C C . LEU A 1 337 ? -10.985 -2.073 20.277 1.00 92.31 337 LEU A C 1
ATOM 2723 O O . LEU A 1 337 ? -10.398 -1.207 19.630 1.00 92.31 337 LEU A O 1
ATOM 2727 N N . LEU A 1 338 ? -11.161 -1.957 21.596 1.00 92.06 338 LEU A N 1
ATOM 2728 C CA . LEU A 1 338 ? -10.627 -0.834 22.375 1.00 92.06 338 LEU A CA 1
ATOM 2729 C C . LEU A 1 338 ? -9.095 -0.777 22.282 1.00 92.06 338 LEU A C 1
ATOM 2731 O O . LEU A 1 338 ? -8.536 0.291 22.043 1.00 92.06 338 LEU A O 1
ATOM 2735 N N . VAL A 1 339 ? -8.407 -1.919 22.361 1.00 93.94 339 VAL A N 1
ATOM 2736 C CA . VAL A 1 339 ? -6.953 -1.972 22.147 1.00 93.94 339 VAL A CA 1
ATOM 2737 C C . VAL A 1 339 ? -6.573 -1.528 20.730 1.00 93.94 339 VAL A C 1
ATOM 2739 O O . VAL A 1 339 ? -5.617 -0.769 20.576 1.00 93.94 339 VAL A O 1
ATOM 2742 N N . CYS A 1 340 ? -7.312 -1.939 19.695 1.00 93.44 340 CYS A N 1
ATOM 2743 C CA . CYS A 1 340 ? -7.078 -1.483 18.320 1.00 93.44 340 CYS A CA 1
ATOM 2744 C C . CYS A 1 340 ? -7.175 0.044 18.199 1.00 93.44 340 CYS A C 1
ATOM 2746 O O . CYS A 1 340 ? -6.300 0.659 17.592 1.00 93.44 340 CYS A O 1
ATOM 2748 N N . ASN A 1 341 ? -8.190 0.660 18.815 1.00 91.81 341 ASN A N 1
ATOM 2749 C CA . ASN A 1 341 ? -8.342 2.117 18.840 1.00 91.81 341 ASN A CA 1
ATOM 2750 C C . ASN A 1 341 ? -7.184 2.794 19.573 1.00 91.81 341 ASN A C 1
ATOM 2752 O O . ASN A 1 341 ? -6.607 3.744 19.054 1.00 91.81 341 ASN A O 1
ATOM 2756 N N . PHE A 1 342 ? -6.794 2.271 20.738 1.00 91.88 342 PHE A N 1
ATOM 2757 C CA . PHE A 1 342 ? -5.652 2.785 21.490 1.00 91.88 342 PHE A CA 1
ATOM 2758 C C . PHE A 1 342 ? -4.368 2.773 20.651 1.00 91.88 342 PHE A C 1
ATOM 2760 O O . PHE A 1 342 ? -3.707 3.798 20.508 1.00 91.88 342 PHE A O 1
ATOM 2767 N N . ARG A 1 343 ? -4.037 1.628 20.041 1.00 91.31 343 ARG A N 1
ATOM 2768 C CA . ARG A 1 343 ? -2.826 1.481 19.220 1.00 91.31 343 ARG A CA 1
ATOM 2769 C C . ARG A 1 343 ? -2.852 2.353 17.972 1.00 91.31 343 ARG A C 1
ATOM 2771 O O . ARG A 1 343 ? -1.805 2.857 17.578 1.00 91.31 343 ARG A O 1
ATOM 2778 N N . ALA A 1 344 ? -4.020 2.534 17.358 1.00 89.88 344 ALA A N 1
ATOM 2779 C CA . ALA A 1 344 ? -4.163 3.410 16.203 1.00 89.88 344 ALA A CA 1
ATOM 2780 C C . ALA A 1 344 ? -3.965 4.887 16.585 1.00 89.88 344 ALA A C 1
ATOM 2782 O O . ALA A 1 344 ? -3.257 5.598 15.877 1.00 89.88 344 ALA A O 1
ATOM 2783 N N . LEU A 1 345 ? -4.515 5.326 17.724 1.00 89.00 345 LEU A N 1
ATOM 2784 C CA . LEU A 1 345 ? -4.345 6.691 18.238 1.00 89.00 345 LEU A CA 1
ATOM 2785 C C . LEU A 1 345 ? -2.885 7.008 18.589 1.00 89.00 345 LEU A C 1
ATOM 2787 O O . LEU A 1 345 ? -2.420 8.105 18.307 1.00 89.00 345 LEU A O 1
ATOM 2791 N N . GLU A 1 346 ? -2.139 6.051 19.149 1.00 87.94 346 GLU A N 1
ATOM 2792 C CA . GLU A 1 346 ? -0.710 6.233 19.463 1.00 87.94 346 GLU A CA 1
ATOM 2793 C C . GLU A 1 346 ? 0.170 6.429 18.216 1.00 87.94 346 GLU A C 1
ATOM 2795 O O . GLU A 1 346 ? 1.276 6.959 18.311 1.00 87.94 346 GLU A O 1
ATOM 2800 N N . GLN A 1 347 ? -0.298 6.003 17.039 1.00 81.75 347 GLN A N 1
ATOM 2801 C CA . GLN A 1 347 ? 0.432 6.171 15.780 1.00 81.75 347 GLN A CA 1
ATOM 2802 C C . GLN A 1 347 ? 0.165 7.522 15.099 1.00 81.75 347 GLN A C 1
ATOM 2804 O O . GLN A 1 347 ? 0.847 7.843 14.120 1.00 81.75 347 GLN A O 1
ATOM 2809 N N . GLU A 1 348 ? -0.807 8.304 15.575 1.00 78.94 348 GLU A N 1
ATOM 2810 C CA . GLU A 1 348 ? -1.203 9.569 14.958 1.00 78.94 348 GLU A CA 1
ATOM 2811 C C . GLU A 1 348 ? -0.661 10.792 15.700 1.00 78.94 348 GLU A C 1
ATOM 2813 O O . GLU A 1 348 ? -0.760 10.934 16.916 1.00 78.94 348 GLU A O 1
ATOM 2818 N N . TYR A 1 349 ? -0.116 11.727 14.921 1.00 66.81 349 TYR A N 1
ATOM 2819 C CA . TYR A 1 349 ? 0.327 13.030 15.397 1.00 66.81 349 TYR A CA 1
ATOM 2820 C C . TYR A 1 349 ? -0.713 14.082 14.985 1.00 66.81 349 TYR A C 1
ATOM 2822 O O . TYR A 1 349 ? -0.616 14.660 13.904 1.00 66.81 349 TYR A O 1
ATOM 2830 N N . GLY A 1 350 ? -1.719 14.314 15.833 1.00 67.62 350 GLY A N 1
ATOM 2831 C CA . GLY A 1 350 ? -2.772 15.323 15.620 1.00 67.62 350 GLY A CA 1
ATOM 2832 C C . GLY A 1 350 ? -4.193 14.748 15.620 1.00 67.62 350 GLY A C 1
ATOM 2833 O O . GLY A 1 350 ? -4.369 13.548 15.486 1.00 67.62 350 GLY A O 1
ATOM 2834 N N . GLU A 1 351 ? -5.201 15.606 15.831 1.00 70.81 351 GLU A N 1
ATOM 2835 C CA . GLU A 1 351 ? -6.647 15.262 15.858 1.00 70.81 351 GLU A CA 1
ATOM 2836 C C . GLU A 1 351 ? -7.087 14.201 16.892 1.00 70.81 351 GLU A C 1
ATOM 2838 O O . GLU A 1 351 ? -8.226 13.743 16.894 1.00 70.81 351 GLU A O 1
ATOM 2843 N N . VAL A 1 352 ? -6.234 13.866 17.861 1.00 79.81 352 VAL A N 1
ATOM 2844 C CA . VAL A 1 352 ? -6.560 12.877 18.901 1.00 79.81 352 VAL A CA 1
ATOM 2845 C C . VAL A 1 352 ? -7.814 13.269 19.695 1.00 79.81 352 VAL A C 1
ATOM 2847 O O . VAL A 1 352 ? -8.652 12.415 19.959 1.00 79.81 352 VAL A O 1
ATOM 2850 N N . GLU A 1 353 ? -8.001 14.549 20.037 1.00 83.06 353 GLU A N 1
ATOM 2851 C CA . GLU A 1 353 ? -9.166 14.968 20.837 1.00 83.06 353 GLU A CA 1
ATOM 2852 C C . GLU A 1 353 ? -10.487 14.885 20.058 1.00 83.06 353 GLU A C 1
ATOM 2854 O O . GLU A 1 353 ? -11.507 14.521 20.637 1.00 83.06 353 GLU A O 1
ATOM 2859 N N . THR A 1 354 ? -10.497 15.160 18.747 1.00 83.31 354 THR A N 1
ATOM 2860 C CA . THR A 1 354 ? -11.715 15.011 17.929 1.00 83.31 354 THR A CA 1
ATOM 2861 C C . THR A 1 354 ? -12.090 13.541 17.773 1.00 83.31 354 THR A C 1
ATOM 2863 O O . THR A 1 354 ? -13.271 13.199 17.840 1.00 83.31 354 THR A O 1
ATOM 2866 N N . LEU A 1 355 ? -11.096 12.659 17.646 1.00 82.88 355 LEU A N 1
ATOM 2867 C CA . LEU A 1 355 ? -11.299 11.211 17.635 1.00 82.88 355 LEU A CA 1
ATOM 2868 C C . LEU A 1 355 ? -11.796 10.688 18.985 1.00 82.88 355 LEU A C 1
ATOM 2870 O O . LEU A 1 355 ? -12.750 9.912 19.022 1.00 82.88 355 LEU A O 1
ATOM 2874 N N . LEU A 1 356 ? -11.206 11.141 20.096 1.00 84.88 356 LEU A N 1
ATOM 2875 C CA . LEU A 1 356 ? -11.674 10.804 21.443 1.00 84.88 356 LEU A CA 1
ATOM 2876 C C . LEU A 1 356 ? -13.103 11.300 21.671 1.00 84.88 356 LEU A C 1
ATOM 2878 O O . LEU A 1 356 ? -13.910 10.565 22.233 1.00 84.88 356 LEU A O 1
ATOM 2882 N N . GLN A 1 357 ? -13.444 12.501 21.201 1.00 84.81 357 GLN A N 1
ATOM 2883 C CA . GLN A 1 357 ? -14.805 13.021 21.280 1.00 84.81 357 GLN A CA 1
ATOM 2884 C C . GLN A 1 357 ? -15.783 12.155 20.478 1.00 84.81 357 GLN A C 1
ATOM 2886 O O . GLN A 1 357 ? -16.824 11.775 21.010 1.00 84.81 357 GLN A O 1
ATOM 2891 N N . GLY A 1 358 ? -15.417 11.771 19.251 1.00 83.06 358 GLY A N 1
ATOM 2892 C CA . GLY A 1 358 ? -16.198 10.832 18.449 1.00 83.06 358 GLY A CA 1
ATOM 2893 C C . GLY A 1 358 ? -16.410 9.504 19.175 1.00 83.06 358 GLY A C 1
ATOM 2894 O O . GLY A 1 358 ? -17.541 9.039 19.254 1.00 83.06 358 GLY A O 1
ATOM 2895 N N . LEU A 1 359 ? -15.354 8.947 19.783 1.00 84.25 359 LEU A N 1
ATOM 2896 C CA . LEU A 1 359 ? -15.406 7.721 20.587 1.00 84.25 359 LEU A CA 1
ATOM 2897 C C . LEU A 1 359 ? -16.307 7.853 21.829 1.00 84.25 359 LEU A C 1
ATOM 2899 O O . LEU A 1 359 ? -17.014 6.905 22.164 1.00 84.25 359 LEU A O 1
ATOM 2903 N N . ARG A 1 360 ? -16.335 9.014 22.498 1.00 86.50 360 ARG A N 1
ATOM 2904 C CA . ARG A 1 360 ? -17.191 9.255 23.679 1.00 86.50 360 ARG A CA 1
ATOM 2905 C C . ARG A 1 360 ? -18.687 9.223 23.351 1.00 86.50 360 ARG A C 1
ATOM 2907 O O . ARG A 1 360 ? -19.482 8.879 24.224 1.00 86.50 360 ARG A O 1
ATOM 2914 N N . GLU A 1 361 ? -19.073 9.566 22.124 1.00 83.44 361 GLU A N 1
ATOM 2915 C CA . GLU A 1 361 ? -20.477 9.618 21.693 1.00 83.44 361 GLU A CA 1
ATOM 2916 C C . GLU A 1 361 ? -21.072 8.239 21.363 1.00 83.44 361 GLU A C 1
ATOM 2918 O O . GLU A 1 361 ? -22.296 8.095 21.296 1.00 83.44 361 GLU A O 1
ATOM 2923 N N . ILE A 1 362 ? -20.247 7.203 21.172 1.00 79.19 362 ILE A N 1
ATOM 2924 C CA . ILE A 1 362 ? -20.759 5.859 20.879 1.00 79.19 362 ILE A CA 1
ATOM 2925 C C . ILE A 1 362 ? -21.180 5.163 22.176 1.00 79.19 362 ILE A C 1
ATOM 2927 O O . ILE A 1 362 ? -20.383 5.081 23.114 1.00 79.19 362 ILE A O 1
ATOM 2931 N N . PRO A 1 363 ? -22.392 4.576 22.228 1.00 76.12 363 PRO A N 1
ATOM 2932 C CA . PRO A 1 363 ? -22.811 3.724 23.331 1.00 76.12 363 PRO A CA 1
ATOM 2933 C C . PRO A 1 363 ? -22.086 2.378 23.248 1.00 76.12 363 PRO A C 1
ATOM 2935 O O . PRO A 1 363 ? -22.619 1.400 22.728 1.00 76.12 363 PRO A O 1
ATOM 2938 N N . MET A 1 364 ? -20.831 2.358 23.696 1.00 78.00 364 MET A N 1
ATOM 2939 C CA . MET A 1 364 ? -19.939 1.204 23.571 1.00 78.00 364 MET A CA 1
ATOM 2940 C C . MET A 1 364 ? -19.605 0.523 24.887 1.00 78.00 364 MET A C 1
ATOM 2942 O O . MET A 1 364 ? -19.101 -0.597 24.865 1.00 78.00 364 MET A O 1
ATOM 2946 N N . LEU A 1 365 ? -19.841 1.183 26.021 1.00 84.50 365 LEU A N 1
ATOM 2947 C CA . LEU A 1 365 ? -19.288 0.730 27.285 1.00 84.50 365 LEU A CA 1
ATOM 2948 C C . LEU A 1 365 ? -20.325 -0.055 28.106 1.00 84.50 365 LEU A C 1
ATOM 2950 O O . LEU A 1 365 ? -21.309 0.546 28.544 1.00 84.50 365 LEU A O 1
ATOM 2954 N N . PRO A 1 366 ? -20.125 -1.367 28.334 1.00 87.06 366 PRO A N 1
ATOM 2955 C CA . PRO A 1 366 ? -20.943 -2.135 29.263 1.00 87.06 366 PRO A CA 1
ATOM 2956 C C . PRO A 1 366 ? -20.668 -1.700 30.701 1.00 87.06 366 PRO A C 1
ATOM 2958 O O . PRO A 1 366 ? -19.513 -1.578 31.122 1.00 87.06 366 PRO A O 1
ATOM 2961 N N . LEU A 1 367 ? -21.746 -1.500 31.450 1.00 86.56 367 LEU A N 1
ATOM 2962 C CA . LEU A 1 367 ? -21.725 -1.241 32.880 1.00 86.56 367 LEU A CA 1
ATOM 2963 C C . LEU A 1 367 ? -22.103 -2.495 33.677 1.00 86.56 367 LEU A C 1
ATOM 2965 O O . LEU A 1 367 ? -22.814 -3.367 33.175 1.00 86.56 367 LEU A O 1
ATOM 2969 N N . ALA A 1 368 ? -21.714 -2.512 34.953 1.00 82.25 368 ALA A N 1
ATOM 2970 C CA . ALA A 1 368 ? -22.037 -3.570 35.917 1.00 82.25 368 ALA A CA 1
ATOM 2971 C C . ALA A 1 368 ? -23.548 -3.756 36.172 1.00 82.25 368 ALA A C 1
ATOM 2973 O O . ALA A 1 368 ? -23.982 -4.794 36.673 1.00 82.25 368 ALA A O 1
ATOM 2974 N N . ASP A 1 369 ? -24.371 -2.756 35.842 1.00 77.94 369 ASP A N 1
ATOM 2975 C CA . ASP A 1 369 ? -25.836 -2.830 35.915 1.00 77.94 369 ASP A CA 1
ATOM 2976 C C . ASP A 1 369 ? -26.487 -3.470 34.675 1.00 77.94 369 ASP A C 1
ATOM 2978 O O . ASP A 1 369 ? -27.707 -3.639 34.628 1.00 77.94 369 ASP A O 1
ATOM 2982 N N . GLY A 1 370 ? -25.682 -3.850 33.680 1.00 78.12 370 GLY A N 1
ATOM 2983 C CA . GLY A 1 370 ? -26.133 -4.443 32.430 1.00 78.12 370 GLY A CA 1
ATOM 2984 C C . GLY A 1 370 ? -26.487 -3.428 31.338 1.00 78.12 370 GLY A C 1
ATOM 2985 O O . GLY A 1 370 ? -26.763 -3.839 30.206 1.00 78.12 370 GLY A O 1
ATOM 2986 N N . ARG A 1 371 ? -26.466 -2.117 31.614 1.00 83.81 371 ARG A N 1
ATOM 2987 C CA . ARG A 1 371 ? -26.653 -1.085 30.585 1.00 83.81 371 ARG A CA 1
ATOM 2988 C C . ARG A 1 371 ? -25.393 -0.944 29.729 1.00 83.81 371 ARG A C 1
ATOM 2990 O O . ARG A 1 371 ? -24.282 -1.237 30.161 1.00 83.81 371 ARG A O 1
ATOM 2997 N N . VAL A 1 372 ? -25.577 -0.467 28.501 1.00 84.31 372 VAL A N 1
ATOM 2998 C CA . VAL A 1 372 ? -24.488 -0.040 27.613 1.00 84.31 372 VAL A CA 1
ATOM 2999 C C . VAL A 1 372 ? -24.644 1.455 27.396 1.00 84.31 372 VAL A C 1
ATOM 3001 O O . VAL A 1 372 ? -25.703 1.900 26.948 1.00 84.31 372 VAL A O 1
ATOM 3004 N N . VAL A 1 373 ? -23.622 2.233 27.748 1.00 84.12 373 VAL A N 1
ATOM 3005 C CA . VAL A 1 373 ? -23.714 3.699 27.786 1.00 84.12 373 VAL A CA 1
ATOM 3006 C C . VAL A 1 373 ? -22.660 4.369 26.915 1.00 84.12 373 VAL A C 1
ATOM 3008 O O . VAL A 1 373 ? -21.599 3.807 26.627 1.00 84.12 373 VAL A O 1
ATOM 3011 N N . ALA A 1 374 ? -22.985 5.586 26.478 1.00 86.12 374 ALA A N 1
ATOM 3012 C CA . ALA A 1 374 ? -22.035 6.511 25.875 1.00 86.12 374 ALA A CA 1
ATOM 3013 C C . ALA A 1 374 ? -21.385 7.351 26.979 1.00 86.12 374 ALA A C 1
ATOM 3015 O O . ALA A 1 374 ? -22.059 7.786 27.916 1.00 86.12 374 ALA A O 1
ATOM 3016 N N . LEU A 1 375 ? -20.087 7.613 26.847 1.00 83.69 375 LEU A N 1
ATOM 3017 C CA . LEU A 1 375 ? -19.308 8.371 27.833 1.00 83.69 375 LEU A CA 1
ATOM 3018 C C . LEU A 1 375 ? -19.620 9.876 27.812 1.00 83.69 375 LEU A C 1
ATOM 3020 O O . LEU A 1 375 ? -19.223 10.598 28.718 1.00 83.69 375 LEU A O 1
ATOM 3024 N N . SER A 1 376 ? -20.347 10.358 26.802 1.00 80.25 376 SER A N 1
ATOM 3025 C CA . SER A 1 376 ? -20.810 11.747 26.721 1.00 80.25 376 SER A CA 1
ATOM 3026 C C . SER A 1 376 ? -22.012 12.067 27.622 1.00 80.25 376 SER A C 1
ATOM 3028 O O . SER A 1 376 ? -22.293 13.243 27.848 1.00 80.25 376 SER A O 1
ATOM 3030 N N . GLY A 1 377 ? -22.764 11.057 28.080 1.00 69.56 377 GLY A N 1
ATOM 3031 C CA . GLY A 1 377 ? -24.061 11.251 28.741 1.00 69.56 377 GLY A CA 1
ATOM 3032 C C . GLY A 1 377 ? -24.026 11.208 30.269 1.00 69.56 377 GLY A C 1
ATOM 3033 O O . GLY A 1 377 ? -24.678 12.021 30.920 1.00 69.56 377 GLY A O 1
ATOM 3034 N N . GLU A 1 378 ? -23.280 10.266 30.845 1.00 73.12 378 GLU A N 1
ATOM 3035 C CA . GLU A 1 378 ? -23.164 10.084 32.295 1.00 73.12 378 GLU A CA 1
ATOM 3036 C C . GLU A 1 378 ? -21.705 9.843 32.704 1.00 73.12 378 GLU A C 1
ATOM 3038 O O . GLU A 1 378 ? -20.906 9.327 31.924 1.00 73.12 378 GLU A O 1
ATOM 3043 N N . GLY A 1 379 ? -21.348 10.247 33.928 1.00 79.50 379 GLY A N 1
ATOM 3044 C CA . GLY A 1 379 ? -20.016 10.013 34.482 1.00 79.50 379 GLY A CA 1
ATOM 3045 C C . GLY A 1 379 ? -19.824 8.534 34.794 1.00 79.50 379 GLY A C 1
ATOM 3046 O O . GLY A 1 379 ? -20.563 7.976 35.603 1.00 79.50 379 GLY A O 1
ATOM 3047 N N . VAL A 1 380 ? -18.837 7.914 34.151 1.00 84.88 380 VAL A N 1
ATOM 3048 C CA . VAL A 1 380 ? -18.533 6.489 34.305 1.00 84.88 380 VAL A CA 1
ATOM 3049 C C . VAL A 1 380 ? -17.232 6.297 35.071 1.00 84.88 380 VAL A C 1
ATOM 3051 O O . VAL A 1 380 ? -16.277 7.065 34.913 1.00 84.88 380 VAL A O 1
ATOM 3054 N N . PHE A 1 381 ? -17.190 5.250 35.891 1.00 86.75 381 PHE A N 1
ATOM 3055 C CA . PHE A 1 381 ? -16.099 5.019 36.822 1.00 86.75 381 PHE A CA 1
ATOM 3056 C C . PHE A 1 381 ? -15.495 3.615 36.737 1.00 86.75 381 PHE A C 1
ATOM 3058 O O . PHE A 1 381 ? -16.175 2.634 36.434 1.00 86.75 381 PHE A O 1
ATOM 3065 N N . PHE A 1 382 ? -14.210 3.501 37.071 1.00 86.19 382 PHE A N 1
ATOM 3066 C CA . PHE A 1 382 ? -13.553 2.206 37.253 1.00 86.19 382 PHE A CA 1
ATOM 3067 C C . PHE A 1 382 ? -13.971 1.526 38.566 1.00 86.19 382 PHE A C 1
ATOM 3069 O O . PHE A 1 382 ? -14.173 2.222 39.559 1.00 86.19 382 PHE A O 1
ATOM 3076 N N . PRO A 1 383 ? -14.019 0.181 38.620 1.00 81.75 383 PRO A N 1
ATOM 3077 C CA . PRO A 1 383 ? -14.253 -0.557 39.861 1.00 81.75 383 PRO A CA 1
ATOM 3078 C C . PRO A 1 383 ? -13.271 -0.176 40.981 1.00 81.75 383 PRO A C 1
ATOM 3080 O O . PRO A 1 383 ? -12.113 0.164 40.723 1.00 81.75 383 PRO A O 1
ATOM 3083 N N . LEU A 1 384 ? -13.736 -0.254 42.232 1.00 73.62 384 LEU A N 1
ATOM 3084 C CA . LEU A 1 384 ? -12.908 -0.017 43.418 1.00 73.62 384 LEU A CA 1
ATOM 3085 C C . LEU A 1 384 ? -12.010 -1.232 43.688 1.00 73.62 384 LEU A C 1
ATOM 3087 O O . LEU A 1 384 ? -12.503 -2.280 44.097 1.00 73.62 384 LEU A O 1
ATOM 3091 N N . GLY A 1 385 ? -10.698 -1.062 43.509 1.00 65.44 385 GLY A N 1
ATOM 3092 C CA . GLY A 1 385 ? -9.697 -2.124 43.674 1.00 65.44 385 GLY A CA 1
ATOM 3093 C C . GLY A 1 385 ? -9.380 -2.874 42.375 1.00 65.44 385 GLY A C 1
ATOM 3094 O O . GLY A 1 385 ? -9.927 -2.571 41.313 1.00 65.44 385 GLY A O 1
ATOM 3095 N N . ASP A 1 386 ? -8.464 -3.843 42.447 1.00 56.12 386 ASP A N 1
ATOM 3096 C CA . ASP A 1 386 ? -8.163 -4.710 41.305 1.00 56.12 386 ASP A CA 1
ATOM 3097 C C . ASP A 1 386 ? -9.359 -5.622 41.003 1.00 56.12 386 ASP A C 1
ATOM 3099 O O . ASP A 1 386 ? -10.018 -6.122 41.912 1.00 56.12 386 ASP A O 1
ATOM 3103 N N . ALA A 1 387 ? -9.617 -5.901 39.720 1.00 51.62 387 ALA A N 1
ATOM 3104 C CA . ALA A 1 387 ? -10.742 -6.736 39.269 1.00 51.62 387 ALA A CA 1
ATOM 3105 C C . ALA A 1 387 ? -10.779 -8.146 39.907 1.00 51.62 387 ALA A C 1
ATOM 3107 O O . ALA A 1 387 ? -11.812 -8.809 39.879 1.00 51.62 387 ALA A O 1
ATOM 3108 N N . LYS A 1 388 ? -9.659 -8.600 40.489 1.00 47.75 388 LYS A N 1
ATOM 3109 C CA . LYS A 1 388 ? -9.517 -9.881 41.201 1.00 47.75 388 LYS A CA 1
ATOM 3110 C C . LYS A 1 388 ? -9.944 -9.814 42.673 1.00 47.75 388 LYS A C 1
ATOM 3112 O O . LYS A 1 388 ? -10.327 -10.837 43.228 1.00 47.75 388 LYS A O 1
ATOM 3117 N N . ASP A 1 389 ? -9.931 -8.619 43.259 1.00 48.25 389 ASP A N 1
ATOM 3118 C CA . ASP A 1 389 ? -10.307 -8.329 44.643 1.00 48.25 389 ASP A CA 1
ATOM 3119 C C . ASP A 1 389 ? -11.655 -7.598 44.709 1.00 48.25 389 ASP A C 1
ATOM 3121 O O . ASP A 1 389 ? -11.922 -6.890 45.675 1.00 48.25 389 ASP A O 1
ATOM 3125 N N . ALA A 1 390 ? -12.535 -7.724 43.710 1.00 47.41 390 ALA A N 1
ATOM 3126 C CA . ALA A 1 390 ? -13.901 -7.217 43.826 1.00 47.41 390 ALA A CA 1
ATOM 3127 C C . ALA A 1 390 ? -14.615 -7.997 44.946 1.00 47.41 390 ALA A C 1
ATOM 3129 O O . ALA A 1 390 ? -15.103 -9.111 44.759 1.00 47.41 390 ALA A O 1
ATOM 3130 N N . HIS A 1 391 ? -14.581 -7.439 46.156 1.00 48.22 391 HIS A N 1
ATOM 3131 C CA . HIS A 1 391 ? -15.024 -8.094 47.376 1.00 48.22 391 HIS A CA 1
ATOM 3132 C C . HIS A 1 391 ? -16.503 -8.483 47.251 1.00 48.22 391 HIS A C 1
ATOM 3134 O O . HIS A 1 391 ? -17.379 -7.646 47.009 1.00 48.22 391 HIS A O 1
ATOM 3140 N N . THR A 1 392 ? -16.773 -9.767 47.487 1.00 51.09 392 THR A N 1
ATOM 3141 C CA . THR A 1 392 ? -18.099 -10.353 47.708 1.00 51.09 392 THR A CA 1
ATOM 3142 C C . THR A 1 392 ? -18.972 -9.427 48.565 1.00 51.09 392 THR A C 1
ATOM 3144 O O . THR A 1 392 ? -18.688 -9.230 49.748 1.00 51.09 392 THR A O 1
ATOM 3147 N N . GLY A 1 393 ? -20.025 -8.852 47.970 1.00 55.22 393 GLY A N 1
ATOM 3148 C CA . GLY A 1 393 ? -21.024 -8.016 48.659 1.00 55.22 393 GLY A CA 1
ATOM 3149 C C . GLY A 1 393 ? -21.160 -6.557 48.189 1.00 55.22 393 GLY A C 1
ATOM 3150 O O . GLY A 1 393 ? -22.052 -5.858 48.677 1.00 55.22 393 GLY A O 1
ATOM 3151 N N . MET A 1 394 ? -20.328 -6.082 47.250 1.00 65.19 394 MET A N 1
ATOM 3152 C CA . MET A 1 394 ? -20.433 -4.721 46.678 1.00 65.19 394 MET A CA 1
ATOM 3153 C C . MET A 1 394 ? -21.123 -4.635 45.312 1.00 65.19 394 MET A C 1
ATOM 3155 O O . MET A 1 394 ? -21.345 -3.533 44.818 1.00 65.19 394 MET A O 1
ATOM 3159 N N . GLU A 1 395 ? -21.526 -5.762 44.726 1.00 69.06 395 GLU A N 1
ATOM 3160 C CA . GLU A 1 395 ? -22.190 -5.813 43.414 1.00 69.06 395 G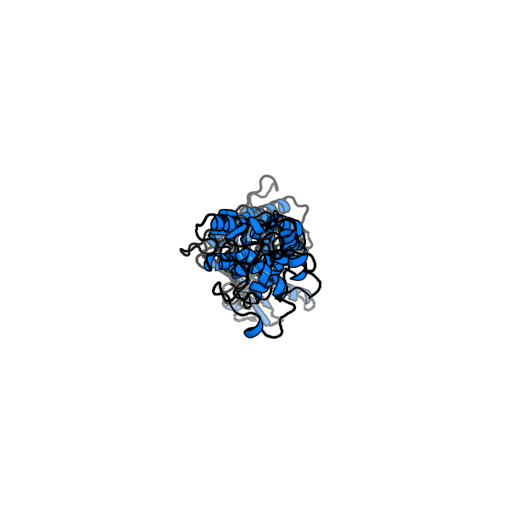LU A CA 1
ATOM 3161 C C . GLU A 1 395 ? -23.419 -4.896 43.345 1.00 69.06 395 GLU A C 1
ATOM 3163 O O . GLU A 1 395 ? -23.615 -4.184 42.367 1.00 69.06 395 GLU A O 1
ATOM 3168 N N . ALA A 1 396 ? -24.218 -4.835 44.415 1.00 71.06 396 ALA A N 1
ATOM 3169 C CA . ALA A 1 396 ? -25.398 -3.976 44.451 1.00 71.06 396 ALA A CA 1
ATOM 3170 C C . ALA A 1 396 ? -25.048 -2.475 44.486 1.00 71.06 396 ALA A C 1
ATOM 3172 O O . ALA A 1 396 ? -25.753 -1.677 43.876 1.00 71.06 396 ALA A O 1
ATOM 3173 N N . LEU A 1 397 ? -23.939 -2.083 45.129 1.00 75.25 397 LEU A N 1
ATOM 3174 C CA . LEU A 1 397 ? -23.421 -0.710 45.049 1.00 75.25 397 LEU A CA 1
ATOM 3175 C C . LEU A 1 397 ? -22.907 -0.404 43.635 1.00 75.25 397 LEU A C 1
ATOM 3177 O O . LEU A 1 397 ? -23.126 0.694 43.134 1.00 75.25 397 LEU A O 1
ATOM 3181 N N . TYR A 1 398 ? -22.263 -1.371 42.983 1.00 74.38 398 TYR A N 1
ATOM 3182 C CA . TYR A 1 398 ? -21.748 -1.208 41.623 1.00 74.38 398 TYR A CA 1
ATOM 3183 C C . TYR A 1 398 ? -22.835 -1.160 40.555 1.00 74.38 398 TYR A C 1
ATOM 3185 O O . TYR A 1 398 ? -22.600 -0.583 39.508 1.00 74.38 398 TYR A O 1
ATOM 3193 N N . ARG A 1 399 ? -24.023 -1.717 40.811 1.00 73.06 399 ARG A N 1
ATOM 3194 C CA . ARG A 1 399 ? -25.194 -1.518 39.940 1.00 73.06 399 ARG A CA 1
ATOM 3195 C C . ARG A 1 399 ? -25.812 -0.131 40.066 1.00 73.06 399 ARG A C 1
ATOM 3197 O O . ARG A 1 399 ? -26.558 0.301 39.199 1.00 73.06 399 ARG A O 1
ATOM 3204 N N . ASP A 1 400 ? -25.573 0.527 41.191 1.00 77.75 400 ASP A N 1
ATOM 3205 C CA . ASP A 1 400 ? -26.133 1.842 41.481 1.00 77.75 400 ASP A CA 1
ATOM 3206 C C . ASP A 1 400 ? -25.193 2.992 41.089 1.00 77.75 400 ASP A C 1
ATOM 3208 O O . ASP A 1 400 ? -25.623 4.134 40.935 1.00 77.75 400 ASP A O 1
ATOM 3212 N N . LEU A 1 401 ? -23.907 2.681 40.937 1.00 78.25 401 LEU A N 1
ATOM 3213 C CA . LEU A 1 401 ? -22.887 3.546 40.361 1.00 78.25 401 LEU A CA 1
ATOM 3214 C C . LEU A 1 401 ? -22.691 3.151 38.891 1.00 78.25 401 LEU A C 1
ATOM 3216 O O . LEU A 1 401 ? -22.672 1.968 38.580 1.00 78.25 401 LEU A O 1
ATOM 3220 N N . SER A 1 402 ? -22.494 4.099 37.976 1.00 83.56 402 SER A N 1
ATOM 3221 C CA . SER A 1 402 ? -22.164 3.774 36.579 1.00 83.56 402 SER A CA 1
ATOM 3222 C C . SER A 1 402 ? -20.728 3.242 36.479 1.00 83.56 402 SER A C 1
ATOM 3224 O O . SER A 1 402 ? -19.804 3.981 36.146 1.00 83.56 402 SER A O 1
ATOM 3226 N N . ILE A 1 403 ? -20.516 1.972 36.837 1.00 86.25 403 ILE A N 1
ATOM 3227 C CA . ILE A 1 403 ? -19.200 1.321 36.885 1.00 86.25 403 ILE A CA 1
ATOM 3228 C C . ILE A 1 403 ? -18.983 0.456 35.649 1.00 86.25 403 ILE A C 1
ATOM 3230 O O . ILE A 1 403 ? -19.865 -0.314 35.278 1.00 86.25 403 ILE A O 1
ATOM 3234 N N . VAL A 1 404 ? -17.792 0.549 35.049 1.00 87.50 404 VAL A N 1
ATOM 3235 C CA . VAL A 1 404 ? -17.369 -0.306 33.925 1.00 87.50 404 VAL A CA 1
ATOM 3236 C C . VAL A 1 404 ? -17.436 -1.782 34.317 1.00 87.50 404 VAL A C 1
ATOM 3238 O O . VAL A 1 404 ? -16.901 -2.165 35.358 1.00 87.50 404 VAL A O 1
ATOM 3241 N N . GLU A 1 405 ? -18.014 -2.613 33.450 1.00 86.88 405 GLU A N 1
ATOM 3242 C CA . GLU A 1 405 ? -18.077 -4.066 33.629 1.00 86.88 405 GLU A CA 1
ATOM 3243 C C . GLU A 1 405 ? -16.679 -4.658 33.936 1.00 86.88 405 GLU A C 1
ATOM 3245 O O . GLU A 1 405 ? -15.785 -4.595 33.082 1.00 86.88 405 GLU A O 1
ATOM 3250 N N . PRO A 1 406 ? -16.446 -5.254 35.126 1.00 84.81 406 PRO A N 1
ATOM 3251 C CA . PRO A 1 406 ? -15.123 -5.755 35.519 1.00 84.81 406 PRO A CA 1
ATOM 3252 C C . PRO A 1 406 ? -14.573 -6.837 34.580 1.00 84.81 406 PRO A C 1
ATOM 3254 O O . PRO A 1 406 ? -13.355 -6.944 34.391 1.00 84.81 406 PRO A O 1
ATOM 3257 N N . GLY A 1 407 ? -15.463 -7.611 33.948 1.00 85.12 407 GLY A N 1
ATOM 3258 C CA . GLY A 1 407 ? -15.099 -8.595 32.930 1.00 85.12 407 GLY A CA 1
ATOM 3259 C C . GLY A 1 407 ? -14.392 -7.973 31.722 1.00 85.12 407 GLY A C 1
ATOM 3260 O O . GLY A 1 407 ? -13.452 -8.562 31.194 1.00 85.12 407 GLY A O 1
ATOM 3261 N N . LEU A 1 408 ? -14.754 -6.745 31.328 1.00 87.25 408 LEU A N 1
ATOM 3262 C CA . LEU A 1 408 ? -14.097 -6.031 30.227 1.00 87.25 408 LEU A CA 1
ATOM 3263 C C . LEU A 1 408 ? -12.630 -5.708 30.547 1.00 87.25 408 LEU A C 1
ATOM 3265 O O . LEU A 1 408 ? -11.775 -5.770 29.668 1.00 87.25 408 LEU A O 1
ATOM 3269 N N . LEU A 1 409 ? -12.336 -5.396 31.811 1.00 87.75 409 LEU A N 1
ATOM 3270 C CA . LEU A 1 409 ? -11.008 -4.980 32.277 1.00 87.75 409 LEU A CA 1
ATOM 3271 C C . LEU A 1 409 ? -10.056 -6.154 32.556 1.00 87.75 409 LEU A C 1
ATOM 3273 O O . LEU A 1 409 ? -8.886 -5.923 32.853 1.00 87.75 409 LEU A O 1
ATOM 3277 N N . SER A 1 410 ? -10.555 -7.393 32.508 1.00 87.62 410 SER A N 1
ATOM 3278 C CA . SER A 1 410 ? -9.813 -8.606 32.887 1.00 87.62 410 SER A CA 1
ATOM 3279 C C . SER A 1 410 ? -9.820 -9.708 31.819 1.00 87.62 410 SER A C 1
ATOM 3281 O O . SER A 1 410 ? -9.294 -10.795 32.053 1.00 87.62 410 SER A O 1
ATOM 3283 N N . CYS A 1 411 ? -10.392 -9.449 30.640 1.00 89.00 411 CYS A N 1
ATOM 3284 C CA . CYS A 1 411 ? -10.571 -10.456 29.589 1.00 89.00 411 CYS A CA 1
ATOM 3285 C C . CYS A 1 411 ? -9.369 -10.634 28.638 1.00 89.00 411 CYS A C 1
ATOM 3287 O O . CYS A 1 411 ? -9.363 -11.585 27.846 1.00 89.00 411 CYS A O 1
ATOM 3289 N N . LEU A 1 412 ? -8.367 -9.748 28.693 1.00 90.38 412 LEU A N 1
ATOM 3290 C CA . LEU A 1 412 ? -7.128 -9.830 27.908 1.00 90.38 412 LEU A CA 1
ATOM 3291 C C . LEU A 1 412 ? -5.915 -10.169 28.795 1.00 90.38 412 LEU A C 1
ATOM 3293 O O . LEU A 1 412 ? -6.050 -10.459 29.983 1.00 90.38 412 LEU A O 1
ATOM 3297 N N . ASP A 1 413 ? -4.723 -10.162 28.200 1.00 90.56 413 ASP A N 1
ATOM 3298 C CA . ASP A 1 413 ? -3.443 -10.221 28.905 1.00 90.56 413 ASP A CA 1
ATOM 3299 C C . ASP A 1 413 ? -3.134 -8.901 29.640 1.00 90.56 413 ASP A C 1
ATOM 3301 O O . ASP A 1 413 ? -3.793 -7.884 29.418 1.00 90.56 413 ASP A O 1
ATOM 3305 N N . ASP A 1 414 ? -2.125 -8.895 30.519 1.00 90.19 414 ASP A N 1
ATOM 3306 C CA . ASP A 1 414 ? -1.786 -7.718 31.338 1.00 90.19 414 ASP A CA 1
ATOM 3307 C C . ASP A 1 414 ? -1.526 -6.468 30.478 1.00 90.19 414 ASP A C 1
ATOM 3309 O O . ASP A 1 414 ? -1.989 -5.370 30.803 1.00 90.19 414 ASP A O 1
ATOM 3313 N N . LEU A 1 415 ? -0.852 -6.641 29.334 1.00 91.19 415 LEU A N 1
ATOM 3314 C CA . LEU A 1 415 ? -0.623 -5.563 28.377 1.00 91.19 415 LEU A CA 1
ATOM 3315 C C . LEU A 1 415 ? -1.941 -5.070 27.768 1.00 91.19 415 LEU A C 1
ATOM 3317 O O . LEU A 1 415 ? -2.219 -3.873 27.846 1.00 91.19 415 LEU A O 1
ATOM 3321 N N . GLY A 1 416 ? -2.766 -5.955 27.201 1.00 89.62 416 GLY A N 1
ATOM 3322 C CA . GLY A 1 416 ? -4.050 -5.581 26.610 1.00 89.62 416 GLY A CA 1
ATOM 3323 C C . GLY A 1 416 ? -4.976 -4.887 27.610 1.00 89.62 416 GLY A C 1
ATOM 3324 O O . GLY A 1 416 ? -5.512 -3.822 27.310 1.00 89.62 416 GLY A O 1
ATOM 3325 N N . ASN A 1 417 ? -5.094 -5.415 28.830 1.00 91.69 417 ASN A N 1
ATOM 3326 C CA . ASN A 1 417 ? -5.913 -4.818 29.889 1.00 91.69 417 ASN A CA 1
ATOM 3327 C C . ASN A 1 417 ? -5.402 -3.423 30.289 1.00 91.69 417 ASN A C 1
ATOM 3329 O O . ASN A 1 417 ? -6.198 -2.500 30.476 1.00 91.69 417 ASN A O 1
ATOM 3333 N N . SER A 1 418 ? -4.079 -3.231 30.367 1.00 92.12 418 SER A N 1
ATOM 3334 C CA . SER A 1 418 ? -3.494 -1.913 30.642 1.00 92.12 418 SER A CA 1
ATOM 3335 C C . SER A 1 418 ? -3.809 -0.895 29.536 1.00 92.12 418 SER A C 1
ATOM 3337 O O . SER A 1 418 ? -4.161 0.245 29.842 1.00 92.12 418 SER A O 1
ATOM 3339 N N . GLN A 1 419 ? -3.774 -1.325 28.266 1.00 93.06 419 GLN A N 1
ATOM 3340 C CA . GLN A 1 419 ? -4.105 -0.500 27.098 1.00 93.06 419 GLN A CA 1
ATOM 3341 C C . GLN A 1 419 ? -5.586 -0.098 27.099 1.00 93.06 419 GLN A C 1
ATOM 3343 O O . GLN A 1 419 ? -5.904 1.068 26.866 1.00 93.06 419 GLN A O 1
ATOM 3348 N N . VAL A 1 420 ? -6.492 -1.024 27.439 1.00 92.69 420 VAL A N 1
ATOM 3349 C CA . VAL A 1 420 ? -7.923 -0.723 27.623 1.00 92.69 420 VAL A CA 1
ATOM 3350 C C . VAL A 1 420 ? -8.117 0.309 28.735 1.00 92.69 420 VAL A C 1
ATOM 3352 O O . VAL A 1 420 ? -8.792 1.316 28.529 1.00 92.69 420 VAL A O 1
ATOM 3355 N N . ARG A 1 421 ? -7.499 0.103 29.905 1.00 91.75 421 ARG A N 1
ATOM 3356 C CA . ARG A 1 421 ? -7.638 1.016 31.051 1.00 91.75 421 ARG A CA 1
ATOM 3357 C C . ARG A 1 421 ? -7.091 2.413 30.745 1.00 91.75 421 ARG A C 1
ATOM 3359 O O . ARG A 1 421 ? -7.666 3.399 31.196 1.00 91.75 421 ARG A O 1
ATOM 3366 N N . GLU A 1 422 ? -5.991 2.508 30.003 1.00 91.38 422 GLU A N 1
ATOM 3367 C CA . GLU A 1 422 ? -5.413 3.783 29.563 1.00 91.38 422 GLU A CA 1
ATOM 3368 C C . GLU A 1 422 ? -6.328 4.512 28.573 1.00 91.38 422 GLU A C 1
ATOM 3370 O O . GLU A 1 422 ? -6.607 5.697 28.756 1.00 91.38 422 GLU A O 1
ATOM 3375 N N . LEU A 1 423 ? -6.863 3.811 27.567 1.00 91.81 423 LEU A N 1
ATOM 3376 C CA . LEU A 1 423 ? -7.812 4.411 26.629 1.00 91.81 423 LEU A CA 1
ATOM 3377 C C . LEU A 1 423 ? -9.058 4.933 27.350 1.00 91.81 423 LEU A C 1
ATOM 3379 O O . LEU A 1 423 ? -9.472 6.066 27.119 1.00 91.81 423 LEU A O 1
ATOM 3383 N N . LEU A 1 424 ? -9.630 4.136 28.255 1.00 91.06 424 LEU A N 1
ATOM 3384 C CA . LEU A 1 424 ? -10.800 4.534 29.036 1.00 91.06 424 LEU A CA 1
ATOM 3385 C C . LEU A 1 424 ? -10.518 5.771 29.904 1.00 91.06 424 LEU A C 1
ATOM 3387 O O . LEU A 1 424 ? -11.360 6.665 29.968 1.00 91.06 424 LEU A O 1
ATOM 3391 N N . ARG A 1 425 ? -9.317 5.896 30.489 1.00 90.75 425 ARG A N 1
ATOM 3392 C CA . ARG A 1 425 ? -8.898 7.121 31.196 1.00 90.75 425 ARG A CA 1
ATOM 3393 C C . ARG A 1 425 ? -8.888 8.343 30.273 1.00 90.75 425 ARG A C 1
ATOM 3395 O O . ARG A 1 425 ? -9.423 9.387 30.637 1.00 90.75 425 ARG A O 1
ATOM 3402 N N . ARG A 1 426 ? -8.366 8.216 29.048 1.00 89.38 426 ARG A N 1
ATOM 3403 C CA . ARG A 1 426 ? -8.390 9.302 28.041 1.00 89.38 426 ARG A CA 1
ATOM 3404 C C . ARG A 1 426 ? -9.805 9.649 27.568 1.00 89.38 426 ARG A C 1
ATOM 3406 O O . ARG A 1 426 ? -10.097 10.798 27.227 1.00 89.38 426 ARG A O 1
ATOM 3413 N N . LEU A 1 427 ? -10.711 8.677 27.596 1.00 87.75 427 LEU A N 1
ATOM 3414 C CA . LEU A 1 427 ? -12.130 8.873 27.312 1.00 87.75 427 LEU A CA 1
ATOM 3415 C C . LEU A 1 427 ? -12.925 9.442 28.503 1.00 87.75 427 LEU A C 1
ATOM 3417 O O . LEU A 1 427 ? -14.136 9.575 28.376 1.00 87.75 427 LEU A O 1
ATOM 3421 N N . GLN A 1 428 ? -12.261 9.858 29.591 1.00 87.19 428 GLN A N 1
ATOM 3422 C CA . GLN A 1 428 ? -12.864 10.432 30.806 1.00 87.19 428 GLN A CA 1
ATOM 3423 C C . GLN A 1 428 ? -13.618 9.421 31.687 1.00 87.19 428 GLN A C 1
ATOM 3425 O O . GLN A 1 428 ? -14.556 9.782 32.396 1.00 87.19 428 GLN A O 1
ATOM 3430 N N . VAL A 1 429 ? -13.199 8.152 31.694 1.00 87.12 429 VAL A N 1
ATOM 3431 C CA . VAL A 1 429 ? -13.570 7.229 32.776 1.00 87.12 429 VAL A CA 1
ATOM 3432 C C . VAL A 1 429 ? -12.708 7.541 33.997 1.00 87.12 429 VAL A C 1
ATOM 3434 O O . VAL A 1 429 ? -11.477 7.555 33.911 1.00 87.12 429 VAL A O 1
ATOM 3437 N N . HIS A 1 430 ? -13.350 7.798 35.133 1.00 85.38 430 HIS A N 1
ATOM 3438 C CA . HIS A 1 430 ? -12.678 8.272 36.343 1.00 85.38 430 HIS A CA 1
ATOM 3439 C C . HIS A 1 430 ? -12.377 7.128 37.312 1.00 85.38 430 HIS A C 1
ATOM 3441 O O . HIS A 1 430 ? -13.102 6.134 37.379 1.00 85.38 430 HIS A O 1
ATOM 3447 N N . GLU A 1 431 ? -11.306 7.258 38.094 1.00 83.31 431 GLU A N 1
ATOM 3448 C CA . GLU A 1 431 ? -11.075 6.343 39.212 1.00 83.31 431 GLU A CA 1
ATOM 3449 C C . GLU A 1 431 ? -12.024 6.669 40.368 1.00 83.31 431 GLU A C 1
ATOM 3451 O O . GLU A 1 431 ? -12.252 7.831 40.701 1.00 83.31 431 GLU A O 1
ATOM 3456 N N . LEU A 1 432 ? -12.591 5.629 40.978 1.00 78.50 432 LEU A N 1
ATOM 3457 C CA . LEU A 1 432 ? -13.462 5.771 42.136 1.00 78.50 432 LEU A CA 1
ATOM 3458 C C . LEU A 1 432 ? -12.627 5.909 43.410 1.00 78.50 432 LEU A C 1
ATOM 3460 O O . LEU A 1 432 ? -12.099 4.928 43.935 1.00 78.50 432 LEU A O 1
ATOM 3464 N N . GLU A 1 433 ? -12.558 7.120 43.959 1.00 77.69 433 GLU A N 1
ATOM 3465 C CA . GLU A 1 433 ? -12.028 7.322 45.306 1.00 77.69 433 GLU A CA 1
ATOM 3466 C C . GLU A 1 433 ? -13.105 7.008 46.359 1.00 77.69 433 GLU A C 1
ATOM 3468 O O . GLU A 1 433 ? -14.149 7.670 46.376 1.00 77.69 433 GLU A O 1
ATOM 3473 N N . PRO A 1 434 ? -12.863 6.093 47.324 1.00 76.38 434 PRO A N 1
ATOM 3474 C CA . PRO A 1 434 ? -13.868 5.716 48.323 1.00 76.38 434 PRO A CA 1
ATOM 3475 C C . PRO A 1 434 ? -14.466 6.903 49.091 1.00 76.38 434 PRO A C 1
ATOM 3477 O O . PRO A 1 434 ? -15.647 6.919 49.435 1.00 76.38 434 PRO A O 1
ATOM 3480 N N . ARG A 1 435 ? -13.655 7.937 49.339 1.00 75.69 435 ARG A N 1
ATOM 3481 C CA . ARG A 1 435 ? -14.091 9.156 50.031 1.00 75.69 435 ARG A CA 1
ATOM 3482 C C . ARG A 1 435 ? -15.038 10.011 49.188 1.00 75.69 435 ARG A C 1
ATOM 3484 O O . ARG A 1 435 ? -15.957 10.598 49.757 1.00 75.69 435 ARG A O 1
ATOM 3491 N N . GLN A 1 436 ? -14.831 10.081 47.874 1.00 75.75 436 GLN A N 1
ATOM 3492 C CA . GLN A 1 436 ? -15.706 10.826 46.964 1.00 75.75 436 GLN A CA 1
ATOM 3493 C C . GLN A 1 436 ? -17.067 10.136 46.855 1.00 75.75 436 GLN A C 1
ATOM 3495 O O . GLN A 1 436 ? -18.087 10.791 47.037 1.00 75.75 436 GLN A O 1
ATOM 3500 N N . VAL A 1 437 ? -17.099 8.802 46.743 1.00 77.62 437 VAL A N 1
ATOM 3501 C CA . VAL A 1 437 ? -18.355 8.019 46.752 1.00 77.62 437 VAL A CA 1
ATOM 3502 C C . VAL A 1 437 ? -19.182 8.283 48.000 1.00 77.62 437 VAL A C 1
ATOM 3504 O O . VAL A 1 437 ? -20.392 8.500 47.926 1.00 77.62 437 VAL A O 1
ATOM 3507 N N . LEU A 1 438 ? -18.529 8.275 49.164 1.00 75.81 438 LEU A N 1
ATOM 3508 C CA . LEU A 1 438 ? -19.199 8.554 50.427 1.00 75.81 438 LEU A CA 1
ATOM 3509 C C . LEU A 1 438 ? -19.797 9.963 50.433 1.00 75.81 438 LEU A C 1
ATOM 3511 O O . LEU A 1 438 ? -20.962 10.129 50.785 1.00 75.81 438 LEU A O 1
ATOM 3515 N N . ARG A 1 439 ? -19.024 10.971 50.021 1.00 75.50 439 ARG A N 1
ATOM 3516 C CA . ARG A 1 439 ? -19.420 12.384 50.096 1.00 75.50 439 ARG A CA 1
ATOM 3517 C C . ARG A 1 439 ? -20.438 12.807 49.045 1.00 75.50 439 ARG A C 1
ATOM 3519 O O . ARG A 1 439 ? -21.315 13.602 49.372 1.00 75.50 439 ARG A O 1
ATOM 3526 N N . GLU A 1 440 ? -20.317 12.305 47.825 1.00 75.31 440 GLU A N 1
ATOM 3527 C CA . GLU A 1 440 ? -21.068 12.791 46.664 1.00 75.31 440 GLU A CA 1
ATOM 3528 C C . GLU A 1 440 ? -22.254 11.892 46.311 1.00 75.31 440 GLU A C 1
ATOM 3530 O O . GLU A 1 440 ? -23.255 12.389 45.802 1.00 75.31 440 GLU A O 1
ATOM 3535 N N . HIS A 1 441 ? -22.199 10.600 46.657 1.00 77.62 441 HIS A N 1
ATOM 3536 C CA . HIS A 1 441 ? -23.261 9.644 46.325 1.00 77.62 441 HIS A CA 1
ATOM 3537 C C . HIS A 1 441 ? -23.997 9.120 47.561 1.00 77.62 441 HIS A C 1
ATOM 3539 O O . HIS A 1 441 ? -25.197 9.347 47.724 1.00 77.62 441 HIS A O 1
ATOM 3545 N N . ILE A 1 442 ? -23.282 8.473 48.488 1.00 77.94 442 ILE A N 1
ATOM 3546 C CA . ILE A 1 442 ? -23.905 7.718 49.588 1.00 77.94 442 ILE A CA 1
ATOM 3547 C C . ILE A 1 442 ? -24.484 8.641 50.674 1.00 77.94 442 ILE A C 1
ATOM 3549 O O . ILE A 1 442 ? -25.650 8.498 51.047 1.00 77.94 442 ILE A O 1
ATOM 3553 N N . TYR A 1 443 ? -23.717 9.605 51.199 1.00 80.69 443 TYR A N 1
ATOM 3554 C CA . TYR A 1 443 ? -24.211 10.513 52.243 1.00 80.69 443 TYR A CA 1
ATOM 3555 C C . TYR A 1 443 ? -25.349 11.422 51.761 1.00 80.69 443 TYR A C 1
ATOM 3557 O O . TYR A 1 443 ? -26.323 11.571 52.508 1.00 80.69 443 TYR A O 1
ATOM 3565 N N . PRO A 1 444 ? -25.304 12.009 50.548 1.00 80.19 444 PRO A N 1
ATOM 3566 C CA . PRO A 1 444 ? -26.428 12.771 50.020 1.00 80.19 444 PRO A CA 1
ATOM 3567 C C . PRO A 1 444 ? -27.676 11.908 49.863 1.00 80.19 444 PRO A C 1
ATOM 3569 O O . PRO A 1 444 ? -28.738 12.335 50.312 1.00 80.19 444 PRO A O 1
ATOM 3572 N N . ALA A 1 445 ? -27.544 10.684 49.336 1.00 79.00 445 ALA A N 1
ATOM 3573 C CA . ALA A 1 445 ? -28.661 9.751 49.195 1.00 79.00 445 ALA A CA 1
ATOM 3574 C C . ALA A 1 445 ? -29.318 9.405 50.540 1.00 79.00 445 ALA A C 1
ATOM 3576 O O . ALA A 1 445 ? -30.543 9.347 50.644 1.00 79.00 445 ALA A O 1
ATOM 3577 N N . LEU A 1 446 ? -28.516 9.222 51.594 1.00 76.62 446 LEU A N 1
ATOM 3578 C CA . LEU A 1 446 ? -29.008 8.975 52.952 1.00 76.62 446 LEU A CA 1
ATOM 3579 C C . LEU A 1 446 ? -29.694 10.201 53.575 1.00 76.62 446 LEU A C 1
ATOM 3581 O O . LEU A 1 446 ? -30.696 10.044 54.272 1.00 76.62 446 LEU A O 1
ATOM 3585 N N . ARG A 1 447 ? -29.195 11.416 53.304 1.00 78.62 447 ARG A N 1
ATOM 3586 C CA . ARG A 1 447 ? -29.753 12.678 53.828 1.00 78.62 447 ARG A CA 1
ATOM 3587 C C . ARG A 1 447 ? -31.034 13.115 53.122 1.00 78.62 447 ARG A C 1
ATOM 3589 O O . ARG A 1 447 ? -31.947 13.598 53.781 1.00 78.62 447 ARG A O 1
ATOM 3596 N N . ASN A 1 448 ? -31.102 12.969 51.800 1.00 76.25 448 ASN A N 1
ATOM 3597 C CA . ASN A 1 448 ? -32.254 13.392 50.999 1.00 76.25 448 ASN A CA 1
ATOM 3598 C C . ASN A 1 448 ? -33.364 12.325 50.924 1.00 76.25 448 ASN A C 1
ATOM 3600 O O . ASN A 1 448 ? -34.436 12.590 50.386 1.00 76.25 448 ASN A O 1
ATOM 3604 N N . GLY A 1 449 ? -33.122 11.128 51.473 1.00 72.75 449 GLY A N 1
ATOM 3605 C CA . GLY A 1 449 ? -34.096 10.042 51.526 1.00 72.75 449 GLY A CA 1
ATOM 3606 C C . GLY A 1 449 ? -34.261 9.263 50.219 1.00 72.75 449 GLY A C 1
ATOM 3607 O O . GLY A 1 449 ? -35.147 8.411 50.156 1.00 72.75 449 GLY A O 1
ATOM 3608 N N . SER A 1 450 ? -33.419 9.489 49.202 1.00 73.75 450 SER A N 1
ATOM 3609 C CA . SER A 1 450 ? -33.486 8.770 47.920 1.00 73.75 450 SER A CA 1
ATOM 3610 C C . SER A 1 450 ? -33.202 7.272 48.059 1.00 73.75 450 SER A C 1
ATOM 3612 O O . SER A 1 450 ? -33.628 6.479 47.228 1.00 73.75 450 SER A O 1
ATOM 3614 N N . TRP A 1 451 ? -32.551 6.849 49.146 1.00 74.69 451 TRP A N 1
ATOM 3615 C CA . TRP A 1 451 ? -32.365 5.433 49.470 1.00 74.69 451 TRP A CA 1
ATOM 3616 C C . TRP A 1 451 ? -33.691 4.686 49.711 1.00 74.69 451 TRP A C 1
ATOM 3618 O O . TRP A 1 451 ? -33.732 3.471 49.541 1.00 74.69 451 TRP A O 1
ATOM 3628 N N . LYS A 1 452 ? -34.784 5.381 50.072 1.00 74.94 452 LYS A N 1
ATOM 3629 C CA . LYS A 1 452 ? -36.099 4.761 50.339 1.00 74.94 452 LYS A CA 1
ATOM 3630 C C . LYS A 1 452 ? -36.733 4.146 49.084 1.00 74.94 452 LYS A C 1
ATOM 3632 O O . LYS A 1 452 ? -37.570 3.258 49.211 1.00 74.94 452 LYS A O 1
ATOM 3637 N N . THR A 1 453 ? -36.353 4.608 47.892 1.00 76.31 453 THR A N 1
ATOM 3638 C CA . THR A 1 453 ? -36.838 4.078 46.606 1.00 76.31 453 THR A CA 1
ATOM 3639 C C . THR A 1 453 ? -35.909 3.021 46.009 1.00 76.31 453 THR A C 1
ATOM 3641 O O . THR A 1 453 ? -36.231 2.460 44.963 1.00 76.31 453 THR A O 1
ATOM 3644 N N . LYS A 1 454 ? -34.766 2.739 46.652 1.00 79.56 454 LYS A N 1
ATOM 3645 C CA . LYS A 1 454 ? -33.769 1.787 46.156 1.00 79.56 454 LYS A CA 1
ATOM 3646 C C . LYS A 1 454 ? -34.004 0.369 46.701 1.00 79.56 454 LYS A C 1
ATOM 3648 O O . LYS A 1 454 ? -34.514 0.212 47.813 1.00 79.56 454 LYS A O 1
ATOM 3653 N N . PRO A 1 455 ? -33.610 -0.668 45.942 1.00 80.50 455 PRO A N 1
ATOM 3654 C CA . PRO A 1 455 ? -33.567 -2.047 46.414 1.00 80.50 455 PRO A CA 1
ATOM 3655 C C . PRO A 1 455 ? -32.771 -2.219 47.719 1.00 80.50 455 PRO A C 1
ATOM 3657 O O . PRO A 1 455 ? -31.795 -1.511 47.982 1.00 80.50 455 PRO A O 1
ATOM 3660 N N . VAL A 1 456 ? -33.199 -3.173 48.552 1.00 75.62 456 VAL A N 1
ATOM 3661 C CA . VAL A 1 456 ? -32.660 -3.389 49.910 1.00 75.62 456 VAL A CA 1
ATOM 3662 C C . VAL A 1 456 ? -31.173 -3.743 49.889 1.00 75.62 456 VAL A C 1
ATOM 3664 O O . VAL A 1 456 ? -30.418 -3.284 50.740 1.00 75.62 456 VAL A O 1
ATOM 3667 N N . ASP A 1 457 ? -30.750 -4.529 48.907 1.00 76.81 457 ASP A N 1
ATOM 3668 C CA . ASP A 1 457 ? -29.367 -4.926 48.657 1.00 76.81 457 ASP A CA 1
ATOM 3669 C C . ASP A 1 457 ? -28.448 -3.723 48.401 1.00 76.81 457 ASP A C 1
ATOM 3671 O O . ASP A 1 457 ? -27.366 -3.669 48.980 1.00 76.81 457 ASP A O 1
ATOM 3675 N N . ILE A 1 458 ? -28.895 -2.715 47.641 1.00 79.50 458 ILE A N 1
ATOM 3676 C CA . ILE A 1 458 ? -28.111 -1.490 47.389 1.00 79.50 458 ILE A CA 1
ATOM 3677 C C . ILE A 1 458 ? -27.897 -0.722 48.695 1.00 79.50 458 ILE A C 1
ATOM 3679 O O . ILE A 1 458 ? -26.780 -0.311 49.014 1.00 79.50 458 ILE A O 1
ATOM 3683 N N . VAL A 1 459 ? -28.959 -0.571 49.493 1.00 75.69 459 VAL A N 1
ATOM 3684 C CA . VAL A 1 459 ? -28.879 0.126 50.785 1.00 75.69 459 VAL A CA 1
ATOM 3685 C C . VAL A 1 459 ? -27.986 -0.635 51.763 1.00 75.69 459 VAL A C 1
ATOM 3687 O O . VAL A 1 459 ? -27.195 -0.021 52.473 1.00 75.69 459 VAL A O 1
ATOM 3690 N N . VAL A 1 460 ? -28.042 -1.968 51.779 1.00 75.75 460 VAL A N 1
ATOM 3691 C CA . VAL A 1 460 ? -27.118 -2.786 52.577 1.00 75.75 460 VAL A CA 1
ATOM 3692 C C . VAL A 1 460 ? -25.673 -2.584 52.111 1.00 75.75 460 VAL A C 1
ATOM 3694 O O . VAL A 1 460 ? -24.799 -2.373 52.954 1.00 75.75 460 VAL A O 1
ATOM 3697 N N . SER A 1 461 ? -25.408 -2.559 50.802 1.00 75.50 461 SER A N 1
ATOM 3698 C CA . SER A 1 461 ? -24.064 -2.292 50.280 1.00 75.50 461 SER A CA 1
ATOM 3699 C C . SER A 1 461 ? -23.565 -0.884 50.626 1.00 75.50 461 SER A C 1
ATOM 3701 O O . SER A 1 461 ? -22.383 -0.736 50.927 1.00 75.50 461 SER A O 1
ATOM 3703 N N . TYR A 1 462 ? -24.433 0.134 50.703 1.00 77.00 462 TYR A N 1
ATOM 3704 C CA . TYR A 1 462 ? -24.051 1.463 51.208 1.00 77.00 462 TYR A CA 1
ATOM 3705 C C . TYR A 1 462 ? -23.547 1.400 52.652 1.00 77.00 462 TYR A C 1
ATOM 3707 O O . TYR A 1 462 ? -22.522 1.995 52.981 1.00 77.00 462 TYR A O 1
ATOM 3715 N N . LEU A 1 463 ? -24.249 0.666 53.520 1.00 76.31 463 LEU A N 1
ATOM 3716 C CA . LEU A 1 463 ? -23.875 0.514 54.929 1.00 76.31 463 LEU A CA 1
ATOM 3717 C C . LEU A 1 463 ? -22.545 -0.225 55.086 1.00 76.31 463 LEU A C 1
ATOM 3719 O O . LEU A 1 463 ? -21.706 0.167 55.901 1.00 76.31 463 LEU A O 1
ATOM 3723 N N . VAL A 1 464 ? -22.339 -1.276 54.289 1.00 75.19 464 VAL A N 1
ATOM 3724 C CA . VAL A 1 464 ? -21.068 -2.009 54.238 1.00 75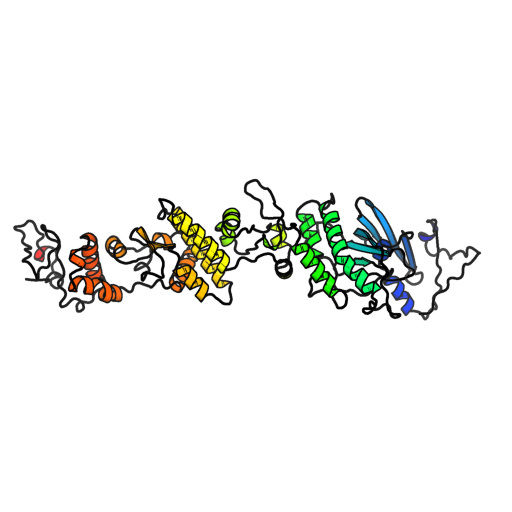.19 464 VAL A CA 1
ATOM 3725 C C . VAL A 1 464 ? -19.939 -1.086 53.772 1.00 75.19 464 VAL A C 1
ATOM 3727 O O . VAL A 1 464 ? -18.881 -1.068 54.399 1.00 75.19 464 VAL A O 1
ATOM 3730 N N . PHE A 1 465 ? -20.182 -0.265 52.748 1.00 76.56 465 PHE A N 1
ATOM 3731 C CA . PHE A 1 465 ? -19.197 0.670 52.207 1.00 76.56 465 PHE A CA 1
ATOM 3732 C C . PHE A 1 465 ? -18.815 1.772 53.204 1.00 76.56 465 PHE A C 1
ATOM 3734 O O . PHE A 1 465 ? -17.631 2.036 53.415 1.00 76.56 465 PHE A O 1
ATOM 3741 N N . ILE A 1 466 ? -19.799 2.362 53.896 1.00 77.44 466 ILE A N 1
ATOM 3742 C CA . ILE A 1 466 ? -19.560 3.318 54.991 1.00 77.44 466 ILE A CA 1
ATOM 3743 C C . ILE A 1 466 ? -18.691 2.669 56.062 1.00 77.44 466 ILE A C 1
ATOM 3745 O O . ILE A 1 466 ? -17.679 3.238 56.463 1.00 77.44 466 ILE A O 1
ATOM 3749 N N . LYS A 1 467 ? -19.035 1.459 56.505 1.00 73.88 467 LYS A N 1
ATOM 3750 C CA . LYS A 1 467 ? -18.274 0.760 57.546 1.00 73.88 467 LYS A CA 1
ATOM 3751 C C . LYS A 1 467 ? -16.818 0.505 57.150 1.00 73.88 467 LYS A C 1
ATOM 3753 O O . LYS A 1 467 ? -15.954 0.514 58.020 1.00 73.88 467 LYS A O 1
ATOM 3758 N N . GLN A 1 468 ? -16.553 0.231 55.878 1.00 73.12 468 GLN A N 1
ATOM 3759 C CA . GLN A 1 468 ? -15.208 -0.098 55.408 1.00 73.12 468 GLN A CA 1
ATOM 3760 C C . GLN A 1 468 ? -14.337 1.134 55.141 1.00 73.12 468 GLN A C 1
ATOM 3762 O O . GLN A 1 468 ? -13.124 1.055 55.319 1.00 73.12 468 GLN A O 1
ATOM 3767 N N . HIS A 1 469 ? -14.931 2.263 54.740 1.00 74.62 469 HIS A N 1
ATOM 3768 C CA . HIS A 1 469 ? -14.171 3.410 54.228 1.00 74.62 469 HIS A CA 1
ATOM 3769 C C . HIS A 1 469 ? -14.389 4.735 54.975 1.00 74.62 469 HIS A C 1
ATOM 3771 O O . HIS A 1 469 ? -13.684 5.706 54.690 1.00 74.62 469 HIS A O 1
ATOM 3777 N N . SER A 1 470 ? -15.329 4.808 55.922 1.00 74.19 470 SER A N 1
ATOM 3778 C CA . SER A 1 470 ? -15.525 6.010 56.745 1.00 74.19 470 SER A CA 1
ATOM 3779 C C . SER A 1 470 ? -14.532 6.086 57.908 1.00 74.19 470 SER A C 1
ATOM 3781 O O . SER A 1 470 ? -14.093 5.071 58.447 1.00 74.19 470 SER A O 1
ATOM 3783 N N . GLN A 1 471 ? -14.177 7.309 58.306 1.00 67.81 471 GLN A N 1
ATOM 3784 C CA . GLN A 1 471 ? -13.494 7.573 59.575 1.00 67.81 471 GLN A CA 1
ATOM 3785 C C . GLN A 1 471 ? -14.541 7.949 60.637 1.00 67.81 471 GLN A C 1
ATOM 3787 O O . GLN A 1 471 ? -15.565 8.540 60.291 1.00 67.81 471 GLN A O 1
ATOM 3792 N N . ASP A 1 472 ? -14.282 7.645 61.918 1.00 59.38 472 ASP A N 1
ATOM 3793 C CA . ASP A 1 472 ? -15.224 7.708 63.065 1.00 59.38 472 ASP A CA 1
ATOM 3794 C C . ASP A 1 472 ? -15.972 9.055 63.283 1.00 59.38 472 ASP A C 1
ATOM 3796 O O . ASP A 1 472 ? -16.812 9.182 64.178 1.00 59.38 472 ASP A O 1
ATOM 3800 N N . GLN A 1 473 ? -15.680 10.095 62.496 1.00 57.72 473 GLN A N 1
ATOM 3801 C CA . GLN A 1 473 ? -16.295 11.422 62.590 1.00 57.72 473 GLN A CA 1
ATOM 3802 C C . GLN A 1 473 ? -17.174 11.815 61.389 1.00 57.72 473 GLN A C 1
ATOM 3804 O O . GLN A 1 473 ? -17.954 12.757 61.523 1.00 57.72 473 GLN A O 1
ATOM 3809 N N . ASP A 1 474 ? -17.124 11.098 60.260 1.00 57.06 474 ASP A N 1
ATOM 3810 C CA . ASP A 1 474 ? -17.748 11.543 58.998 1.00 57.06 474 ASP A CA 1
ATOM 3811 C C . ASP A 1 474 ? -19.266 11.295 58.909 1.00 57.06 474 ASP A C 1
ATOM 3813 O O . ASP A 1 474 ? -19.961 11.960 58.140 1.00 57.06 474 ASP A O 1
ATOM 3817 N N . TYR A 1 475 ? -19.811 10.372 59.706 1.00 61.97 475 TYR A N 1
ATOM 3818 C CA . TYR A 1 475 ? -21.240 10.017 59.699 1.00 61.97 475 TYR A CA 1
ATOM 3819 C C . TYR A 1 475 ? -22.048 10.632 60.855 1.00 61.97 475 TYR A C 1
ATOM 3821 O O . TYR A 1 475 ? -23.237 10.340 61.015 1.00 61.97 475 TYR A O 1
ATOM 3829 N N . LYS A 1 476 ? -21.442 11.516 61.663 1.00 57.47 476 LYS A N 1
ATOM 3830 C CA . LYS A 1 476 ? -22.152 12.234 62.734 1.00 57.47 476 LYS A CA 1
ATOM 3831 C C . LYS A 1 476 ? -23.237 13.133 62.127 1.00 57.47 476 LYS A C 1
ATOM 3833 O O . LYS A 1 476 ? -22.941 14.082 61.409 1.00 57.47 476 LYS A O 1
ATOM 3838 N N . GLY A 1 477 ? -24.500 12.814 62.414 1.00 60.25 477 GLY A N 1
ATOM 3839 C CA . GLY A 1 477 ? -25.673 13.528 61.892 1.00 60.25 477 GLY A CA 1
ATOM 3840 C C . GLY A 1 477 ? -26.351 12.876 60.680 1.00 60.25 477 GLY A C 1
ATOM 3841 O O . GLY A 1 477 ? -27.300 13.447 60.152 1.00 60.25 477 GLY A O 1
ATOM 3842 N N . LEU A 1 478 ? -25.906 11.694 60.236 1.00 64.88 478 LEU A N 1
ATOM 3843 C CA . LEU A 1 478 ? -26.633 10.891 59.249 1.00 64.88 478 LEU A CA 1
ATOM 3844 C C . LEU A 1 478 ? -27.608 9.924 59.931 1.00 64.88 478 LEU A C 1
ATOM 3846 O O . LEU A 1 478 ? -27.239 9.163 60.824 1.00 64.88 478 LEU A O 1
ATOM 3850 N N . THR A 1 479 ? -28.858 9.917 59.471 1.00 65.94 479 THR A N 1
ATOM 3851 C CA . THR A 1 479 ? -29.847 8.892 59.820 1.00 65.94 479 THR A CA 1
ATOM 3852 C C . THR A 1 479 ? -29.591 7.637 59.005 1.00 65.94 479 THR A C 1
ATOM 3854 O O . THR A 1 479 ? -29.960 7.550 57.835 1.00 65.94 479 THR A O 1
ATOM 3857 N N . ILE A 1 480 ? -28.929 6.673 59.634 1.00 69.81 480 ILE A N 1
ATOM 3858 C CA . ILE A 1 480 ? -28.556 5.406 59.016 1.00 69.81 480 ILE A CA 1
ATOM 3859 C C . ILE A 1 480 ? -29.733 4.417 59.145 1.00 69.81 480 ILE A C 1
ATOM 3861 O O . ILE A 1 480 ? -30.198 4.176 60.263 1.00 69.81 480 ILE A O 1
ATOM 3865 N N . PRO A 1 481 ? -30.245 3.851 58.037 1.00 70.88 481 PRO A N 1
ATOM 3866 C CA . PRO A 1 481 ? -31.359 2.911 58.077 1.00 70.88 481 PRO A CA 1
ATOM 3867 C C . PRO A 1 481 ? -30.936 1.547 58.629 1.00 70.88 481 PRO A C 1
ATOM 3869 O O . PRO A 1 481 ? -29.873 1.027 58.300 1.00 70.88 481 PRO A O 1
ATOM 3872 N N . ALA A 1 482 ? -31.805 0.946 59.439 1.00 67.25 482 ALA A N 1
ATOM 3873 C CA . ALA A 1 482 ? -31.643 -0.400 59.969 1.00 67.25 482 ALA A CA 1
ATOM 3874 C C . ALA A 1 482 ? -32.596 -1.368 59.254 1.00 67.25 482 ALA A C 1
ATOM 3876 O O . ALA A 1 482 ? -33.780 -1.071 59.068 1.00 67.25 482 ALA A O 1
ATOM 3877 N N . LEU A 1 483 ? -32.094 -2.5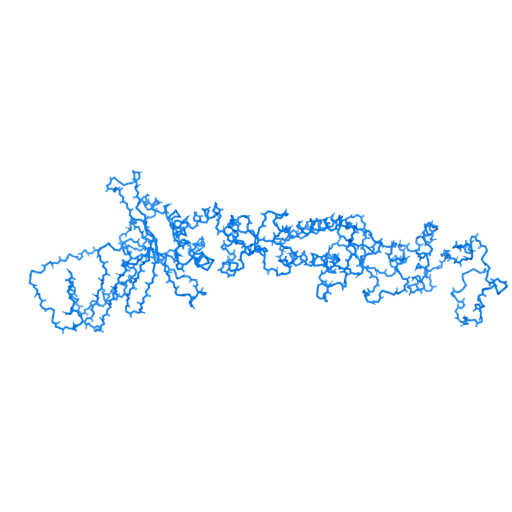39 58.861 1.00 65.19 483 LEU A N 1
ATOM 3878 C CA . LEU A 1 483 ? -32.926 -3.604 58.305 1.00 65.19 483 LEU A CA 1
ATOM 3879 C C . LEU A 1 483 ? -33.711 -4.281 59.437 1.00 65.19 483 LEU A C 1
ATOM 3881 O O . LEU A 1 483 ? -33.121 -4.810 60.375 1.00 65.19 483 LEU A O 1
ATOM 3885 N N . THR A 1 484 ? -35.041 -4.261 59.350 1.00 66.62 484 THR A N 1
ATOM 3886 C CA . THR A 1 484 ? -35.947 -4.857 60.346 1.00 66.62 484 THR A CA 1
ATOM 3887 C C . THR A 1 484 ? -36.850 -5.914 59.709 1.00 66.62 484 THR A C 1
ATOM 3889 O O . THR A 1 484 ? -36.960 -6.002 58.486 1.00 66.62 484 THR A O 1
ATOM 3892 N N . ASN A 1 485 ? -37.589 -6.663 60.531 1.00 62.16 485 ASN A N 1
ATOM 3893 C CA . ASN A 1 485 ? -38.644 -7.580 60.076 1.00 62.16 485 ASN A CA 1
ATOM 3894 C C . ASN A 1 485 ? -39.800 -6.892 59.313 1.00 62.16 485 ASN A C 1
ATOM 3896 O O . ASN A 1 485 ? -40.653 -7.574 58.754 1.00 62.16 485 ASN A O 1
ATOM 3900 N N . LYS A 1 486 ? -39.841 -5.552 59.285 1.00 60.34 486 LYS A N 1
ATOM 3901 C CA . LYS A 1 486 ? -40.791 -4.733 58.513 1.00 60.34 486 LYS A CA 1
ATOM 3902 C C . LYS A 1 486 ? -40.101 -3.910 57.414 1.00 60.34 486 LYS A C 1
ATOM 3904 O O . LYS A 1 486 ? -40.614 -2.856 57.037 1.00 60.34 486 LYS A O 1
ATOM 3909 N N . GLY A 1 487 ? -38.943 -4.365 56.934 1.00 64.75 487 GLY A N 1
ATOM 3910 C CA . GLY A 1 487 ? -38.127 -3.675 55.930 1.00 64.75 487 GLY A CA 1
ATOM 3911 C C . GLY A 1 487 ? -37.132 -2.680 56.535 1.00 64.75 487 GLY A C 1
ATOM 3912 O O . GLY A 1 487 ? -36.903 -2.662 57.748 1.00 64.75 487 GLY A O 1
ATOM 3913 N N . LEU A 1 488 ? -36.512 -1.856 55.689 1.00 68.50 488 LEU A N 1
ATOM 3914 C CA . LEU A 1 488 ? -35.558 -0.829 56.117 1.00 68.50 488 LEU A CA 1
ATOM 3915 C C . LEU A 1 488 ? -36.287 0.319 56.826 1.00 68.50 488 LEU A C 1
ATOM 3917 O O . LEU A 1 488 ? -37.185 0.939 56.255 1.00 68.50 488 LEU A O 1
ATOM 3921 N N . ARG A 1 489 ? -35.896 0.620 58.067 1.00 64.44 489 ARG A N 1
ATOM 3922 C CA . ARG A 1 489 ? -36.450 1.731 58.850 1.00 64.44 489 ARG A CA 1
ATOM 3923 C C . ARG A 1 489 ? -35.352 2.589 59.455 1.00 64.44 489 ARG A C 1
ATOM 3925 O O . ARG A 1 489 ? -34.369 2.066 59.969 1.00 64.44 489 ARG A O 1
ATOM 3932 N N . CYS A 1 490 ? -35.546 3.906 59.430 1.00 68.12 490 CYS A N 1
ATOM 3933 C CA . CYS A 1 490 ? -34.689 4.836 60.155 1.00 68.12 490 CYS A CA 1
ATOM 3934 C C . CYS A 1 490 ? -35.059 4.823 61.642 1.00 68.12 490 CYS A C 1
ATOM 3936 O O . CYS A 1 490 ? -36.204 5.149 61.979 1.00 68.12 490 CYS A O 1
ATOM 3938 N N . PRO A 1 491 ? -34.107 4.521 62.537 1.00 62.66 491 PRO A N 1
ATOM 3939 C CA . PRO A 1 491 ? -34.364 4.547 63.972 1.00 62.66 491 PRO A CA 1
ATOM 3940 C C . PRO A 1 491 ? -34.745 5.931 64.524 1.00 62.66 491 PRO A C 1
ATOM 3942 O O . PRO A 1 491 ? -35.457 6.031 65.517 1.00 62.66 491 PRO A O 1
ATOM 3945 N N . ALA A 1 492 ? -34.332 7.007 63.844 1.00 62.66 492 ALA A N 1
ATOM 3946 C CA . ALA A 1 492 ? -34.726 8.375 64.186 1.00 62.66 492 ALA A CA 1
ATOM 3947 C C . ALA A 1 492 ? -36.198 8.697 63.856 1.00 62.66 492 ALA A C 1
ATOM 3949 O O . ALA A 1 492 ? -36.778 9.594 64.458 1.00 62.66 492 ALA A O 1
ATOM 3950 N N . GLU A 1 493 ? -36.810 7.978 62.907 1.00 61.56 493 GLU A N 1
ATOM 3951 C CA . GLU A 1 493 ? -38.202 8.195 62.472 1.00 61.56 493 GLU A CA 1
ATOM 3952 C C . GLU A 1 493 ? -39.168 7.170 63.093 1.00 61.56 493 GLU A C 1
ATOM 3954 O O . GLU A 1 493 ? -40.377 7.392 63.155 1.00 61.56 493 GLU A O 1
ATOM 3959 N N . SER A 1 494 ? -38.664 6.017 63.544 1.00 58.34 494 SER A N 1
ATOM 3960 C CA . SER A 1 494 ? -39.490 4.933 64.076 1.00 58.34 494 SER A CA 1
ATOM 3961 C C . SER A 1 494 ? -38.726 4.080 65.084 1.00 58.34 494 SER A C 1
ATOM 3963 O O . SER A 1 494 ? -37.565 3.755 64.867 1.00 58.34 494 SER A O 1
ATOM 3965 N N . LYS A 1 495 ? -39.392 3.679 66.176 1.00 61.50 495 LYS A N 1
ATOM 3966 C CA . LYS A 1 495 ? -38.778 2.841 67.217 1.00 61.50 495 LYS A CA 1
ATOM 3967 C C . LYS A 1 495 ? -38.420 1.465 66.653 1.00 61.50 495 LYS A C 1
ATOM 3969 O O . LYS A 1 495 ? -39.313 0.706 66.269 1.00 61.50 495 LYS A O 1
ATOM 3974 N N . VAL A 1 496 ? -37.129 1.150 66.635 1.00 62.31 496 VAL A N 1
ATOM 3975 C CA . VAL A 1 496 ? -36.594 -0.168 66.278 1.00 62.31 496 VAL A CA 1
ATOM 3976 C C . VAL A 1 496 ? -36.193 -0.881 67.569 1.00 62.31 496 VAL A C 1
ATOM 3978 O O . VAL A 1 496 ? -35.459 -0.324 68.377 1.00 62.31 496 VAL A O 1
ATOM 3981 N N . TRP A 1 497 ? -36.700 -2.097 67.785 1.00 62.38 497 TRP A N 1
ATOM 3982 C CA . TRP A 1 497 ? -36.480 -2.857 69.019 1.00 62.38 497 TRP A CA 1
ATOM 3983 C C . TRP A 1 497 ? -35.556 -4.050 68.760 1.00 62.38 497 TRP A C 1
ATOM 3985 O O . TRP A 1 497 ? -35.882 -4.925 67.959 1.00 62.38 497 TRP A O 1
ATOM 3995 N N . PHE A 1 498 ? -34.429 -4.100 69.471 1.00 58.44 498 PHE A N 1
ATOM 3996 C CA . PHE A 1 498 ? -33.458 -5.195 69.428 1.00 58.44 498 PHE A CA 1
ATOM 3997 C C . PHE A 1 498 ? -33.415 -5.897 70.796 1.00 58.44 498 PHE A C 1
ATOM 3999 O O . PHE A 1 498 ? -32.496 -5.669 71.575 1.00 58.44 498 PHE A O 1
ATOM 4006 N N . SER A 1 499 ? -34.426 -6.708 71.138 1.00 60.09 499 SER A N 1
ATOM 4007 C CA . SER A 1 499 ? -34.382 -7.551 72.351 1.00 60.09 499 SER A CA 1
ATOM 4008 C C . SER A 1 499 ? -34.382 -9.043 72.011 1.00 60.09 499 SER A C 1
ATOM 4010 O O . SER A 1 499 ? -34.898 -9.453 70.964 1.00 60.09 499 SER A O 1
ATOM 4012 N N . LYS A 1 500 ? -33.812 -9.854 72.917 1.00 56.19 500 LYS A N 1
ATOM 4013 C CA . LYS A 1 500 ? -33.858 -11.328 72.859 1.00 56.19 500 LYS A CA 1
ATOM 4014 C C . LYS A 1 500 ? -35.286 -11.860 72.755 1.00 56.19 500 LYS A C 1
ATOM 4016 O O . LYS A 1 500 ? -35.502 -12.888 72.123 1.00 56.19 500 LYS A O 1
ATOM 4021 N N . ASP A 1 501 ? -36.249 -11.145 73.334 1.00 53.06 501 ASP A N 1
ATOM 4022 C CA . ASP A 1 501 ? -37.660 -11.547 73.389 1.00 53.06 501 ASP A CA 1
ATOM 4023 C C . ASP A 1 501 ? -38.312 -11.598 71.997 1.00 53.06 501 ASP A C 1
ATOM 4025 O O . ASP A 1 501 ? -39.335 -12.250 71.814 1.00 53.06 501 ASP A O 1
ATOM 4029 N N . TYR A 1 502 ? -37.690 -10.957 71.000 1.00 55.81 502 TYR A N 1
ATOM 4030 C CA . TYR A 1 502 ? -38.102 -10.985 69.595 1.00 55.81 502 TYR A CA 1
ATOM 4031 C C . TYR A 1 502 ? -37.226 -11.898 68.716 1.00 55.81 502 TYR A C 1
ATOM 4033 O O . TYR A 1 502 ? -37.290 -11.807 67.492 1.00 55.81 502 TYR A O 1
ATOM 4041 N N . GLY A 1 503 ? -36.397 -12.765 69.315 1.00 55.56 503 GLY A N 1
ATOM 4042 C CA . GLY A 1 503 ? -35.528 -13.706 68.594 1.00 55.56 503 GLY A CA 1
ATOM 4043 C C . GLY A 1 503 ? -34.243 -13.093 68.023 1.00 55.56 503 GLY A C 1
ATOM 4044 O O . GLY A 1 503 ? -33.580 -13.725 67.203 1.00 55.56 503 GLY A O 1
ATOM 4045 N N . ASN A 1 504 ? -33.886 -11.872 68.438 1.00 60.28 504 ASN A N 1
ATOM 4046 C CA . ASN A 1 504 ? -32.673 -11.183 67.992 1.00 60.28 504 ASN A CA 1
ATOM 4047 C C . ASN A 1 504 ? -31.436 -11.564 68.824 1.00 60.28 504 ASN A C 1
ATOM 4049 O O . ASN A 1 504 ? -31.529 -11.993 69.975 1.00 60.28 504 ASN A O 1
ATOM 4053 N N . ILE A 1 505 ? -30.260 -11.364 68.225 1.00 56.47 505 ILE A N 1
ATOM 4054 C CA . ILE A 1 505 ? -28.954 -11.666 68.818 1.00 56.47 505 ILE A CA 1
ATOM 4055 C C . ILE A 1 505 ? -28.675 -10.726 70.002 1.00 56.47 505 ILE A C 1
ATOM 4057 O O . ILE A 1 505 ? -28.933 -9.525 69.939 1.00 56.47 505 ILE A O 1
ATOM 4061 N N . ASP A 1 506 ? -28.102 -11.267 71.074 1.00 59.84 506 ASP A N 1
ATOM 4062 C CA . ASP A 1 506 ? -27.673 -10.508 72.250 1.00 59.84 506 ASP A CA 1
ATOM 4063 C C . ASP A 1 506 ? -26.363 -9.766 71.992 1.00 59.84 506 ASP A C 1
ATOM 4065 O O . ASP A 1 506 ? -25.270 -10.282 72.248 1.00 59.84 506 ASP A O 1
ATOM 4069 N N . LEU A 1 507 ? -26.504 -8.557 71.451 1.00 55.50 507 LEU A N 1
ATOM 4070 C CA . LEU A 1 507 ? -25.411 -7.678 71.036 1.00 55.50 507 LEU A CA 1
ATOM 4071 C C . LEU A 1 507 ? -24.338 -7.480 72.136 1.00 55.50 507 LEU A C 1
ATOM 4073 O O . LEU A 1 507 ? -23.161 -7.648 71.814 1.00 55.50 507 LEU A O 1
ATOM 4077 N N . PRO A 1 508 ? -24.684 -7.209 73.416 1.00 53.12 508 PRO A N 1
ATOM 4078 C CA . PRO A 1 508 ? -23.712 -7.130 74.512 1.00 53.12 508 PRO A CA 1
ATOM 4079 C C . PRO A 1 508 ? -22.876 -8.396 74.739 1.00 53.12 508 PRO A C 1
ATOM 4081 O O . PRO A 1 508 ? -21.705 -8.293 75.093 1.00 53.12 508 PRO A O 1
ATOM 4084 N N . SER A 1 509 ? -23.468 -9.580 74.561 1.00 54.44 509 SER A N 1
ATOM 4085 C CA . SER A 1 509 ? -22.805 -10.857 74.865 1.00 54.44 509 SER A CA 1
ATOM 4086 C C . SER A 1 509 ? -21.999 -11.423 73.692 1.00 54.44 509 SER A C 1
ATOM 4088 O O . SER A 1 509 ? -20.968 -12.052 73.911 1.00 54.44 509 SER A O 1
ATOM 4090 N N . GLN A 1 510 ? -22.448 -11.197 72.451 1.00 49.00 510 GLN A N 1
ATOM 4091 C CA . GLN A 1 510 ? -21.822 -11.768 71.253 1.00 49.00 510 GLN A CA 1
ATOM 4092 C C . GLN A 1 510 ? -20.834 -10.824 70.555 1.00 49.00 510 GLN A C 1
ATOM 4094 O O . GLN A 1 510 ? -19.979 -11.292 69.807 1.00 49.00 510 GLN A O 1
ATOM 4099 N N . LEU A 1 511 ? -20.911 -9.509 70.792 1.00 51.41 511 LEU A N 1
ATOM 4100 C CA . LEU A 1 511 ? -19.980 -8.514 70.238 1.00 51.41 511 LEU A CA 1
ATOM 4101 C C . LEU A 1 511 ? -19.443 -7.561 71.329 1.00 51.41 511 LEU A C 1
ATOM 4103 O O . LEU A 1 511 ? -19.638 -6.343 71.240 1.00 51.41 511 LEU A O 1
ATOM 4107 N N . PRO A 1 512 ? -18.747 -8.078 72.359 1.00 41.03 512 PRO A N 1
ATOM 4108 C CA . PRO A 1 512 ? -18.179 -7.240 73.409 1.00 41.03 512 PRO A CA 1
ATOM 4109 C C . PRO A 1 512 ? -17.064 -6.350 72.832 1.00 41.03 512 PRO A C 1
ATOM 4111 O O . PRO A 1 512 ? -16.144 -6.833 72.175 1.00 41.03 512 PRO A O 1
ATOM 4114 N N . GLY A 1 513 ? -17.152 -5.033 73.049 1.00 44.50 513 GLY A N 1
ATOM 4115 C CA . GLY A 1 513 ? -16.106 -4.076 72.653 1.00 44.50 513 GLY A CA 1
ATOM 4116 C C . GLY A 1 513 ? -16.344 -3.274 71.363 1.00 44.50 513 GLY A C 1
ATOM 4117 O O . GLY A 1 513 ? -15.560 -2.377 71.074 1.00 44.50 513 GLY A O 1
ATOM 4118 N N . LYS A 1 514 ? -17.440 -3.495 70.619 1.00 39.38 514 LYS A N 1
ATOM 4119 C CA . LYS A 1 514 ? -17.869 -2.623 69.493 1.00 39.38 514 LYS A CA 1
ATOM 4120 C C . LYS A 1 514 ? -19.016 -1.676 69.872 1.00 39.38 514 LYS A C 1
ATOM 4122 O O . LYS A 1 514 ? -19.903 -1.391 69.068 1.00 39.38 514 LYS A O 1
ATOM 4127 N N . HIS A 1 515 ? -19.003 -1.177 71.108 1.00 37.88 515 HIS A N 1
ATOM 4128 C CA . HIS A 1 515 ? -20.066 -0.326 71.659 1.00 37.88 515 HIS A CA 1
ATOM 4129 C C . HIS A 1 515 ? -20.239 1.020 70.933 1.00 37.88 515 HIS A C 1
ATOM 4131 O O . HIS A 1 515 ? -21.304 1.622 71.031 1.00 37.88 515 HIS A O 1
ATOM 4137 N N . SER A 1 516 ? -19.245 1.467 70.163 1.00 35.88 516 SER A N 1
ATOM 4138 C CA . SER A 1 516 ? -19.301 2.684 69.343 1.00 35.88 516 SER A CA 1
ATOM 4139 C C . SER A 1 516 ? -19.996 2.507 67.985 1.00 35.88 516 SER A C 1
ATOM 4141 O O . SER A 1 516 ? -20.427 3.496 67.404 1.00 35.88 516 SER A O 1
ATOM 4143 N N . PHE A 1 517 ? -20.146 1.276 67.476 1.00 35.59 517 PHE A N 1
ATOM 4144 C CA . PHE A 1 517 ? -20.755 1.019 66.157 1.00 35.59 517 PHE A CA 1
ATOM 4145 C C . PHE A 1 517 ? -22.234 0.619 66.223 1.00 35.59 517 PHE A C 1
ATOM 4147 O O . PHE A 1 517 ? -22.956 0.765 65.243 1.00 35.59 517 PHE A O 1
ATOM 4154 N N . ILE A 1 518 ? -22.687 0.103 67.368 1.00 36.41 518 ILE A N 1
ATOM 4155 C CA . ILE A 1 518 ? -24.079 -0.330 67.585 1.00 36.41 518 ILE A CA 1
ATOM 4156 C C . ILE A 1 518 ? -24.904 0.773 68.276 1.00 36.41 518 ILE A C 1
ATOM 4158 O O . ILE A 1 518 ? -26.122 0.684 68.369 1.00 36.41 518 ILE A O 1
ATOM 4162 N N . THR A 1 519 ? -24.271 1.874 68.687 1.00 34.47 519 THR A N 1
ATOM 4163 C CA . THR A 1 519 ? -24.944 3.089 69.169 1.00 34.47 519 THR A CA 1
ATOM 4164 C C . THR A 1 519 ? -25.410 3.972 68.008 1.00 34.47 519 THR A C 1
ATOM 4166 O O . THR A 1 519 ? -25.144 5.167 67.945 1.00 34.47 519 THR A O 1
ATOM 4169 N N . LEU A 1 520 ? -26.170 3.389 67.083 1.00 33.75 520 LEU A N 1
ATOM 4170 C CA . LEU A 1 520 ? -27.182 4.153 66.365 1.00 33.75 520 LEU A CA 1
ATOM 4171 C C . LEU A 1 520 ? -28.489 3.916 67.110 1.00 33.75 520 LEU A C 1
ATOM 4173 O O . LEU A 1 520 ? -29.118 2.869 66.975 1.00 33.75 520 LEU A O 1
ATOM 4177 N N . THR A 1 521 ? -28.827 4.931 67.914 1.00 30.61 521 THR A N 1
ATOM 4178 C CA . THR A 1 521 ? -30.090 5.190 68.633 1.00 30.61 521 THR A CA 1
ATOM 4179 C C . THR A 1 521 ? -30.522 4.174 69.691 1.00 30.61 521 THR A C 1
ATOM 4181 O O . THR A 1 521 ? -31.119 3.143 69.390 1.00 30.61 521 THR A O 1
ATOM 4184 N N . VAL A 1 522 ? -30.334 4.572 70.951 1.00 28.58 522 VAL A N 1
ATOM 4185 C CA . VAL A 1 522 ? -31.428 4.547 71.933 1.00 28.58 522 VAL A CA 1
ATOM 4186 C C . VAL A 1 522 ? -31.865 5.986 72.144 1.00 28.58 522 VAL A C 1
ATOM 4188 O O . VAL A 1 522 ? -30.951 6.838 72.242 1.00 28.58 522 VAL A O 1
#

Foldseek 3Di:
DDDPDDDDDPDPPPPPCLDPVVVVDDDPDDDDDDDDPPPPVVVVVVVLPDLCLCLPDDPDFKDWDADSVVRDIWIWGWDQDPLQWIWIQIPVGIWIKRKFKDKDADDPQDPPDGIWMKMKIAIDDDPVVLQDQADFAAEDLSHGEDGFQFSIYIYINFPADPVSNDGDLPRPVNLVSLVCLLVSLVVSLVSQCPDPVQHDDSSNLNSLSRQGALVRGDDSNSVSSLSNLVVLQVDQAFWFAADPVRDTDGGHLQQEEEDPDVLLCVLCDQVLLCVQPVHTYTHVVNVVSDDPSSSVSSNRHYDALVSLLSSLLVVLVVLVPDPCCPDLVNLLSLLSSLLSSLVRLVVDDDPSVVSLVVQQQRQRFQFLLRGRGRNVPDAEEEDDDQLVPNDPQQSLLRNVGRYTDSSSLPSDPPVSSVSNVVSVVVSRHYYDDLVCCVVPPLQVCQVVVVCVVGDQSNLVSSVVSCVVPPDLPPCVPGQRWDQDPVGTDGCVVDPDDADVVVVHDPCCVPPPPVPSVPPPDD

pLDDT: mean 80.82, std 14.45, range [28.58, 98.06]

Sequence (522 aa):
MGYILPHWVEEERPLQAVAKEITRNSWTTKISLPLRSESYQTRNLFHDVHPSLLLFLHRLRSVTIYSETDKQLVTMTRRDLSHNILEVEHTDGVERWLVVKRILYPKKIKEDVESTELALAFQLRDASVSDMKPQKQPVFAFLPLCNFGFRFIIQADFDIPSSRENIDRDSSWNQWLRSEIPQLFLHAMDTFSEHPEFSGLKGLCYFLQFIPQPSEILDFFNPVANQIIQLLKGKPFLPTKEDTDGRVEFKLPSQVAVCQDPLIQDVIGGEDLSRHLNLSYLHPMLQSALTNSLLSALGVHRLRAADVSAVSCALVKELAQSSNFHSADNLKKLAKLLVCNFRALEQEYGEVETLLQGLREIPMLPLADGRVVALSGEGVFFPLGDAKDAHTGMEALYRDLSIVEPGLLSCLDDLGNSQVRELLRRLQVHELEPRQVLREHIYPALRNGSWKTKPVDIVVSYLVFIKQHSQDQDYKGLTIPALTNKGLRCPAESKVWFSKDYGNIDLPSQLPGKHSFITLTV